Protein 6D6Y (pdb70)

Nearest PDB structures (foldseek):
  6d6y-assembly1_A  TM=1.002E+00  e=1.353E-98  Moorena bouillonii
  6cca-assembly1_A  TM=9.055E-01  e=3.020E-35  Sorangium cellulosum
  5thy-assembly2_B  TM=9.272E-01  e=8.561E-32  Moorena producens 3L
  6b3b-assembly1_A  TM=9.391E-01  e=3.633E-17  Moorena bouillonii
  6b3a-assembly1_A  TM=9.386E-01  e=4.250E-17  Moorena bouillonii

Radius of gyration: 26.69 Å; Cα contacts (8 Å, |Δi|>4): 848; chains: 1; bounding box: 77×56×59 Å

Solvent-accessible surface area: 23287 Å² total; per-residue (Å²): 181,68,96,43,83,84,2,61,69,126,16,0,79,56,0,49,110,0,8,0,48,55,71,50,16,53,70,78,76,9,64,70,21,9,159,119,61,82,76,10,0,5,0,0,33,56,140,63,97,10,0,0,0,0,0,2,67,64,55,99,109,102,84,17,0,4,13,66,11,1,0,0,51,54,94,25,172,64,15,72,79,5,0,92,48,0,0,82,73,0,76,131,39,0,69,121,49,131,58,18,151,89,18,69,33,16,122,99,11,42,103,17,3,88,98,59,83,129,83,136,17,98,55,9,32,72,9,13,70,78,0,65,88,38,4,85,144,34,153,11,34,116,49,112,61,103,81,4,11,20,14,19,80,52,3,7,42,23,0,0,84,4,0,0,71,4,2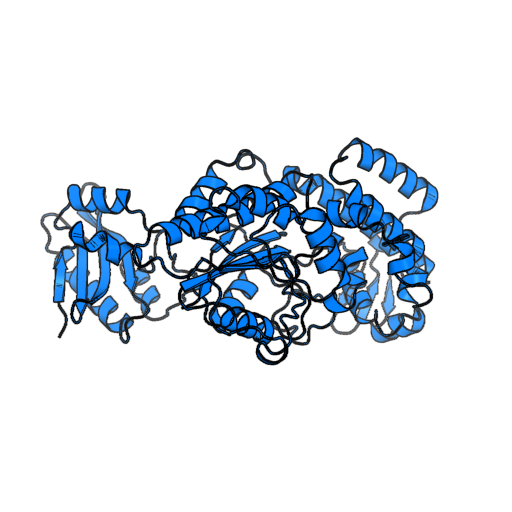,32,75,16,46,0,0,105,164,87,37,20,66,19,98,75,88,76,0,24,82,94,1,105,8,18,115,121,7,71,112,0,0,10,2,0,0,31,1,0,62,97,66,30,0,1,97,44,64,205,78,89,2,49,0,56,54,120,0,130,112,12,14,9,145,82,47,89,65,59,9,60,62,26,66,90,97,0,28,136,95,33,86,52,9,73,23,18,4,23,6,4,54,57,0,2,85,86,0,26,71,1,2,72,47,107,46,61,6,81,134,12,6,28,51,145,51,53,38,120,24,43,11,19,4,68,56,54,14,114,8,10,59,3,1,5,52,0,2,0,22,0,0,17,59,7,0,64,81,42,55,143,104,149,181,196,100,132,55,18,23,0,0,2,3,21,8,15,14,0,16,13,1,17,50,5,0,117,70,2,31,95,44,23,157,84,6,32,0,37,0,0,9,108,34,60,85,44,10,184,59,0,76,93,90,8,152,114,30,116,23,9,83,60,54,64,3,14,6,64,110,66,17,120,90,39,58,7,145,60,102,14,0,18,0,0,2,0,31,26,29,0,6,41,4,100,67,0,44,95,1,0,65,24,0,29,41,0,0,43,100,29,0,1,0,0,0,6,0,19,0,29,30,11,9,6,19,16,0,16,13,0,0,61,138,16,9,22,78,13,112,1,79,120,58,16,30,83,70,10,0,5,0,8,7,64,32,0,48,100,0,0,29,81,6,17,3,44,39,38,14,21,0,0,5,21,22,10,59,163,40,23,61,153,0,38,24,0,0,2,1,1,36,15,131

Sequence (511 aa):
KYQIRYATVNDIPNLLKCATFNQPVNEPFFQVLLKQTPTAHLLLEYQGELVAAIFTETKNSNEVLGIREFLVRTSVENWQVLAKDLLEFVEQWGVVKPGIKEIEGLLKYHEAISNFQKSKWYQSSVLNKKLIEKITLHELATLELCNLMAPEYELEAFAARWLLRVFQDMGVFLREGESYQESELVSQLNISPRYQRLLGALLQILHKRGILKIEKDRVFTLARCKTFALENISSEVSAFYDYFSEKYPAHLSWLTVVKRCLEKYPLILRGEVDVNEVVFTDGDMELFAGLFLGHRVADYFNELLADGVCWEVEQRLLEEKRAQPIRILEIGAGTGGVTGILLEKLASHAEQIEFWWFTDISSVFTRYGESKFKQFPWVKYQTFDIEKSLDAQGIKSESFDVVIANNVLHNTKLIHQTLNNSNSLLNTGGLLALLEFTQPIDILLYFGGLLQGFWLFEDPEYRLEVGCLLSIPLWQKVLSDCGFDEIIPLGLPCEMHALSKARESVIFARKH

Structure (mmCIF, N/CA/C/O backbone):
data_6D6Y
#
_entry.id   6D6Y
#
_cell.length_a   151.395
_cell.length_b   54.206
_cell.length_c   109.300
_cell.angle_alpha   90.000
_cell.angle_beta   131.810
_cell.angle_gamma   90.000
#
_symmetry.space_group_name_H-M   'C 1 2 1'
#
loop_
_entity.id
_entity.type
_entity.pdbx_description
1 polymer 'AprA Methyltransferase 2'
2 non-polymer 'trimethylamine oxide'
3 non-polymer S-ADENOSYL-L-HOMOCYSTEINE
4 water water
#
loop_
_atom_site.group_PDB
_atom_site.id
_atom_site.type_symbol
_atom_site.label_atom_id
_atom_site.label_alt_id
_atom_site.label_comp_id
_atom_site.label_asym_id
_atom_site.label_entity_id
_atom_site.label_seq_id
_atom_site.pdbx_PDB_ins_code
_atom_site.Cartn_x
_atom_site.Cartn_y
_atom_site.Cartn_z
_atom_site.occupancy
_atom_site.B_iso_or_equiv
_atom_site.auth_seq_id
_atom_site.auth_comp_id
_atom_site.auth_asym_id
_atom_site.auth_atom_id
_atom_site.pdbx_PDB_model_num
ATOM 1 N N . LYS A 1 7 ? -0.524 39.213 23.682 1.00 79.66 506 LYS A N 1
ATOM 2 C CA . LYS A 1 7 ? 0.260 38.518 22.675 1.00 84.06 506 LYS A CA 1
ATOM 3 C C . LYS A 1 7 ? 0.427 37.012 22.990 1.00 84.73 506 LYS A C 1
ATOM 4 O O . LYS A 1 7 ? 0.486 36.203 22.063 1.00 96.51 506 LYS A O 1
ATOM 10 N N . TYR A 1 8 ? 0.486 36.620 24.268 1.00 71.22 507 TYR A N 1
ATOM 11 C CA . TYR A 1 8 ? 0.622 35.204 24.638 1.00 68.58 507 TYR A CA 1
ATOM 12 C C . TYR A 1 8 ? -0.471 34.781 25.617 1.00 57.48 507 TYR A C 1
ATOM 13 O O . TYR A 1 8 ? -1.088 35.610 26.288 1.00 58.89 507 TYR A O 1
ATOM 22 N N . GLN A 1 9 ? -0.652 33.460 25.762 1.00 62.27 508 GLN A N 1
ATOM 23 C CA . GLN A 1 9 ? -1.722 32.908 26.593 1.00 54.54 508 GLN A CA 1
ATOM 24 C C . GLN A 1 9 ? -1.196 31.866 27.569 1.00 60.26 508 GLN A C 1
ATOM 25 O O . GLN A 1 9 ? -0.440 30.967 27.184 1.00 58.54 508 GLN A O 1
ATOM 31 N N . ILE A 1 10 ? -1.613 31.996 28.828 1.00 42.50 509 ILE A N 1
ATOM 32 C CA . ILE A 1 10 ? -1.363 31.022 29.878 1.00 49.32 509 ILE A CA 1
ATOM 33 C C . ILE A 1 10 ? -2.659 30.25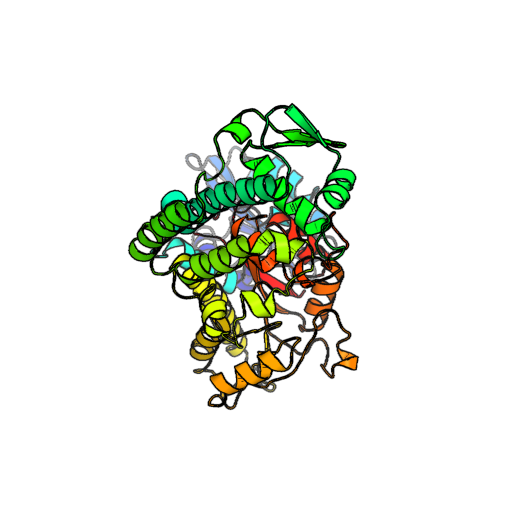5 30.127 1.00 53.91 509 ILE A C 1
ATOM 34 O O . ILE A 1 10 ? -3.713 30.862 30.340 1.00 56.27 509 ILE A O 1
ATOM 39 N N . ARG A 1 11 ? -2.588 28.928 30.062 1.00 52.17 510 ARG A N 1
ATOM 40 C CA . ARG A 1 11 ? -3.752 28.074 30.266 1.00 48.16 510 ARG A CA 1
ATOM 41 C C . ARG A 1 11 ? -3.291 26.764 30.895 1.00 47.51 510 ARG A C 1
ATOM 42 O O . ARG A 1 11 ? -2.096 26.534 31.076 1.00 45.41 510 ARG A O 1
ATOM 50 N N . TYR A 1 12 ? -4.257 25.910 31.242 1.00 37.85 511 TYR A N 1
ATOM 51 C CA . TYR A 1 12 ? -3.945 24.575 31.731 1.00 42.66 511 TYR A CA 1
ATOM 52 C C . TYR A 1 12 ? -3.455 23.688 30.594 1.00 42.07 511 TYR A C 1
ATOM 53 O O . TYR A 1 12 ? -4.044 23.668 29.510 1.00 45.08 511 TYR A O 1
ATOM 62 N N . ALA A 1 13 ? -2.370 22.953 30.845 1.00 51.57 512 ALA A N 1
ATOM 63 C CA . ALA A 1 13 ? -2.010 21.816 30.004 1.00 52.96 512 ALA A CA 1
ATOM 64 C C . ALA A 1 13 ? -3.161 20.814 29.937 1.00 52.43 512 ALA A C 1
ATOM 65 O O . ALA A 1 13 ? -3.940 20.670 30.883 1.00 59.31 512 ALA A O 1
ATOM 67 N N . THR A 1 14 ? -3.250 20.100 28.816 1.00 45.11 513 THR A N 1
ATOM 68 C CA . THR A 1 14 ? -4.140 18.953 28.655 1.00 52.11 513 THR A CA 1
ATOM 69 C C . THR A 1 14 ? -3.358 17.810 28.022 1.00 54.16 513 THR A C 1
ATOM 70 O O . THR A 1 14 ? -2.201 17.971 27.634 1.00 49.92 513 THR A O 1
ATOM 74 N N . VAL A 1 15 ? -3.988 16.638 27.898 1.00 54.79 514 VAL A N 1
ATOM 75 C CA . VAL A 1 15 ? -3.257 15.525 27.316 1.00 56.81 514 VAL A CA 1
ATOM 76 C C . VAL A 1 15 ? -2.975 15.777 25.851 1.00 58.80 514 VAL A C 1
ATOM 77 O O . VAL A 1 15 ? -2.048 15.186 25.287 1.00 66.03 514 VAL A O 1
ATOM 81 N N . ASN A 1 16 ? -3.744 16.662 25.226 1.00 61.66 515 ASN A N 1
ATOM 82 C CA . ASN A 1 16 ? -3.513 16.998 23.834 1.00 60.22 515 ASN A CA 1
ATOM 83 C C . ASN A 1 16 ? -2.218 17.766 23.636 1.00 54.76 515 ASN A C 1
ATOM 84 O O . ASN A 1 16 ? -1.702 17.790 22.520 1.00 61.87 515 ASN A O 1
ATOM 89 N N . ASP A 1 17 ? -1.677 18.361 24.692 1.00 49.77 516 ASP A N 1
ATOM 90 C CA . ASP A 1 17 ? -0.410 19.076 24.665 1.00 53.91 516 ASP A CA 1
ATOM 91 C C . ASP A 1 17 ? 0.800 18.169 24.860 1.00 57.43 516 ASP A C 1
ATOM 92 O O . ASP A 1 17 ? 1.939 18.660 24.842 1.00 51.68 516 ASP A O 1
ATOM 97 N N . ILE A 1 18 ? 0.601 16.871 25.053 1.00 61.51 517 ILE A N 1
ATOM 98 C CA . ILE A 1 18 ? 1.726 16.006 25.414 1.00 62.87 517 ILE A CA 1
ATOM 99 C C . ILE A 1 18 ? 2.728 15.878 24.261 1.00 56.66 517 ILE A C 1
ATOM 100 O O . ILE A 1 18 ? 3.943 15.983 24.507 1.00 52.13 517 ILE A O 1
ATOM 105 N N . PRO A 1 19 ? 2.302 15.679 23.004 1.00 60.63 518 PRO A N 1
ATOM 106 C CA . PRO A 1 19 ? 3.287 15.726 21.903 1.00 67.42 518 PRO A CA 1
ATOM 107 C C . PRO A 1 19 ? 4.218 16.927 21.961 1.00 63.00 518 PRO A C 1
ATOM 108 O O . PRO A 1 19 ? 5.439 16.773 21.810 1.00 68.56 518 PRO A O 1
ATOM 112 N N . ASN A 1 20 ? 3.682 18.125 22.189 1.00 58.07 519 ASN A N 1
ATOM 113 C CA . ASN A 1 20 ? 4.543 19.300 22.202 1.00 57.61 519 ASN A CA 1
ATOM 114 C C . ASN A 1 20 ? 5.382 19.381 23.473 1.00 59.22 519 ASN A C 1
ATOM 115 O O . ASN A 1 20 ? 6.527 19.849 23.428 1.00 63.25 519 ASN A O 1
ATOM 120 N N . LEU A 1 21 ? 4.853 18.912 24.604 1.00 57.88 520 LEU A N 1
ATOM 121 C CA . LEU A 1 21 ? 5.653 18.917 25.818 1.00 51.81 520 LEU A CA 1
ATOM 122 C C . LEU A 1 21 ? 6.864 17.995 25.694 1.00 51.04 520 LEU A C 1
ATOM 123 O O . LEU A 1 21 ? 7.916 18.284 26.269 1.00 52.65 520 LEU A O 1
ATOM 128 N N . LEU A 1 22 ? 6.745 16.892 24.946 1.00 47.42 521 LEU A N 1
ATOM 129 C CA . LEU A 1 22 ? 7.883 15.987 24.770 1.00 58.98 521 LEU A CA 1
ATOM 130 C C . LEU A 1 22 ? 9.061 16.639 24.033 1.00 61.09 521 LEU A C 1
ATOM 131 O O . LEU A 1 22 ? 10.194 16.176 24.176 1.00 70.51 521 LEU A O 1
ATOM 136 N N . LYS A 1 23 ? 8.825 17.707 23.267 1.00 59.44 522 LYS A N 1
ATOM 137 C CA . LYS A 1 23 ? 9.879 18.435 22.571 1.00 52.79 522 LYS A CA 1
ATOM 138 C C . LYS A 1 23 ? 10.586 19.475 23.442 1.00 60.87 522 LYS A C 1
ATOM 139 O O . LYS A 1 23 ? 11.448 20.201 22.936 1.00 56.99 522 LYS A O 1
ATOM 145 N N . CYS A 1 24 ? 10.261 19.573 24.724 1.00 61.09 523 CYS A N 1
ATOM 146 C CA . CYS A 1 24 ? 10.825 20.626 25.554 1.00 56.91 523 CYS A CA 1
ATOM 147 C C . CYS A 1 24 ? 12.105 20.156 26.245 1.00 61.16 523 CYS A C 1
ATOM 148 O O . CYS A 1 24 ? 12.347 18.960 26.432 1.00 68.58 523 CYS A O 1
ATOM 151 N N . ALA A 1 25 ? 12.936 21.123 26.615 1.00 53.77 524 ALA A N 1
ATOM 152 C CA . ALA A 1 25 ? 13.989 20.854 27.575 1.00 57.92 524 ALA A CA 1
ATOM 153 C C . ALA A 1 25 ? 13.390 20.870 28.976 1.00 61.59 524 ALA A C 1
ATOM 154 O O . ALA A 1 25 ? 12.542 21.708 29.295 1.00 61.92 524 ALA A O 1
ATOM 156 N N . THR A 1 26 ? 13.834 19.940 29.815 1.00 57.43 525 THR A N 1
ATOM 157 C CA . THR A 1 26 ? 13.318 19.791 31.167 1.00 55.02 525 THR A CA 1
ATOM 158 C C . THR A 1 26 ? 14.444 19.952 32.174 1.00 58.16 525 THR A C 1
ATOM 159 O O . THR A 1 26 ? 15.585 19.552 31.929 1.00 71.62 525 THR A O 1
ATOM 163 N N . PHE A 1 27 ? 14.092 20.536 33.312 1.00 53.20 526 PHE A N 1
ATOM 164 C CA . PHE A 1 27 ? 15.014 20.875 34.382 1.00 54.98 526 PHE A CA 1
ATOM 165 C C . PHE A 1 27 ? 15.234 19.740 35.385 1.00 59.77 526 PHE A C 1
ATOM 166 O O . PHE A 1 27 ? 16.348 19.597 35.903 1.00 60.52 526 PHE A O 1
ATOM 174 N N . ASN A 1 28 ? 14.225 18.914 35.672 1.00 57.16 527 ASN A N 1
ATOM 175 C CA . ASN A 1 28 ? 14.351 17.940 36.758 1.00 68.98 527 ASN A CA 1
ATOM 176 C C . ASN A 1 28 ? 14.656 16.511 36.303 1.00 73.66 527 ASN A C 1
ATOM 177 O O . ASN A 1 28 ? 15.320 15.776 37.040 1.00 84.52 527 ASN A O 1
ATOM 182 N N . GLN A 1 29 ? 14.232 16.102 35.111 1.00 60.89 528 GLN A N 1
ATOM 183 C CA . GLN A 1 29 ? 14.405 14.722 34.670 1.00 69.18 528 GLN A CA 1
ATOM 184 C C . GLN A 1 29 ? 13.892 14.608 33.242 1.00 69.28 528 GLN A C 1
ATOM 185 O O . GLN A 1 29 ? 13.183 15.505 32.778 1.00 66.79 528 GLN A O 1
ATOM 191 N N . PRO A 1 30 ? 14.234 13.548 32.510 1.00 69.98 529 PRO A N 1
ATOM 192 C CA . PRO A 1 30 ? 13.714 13.405 31.143 1.00 72.27 529 PRO A CA 1
ATOM 193 C C . PRO A 1 30 ? 12.195 13.286 31.114 1.00 70.33 529 PRO A C 1
ATOM 194 O O . PRO A 1 30 ? 11.566 12.839 32.074 1.00 74.59 529 PRO A O 1
ATOM 198 N N . VAL A 1 31 ? 11.607 13.686 29.987 1.00 78.12 530 VAL A N 1
ATOM 199 C CA . VAL A 1 31 ? 10.162 13.612 29.800 1.00 92.96 530 VAL A CA 1
ATOM 200 C C . VAL A 1 31 ? 9.755 12.152 29.729 1.00 87.57 530 VAL A C 1
ATOM 201 O O . VAL A 1 31 ? 10.600 11.267 29.560 1.00 101.71 530 VAL A O 1
ATOM 205 N N . ASN A 1 32 ? 8.455 11.895 29.823 1.00 73.32 531 ASN A N 1
ATOM 206 C CA . ASN A 1 32 ? 7.952 10.527 29.804 1.00 75.14 531 ASN A CA 1
ATOM 207 C C . ASN A 1 32 ? 6.467 10.593 29.469 1.00 74.45 531 ASN A C 1
ATOM 208 O O . ASN A 1 32 ? 5.657 10.976 30.319 1.00 72.71 531 ASN A O 1
ATOM 213 N N . GLU A 1 33 ? 6.120 10.212 28.242 1.00 75.32 532 GLU A N 1
ATOM 214 C CA . GLU A 1 33 ? 4.759 10.299 27.731 1.00 76.26 532 GLU A CA 1
ATOM 215 C C . GLU A 1 33 ? 3.773 9.687 28.729 1.00 85.76 532 GLU A C 1
ATOM 216 O O . GLU A 1 33 ? 2.884 10.407 29.204 1.00 80.22 532 GLU A O 1
ATOM 222 N N . PRO A 1 34 ? 3.892 8.405 29.113 1.00 93.78 533 PRO A N 1
ATOM 223 C CA . PRO A 1 34 ? 2.896 7.843 30.045 1.00 92.41 533 PRO A CA 1
ATOM 224 C C . PRO A 1 34 ? 2.863 8.519 31.401 1.00 81.62 533 PRO A C 1
ATOM 225 O O . PRO A 1 34 ? 1.840 8.425 32.090 1.00 87.01 533 PRO A O 1
ATOM 229 N N . PHE A 1 35 ? 3.925 9.217 31.805 1.00 67.35 534 PHE A N 1
ATOM 230 C CA . PHE A 1 35 ? 3.884 9.879 33.103 1.00 56.24 534 PHE A CA 1
ATOM 231 C C . PHE A 1 35 ? 3.140 11.213 33.042 1.00 70.35 534 PHE A C 1
ATOM 232 O O . PHE A 1 35 ? 2.393 11.550 33.970 1.00 76.12 534 PHE A O 1
ATOM 240 N N . PHE A 1 36 ? 3.360 11.999 31.982 1.00 68.88 535 PHE A N 1
ATOM 241 C CA . PHE A 1 36 ? 2.554 13.194 31.759 1.00 63.72 535 PHE A CA 1
ATOM 242 C C . PHE A 1 36 ? 1.064 12.861 31.723 1.00 54.10 535 PHE A C 1
ATOM 243 O O . PHE A 1 36 ? 0.254 13.600 32.292 1.00 49.22 535 PHE A O 1
ATOM 251 N N . GLN A 1 37 ? 0.693 11.748 31.066 1.00 46.74 536 GLN A N 1
ATOM 252 C CA . GLN A 1 37 ? -0.692 11.272 31.067 1.00 54.59 536 GLN A CA 1
ATOM 253 C C . GLN A 1 37 ? -1.252 11.176 32.480 1.00 61.19 536 GLN A C 1
ATOM 254 O O . GLN A 1 37 ? -2.369 11.634 32.755 1.00 61.76 536 GLN A O 1
ATOM 260 N N . VAL A 1 38 ? -0.496 10.548 33.387 1.00 52.22 537 VAL A N 1
ATOM 261 C CA . VAL A 1 38 ? -1.028 10.241 34.711 1.00 58.44 537 VAL A CA 1
ATOM 262 C C . VAL A 1 38 ? -1.146 11.507 35.548 1.00 62.59 537 VAL A C 1
ATOM 263 O O . VAL A 1 38 ? -2.078 11.651 36.345 1.00 76.48 537 VAL A O 1
ATOM 267 N N . LEU A 1 39 ? -0.218 12.446 35.379 1.00 57.24 538 LEU A N 1
ATOM 268 C CA . LEU A 1 39 ? -0.317 13.696 36.122 1.00 54.79 538 LEU A CA 1
ATOM 269 C C . LEU A 1 39 ? -1.487 14.537 35.626 1.00 53.45 538 LEU A C 1
ATOM 270 O O . LEU A 1 39 ? -2.186 15.157 36.432 1.00 56.11 538 LEU A O 1
ATOM 275 N N . LEU A 1 40 ? -1.712 14.571 34.305 1.00 49.94 539 LEU A N 1
ATOM 276 C CA . LEU A 1 40 ? -2.840 15.321 33.751 1.00 52.71 539 LEU A CA 1
ATOM 277 C C . LEU A 1 40 ? -4.175 14.649 34.046 1.00 51.70 539 LEU A C 1
ATOM 278 O O . LEU A 1 40 ? -5.197 15.334 34.156 1.00 60.16 539 LEU A O 1
ATOM 283 N N . LYS A 1 41 ? -4.190 13.320 34.181 1.00 55.69 540 LYS A N 1
ATOM 284 C CA . LYS A 1 41 ? -5.417 12.634 34.573 1.00 53.62 540 LYS A CA 1
ATOM 285 C C . LYS A 1 41 ? -5.730 12.861 36.045 1.00 54.94 540 LYS A C 1
ATOM 286 O O . LYS A 1 41 ? -6.889 13.067 36.410 1.00 59.88 540 LYS A O 1
ATOM 292 N N . GLN A 1 42 ? -4.711 12.831 36.909 1.00 53.38 541 GLN A N 1
ATOM 293 C CA . GLN A 1 42 ? -4.977 12.878 38.344 1.00 50.23 541 GLN A CA 1
ATOM 294 C C . GLN A 1 42 ? -5.254 14.292 38.818 1.00 52.71 541 GLN A C 1
ATOM 295 O O . GLN A 1 42 ? -6.104 14.498 39.690 1.00 56.86 541 GLN A O 1
ATOM 301 N N . THR A 1 43 ? -4.546 15.280 38.274 1.00 47.80 542 THR A N 1
ATOM 302 C CA . THR A 1 43 ? -4.703 16.674 38.687 1.00 48.45 542 THR A CA 1
ATOM 303 C C . THR A 1 43 ? -4.829 17.543 37.439 1.00 48.27 542 THR A C 1
ATOM 304 O O . THR A 1 43 ? -3.886 18.235 37.036 1.00 53.62 542 THR A O 1
ATOM 308 N N . PRO A 1 44 ? -6.015 17.566 36.824 1.00 50.31 543 PRO A N 1
ATOM 309 C CA . PRO A 1 44 ? -6.179 18.275 35.545 1.00 44.09 543 PRO A CA 1
ATOM 310 C C . PRO A 1 44 ? -6.046 19.790 35.632 1.00 48.22 543 PRO A C 1
ATOM 311 O O . PRO A 1 44 ? -5.991 20.426 34.577 1.00 50.95 543 PRO A O 1
ATOM 315 N N . THR A 1 45 ? -6.034 20.396 36.823 1.00 40.00 544 THR A N 1
ATOM 316 C CA . THR A 1 45 ? -5.919 21.850 36.954 1.00 40.63 544 THR A CA 1
ATOM 317 C C . THR A 1 45 ? -4.705 22.249 37.784 1.00 44.62 544 THR A C 1
ATOM 318 O O . THR A 1 45 ? -4.705 23.283 38.456 1.00 47.08 544 THR A O 1
ATOM 322 N N . ALA A 1 46 ? -3.669 21.429 37.771 1.00 44.49 545 ALA A N 1
ATOM 323 C CA . ALA A 1 46 ? -2.472 21.718 38.531 1.00 44.66 545 ALA A CA 1
ATOM 324 C C . ALA A 1 46 ? -1.293 22.097 37.650 1.00 47.87 545 ALA A C 1
ATOM 325 O O . ALA A 1 46 ? -0.229 22.420 38.185 1.00 49.23 545 ALA A O 1
ATOM 327 N N . HIS A 1 47 ? -1.457 22.083 36.322 1.00 43.35 546 HIS A N 1
ATOM 328 C CA . HIS A 1 47 ? -0.342 22.178 35.383 1.00 46.12 546 HIS A CA 1
ATOM 329 C C . HIS A 1 47 ? -0.637 23.233 34.334 1.00 42.76 546 HIS A C 1
ATOM 330 O O . HIS A 1 47 ? -1.617 23.116 33.585 1.00 49.06 546 HIS A O 1
ATOM 337 N N . LEU A 1 48 ? 0.214 24.248 34.281 1.00 37.25 547 LEU A N 1
ATOM 338 C CA . LEU A 1 48 ? 0.046 25.428 33.437 1.00 39.17 547 LEU A CA 1
ATOM 339 C C . LEU A 1 48 ? 1.052 25.424 32.291 1.00 49.18 547 LEU A C 1
ATOM 340 O O . LEU A 1 48 ? 2.179 24.928 32.427 1.00 53.16 547 LEU A O 1
ATOM 345 N N . LEU A 1 49 ? 0.656 26.002 31.164 1.00 38.73 548 LEU A N 1
ATOM 346 C CA . LEU A 1 49 ? 1.577 26.185 30.054 1.00 43.18 548 LEU A CA 1
ATOM 347 C C . LEU A 1 49 ? 1.404 27.581 29.494 1.00 50.59 548 LEU A C 1
ATOM 348 O O . LEU A 1 49 ? 0.379 28.233 29.702 1.00 54.06 548 LEU A O 1
ATOM 353 N N . LEU A 1 50 ? 2.431 28.046 28.794 1.00 47.42 549 LEU A N 1
ATOM 354 C CA . LEU A 1 50 ? 2.391 29.344 28.144 1.00 47.25 549 LEU A CA 1
ATOM 355 C C . LEU A 1 50 ? 2.582 29.132 26.642 1.00 56.93 549 LEU A C 1
ATOM 356 O O . LEU A 1 50 ? 3.539 28.473 26.213 1.00 46.17 549 LEU A O 1
ATOM 361 N N . GLU A 1 51 ? 1.643 29.678 25.867 1.00 61.00 550 GLU A N 1
ATOM 362 C CA . GLU A 1 51 ? 1.569 29.589 24.415 1.00 59.25 550 GLU A CA 1
ATOM 363 C C . GLU A 1 51 ? 1.737 30.976 23.812 1.00 60.19 550 GLU A C 1
ATOM 364 O O . GLU A 1 51 ? 1.200 31.959 24.338 1.00 56.19 550 GLU A O 1
ATOM 370 N N . TYR A 1 52 ? 2.434 31.048 22.681 1.00 61.45 551 TYR A N 1
ATOM 371 C CA . TYR A 1 52 ? 2.617 32.304 21.959 1.00 74.32 551 TYR A CA 1
ATOM 372 C C . TYR A 1 52 ? 2.433 32.000 20.482 1.00 83.12 551 TYR A C 1
ATOM 373 O O . TYR A 1 52 ? 3.307 31.384 19.860 1.00 82.97 551 TYR A O 1
ATOM 382 N N . GLN A 1 53 ? 1.298 32.424 19.932 1.00 87.24 552 GLN A N 1
ATOM 383 C CA . GLN A 1 53 ? 0.944 32.146 18.544 1.00 101.09 552 GLN A CA 1
ATOM 384 C C . GLN A 1 53 ? 0.889 30.637 18.305 1.00 103.58 552 GLN A C 1
ATOM 385 O O . GLN A 1 53 ? 1.559 30.091 17.424 1.00 105.49 552 GLN A O 1
ATOM 391 N N . GLY A 1 54 ? 0.084 29.965 19.129 1.00 99.55 553 GLY A N 1
ATOM 392 C CA . GLY A 1 54 ? -0.111 28.533 19.005 1.00 98.20 553 GLY A CA 1
ATOM 393 C C . GLY A 1 54 ? 1.091 27.677 19.364 1.00 96.80 553 GLY A C 1
ATOM 394 O O . GLY A 1 54 ? 0.950 26.468 19.589 1.00 97.64 553 GLY A O 1
ATOM 395 N N . GLU A 1 55 ? 2.276 28.282 19.423 1.00 87.23 554 GLU A N 1
ATOM 396 C CA . GLU A 1 55 ? 3.488 27.545 19.748 1.00 87.47 554 GLU A CA 1
ATOM 397 C C . GLU A 1 55 ? 3.649 27.436 21.259 1.00 72.40 554 GLU A C 1
ATOM 398 O O . GLU A 1 55 ? 3.513 28.429 21.981 1.00 71.75 554 GLU A O 1
ATOM 404 N N . LEU A 1 56 ? 3.923 26.224 21.728 1.00 58.66 555 LEU A N 1
ATOM 405 C CA . LEU A 1 56 ? 4.236 25.983 23.131 1.00 53.74 555 LEU A CA 1
ATOM 406 C C . LEU A 1 56 ? 5.605 26.557 23.485 1.00 59.78 555 LEU A C 1
ATOM 407 O O . LEU A 1 56 ? 6.583 26.306 22.780 1.00 71.23 555 LEU A O 1
ATOM 412 N N . VAL A 1 57 ? 5.683 27.313 24.583 1.00 58.01 556 VAL A N 1
ATOM 413 C CA . VAL A 1 57 ? 6.911 27.994 25.005 1.00 55.73 556 VAL A CA 1
ATOM 414 C C . VAL A 1 57 ? 7.432 27.455 26.340 1.00 55.86 556 VAL A C 1
ATOM 415 O O . VAL A 1 57 ? 8.600 27.066 26.456 1.00 57.95 556 VAL A O 1
ATOM 419 N N . ALA A 1 58 ? 6.589 27.437 27.366 1.00 47.20 557 ALA A N 1
ATOM 420 C CA . ALA A 1 58 ? 7.039 26.925 28.653 1.00 44.11 557 ALA A CA 1
ATOM 421 C C . ALA A 1 58 ? 5.862 26.295 29.376 1.00 43.79 557 ALA A C 1
ATOM 422 O O . ALA A 1 58 ? 4.707 26.626 29.124 1.00 49.93 557 ALA A O 1
ATOM 424 N N . ALA A 1 59 ? 6.160 25.356 30.264 1.00 50.54 558 ALA A N 1
ATOM 425 C CA . ALA A 1 59 ? 5.099 24.676 30.990 1.00 44.52 558 ALA A CA 1
ATOM 426 C C . ALA A 1 59 ? 5.618 24.306 32.366 1.00 45.02 558 ALA A C 1
ATOM 427 O O . ALA A 1 59 ? 6.823 24.097 32.558 1.00 49.71 558 ALA A O 1
ATOM 429 N N . ILE A 1 60 ? 4.709 24.270 33.333 1.00 50.78 559 ILE A N 1
ATOM 430 C CA . ILE A 1 60 ? 5.062 23.992 34.722 1.00 53.09 559 ILE A CA 1
ATOM 431 C C . ILE A 1 60 ? 4.075 22.987 35.278 1.00 51.70 559 ILE A C 1
ATOM 432 O O . ILE A 1 60 ? 2.855 23.222 35.258 1.00 43.26 559 ILE A O 1
ATOM 437 N N . PHE A 1 61 ? 4.602 21.878 35.775 1.00 45.80 560 PHE A N 1
ATOM 438 C CA . PHE A 1 61 ? 3.821 20.884 36.485 1.00 51.20 560 PHE A CA 1
ATOM 439 C C . PHE A 1 61 ? 4.078 21.036 37.978 1.00 53.24 560 PHE A C 1
ATOM 440 O O . PHE A 1 61 ? 5.230 21.119 38.406 1.00 56.49 560 PHE A O 1
ATOM 448 N N . THR A 1 62 ? 3.010 21.113 38.758 1.00 48.92 561 THR A N 1
ATOM 449 C CA . THR A 1 62 ? 3.110 21.267 40.199 1.00 51.39 561 THR A CA 1
ATOM 450 C C . THR A 1 62 ? 2.627 19.997 40.889 1.00 53.95 561 THR A C 1
ATOM 451 O O . THR A 1 62 ? 1.987 19.140 40.282 1.00 53.87 561 THR A O 1
ATOM 455 N N . GLU A 1 63 ? 2.958 19.892 42.177 1.00 56.81 562 GLU A N 1
ATOM 456 C CA . GLU A 1 63 ? 2.471 18.847 43.067 1.00 53.02 562 GLU A CA 1
ATOM 457 C C . GLU A 1 63 ? 2.214 19.487 44.423 1.00 57.50 562 GLU A C 1
ATOM 458 O O . GLU A 1 63 ? 2.826 20.502 44.765 1.00 57.26 562 GLU A O 1
ATOM 464 N N . THR A 1 64 ? 1.275 18.919 45.177 1.00 59.35 563 THR A N 1
ATOM 465 C CA . THR A 1 64 ? 1.058 19.320 46.558 1.00 61.19 563 THR A CA 1
ATOM 466 C C . THR A 1 64 ? 1.742 18.306 47.465 1.00 69.10 563 THR A C 1
ATOM 467 O O . THR A 1 64 ? 1.738 17.108 47.181 1.00 71.65 563 THR A O 1
ATOM 471 N N . LYS A 1 65 ? 2.377 18.793 48.526 1.00 88.04 564 LYS A N 1
ATOM 472 C CA . LYS A 1 65 ? 3.238 17.967 49.363 1.00 97.00 564 LYS A CA 1
ATOM 473 C C . LYS A 1 65 ? 2.901 18.224 50.824 1.00 110.29 564 LYS A C 1
ATOM 474 O O . LYS A 1 65 ? 2.046 19.055 51.151 1.00 113.74 564 LYS A O 1
ATOM 480 N N . ASN A 1 66 ? 3.585 17.493 51.701 1.00 118.34 565 ASN A N 1
ATOM 481 C CA . ASN A 1 66 ? 3.604 17.769 53.137 1.00 120.91 565 ASN A CA 1
ATOM 482 C C . ASN A 1 66 ? 2.192 17.858 53.722 1.00 115.41 565 ASN A C 1
ATOM 483 O O . ASN A 1 66 ? 1.829 18.843 54.350 1.00 110.19 565 ASN A O 1
ATOM 488 N N . SER A 1 67 ? 1.395 16.809 53.519 1.00 113.35 566 SER A N 1
ATOM 489 C CA . SER A 1 67 ? 0.005 16.799 53.982 1.00 113.82 566 SER A CA 1
ATOM 490 C C . SER A 1 67 ? -0.790 17.940 53.344 1.00 112.79 566 SER A C 1
ATOM 491 O O . SER A 1 67 ? -1.594 18.605 54.002 1.00 107.74 566 SER A O 1
ATOM 494 N N . ASN A 1 68 ? -0.525 18.196 52.059 1.00 116.43 567 ASN A N 1
ATOM 495 C CA . ASN A 1 68 ? -1.311 19.085 51.198 1.00 112.14 567 ASN A CA 1
ATOM 496 C C . ASN A 1 68 ? -1.175 20.577 51.527 1.00 111.14 567 ASN A C 1
ATOM 497 O O . ASN A 1 68 ? -2.061 21.355 51.164 1.00 107.37 567 ASN A O 1
ATOM 502 N N . GLU A 1 69 ? -0.100 21.033 52.184 1.00 110.91 568 GLU A N 1
ATOM 503 C CA . GLU A 1 69 ? -0.015 22.446 52.567 1.00 110.19 568 GLU A CA 1
ATOM 504 C C . GLU A 1 69 ? 0.974 23.258 51.748 1.00 95.15 568 GLU A C 1
ATOM 505 O O . GLU A 1 69 ? 0.789 24.470 51.614 1.00 83.96 568 GLU A O 1
ATOM 511 N N . VAL A 1 70 ? 2.014 22.639 51.205 1.00 86.51 569 VAL A N 1
ATOM 512 C CA . VAL A 1 70 ? 2.959 23.356 50.361 1.00 88.09 569 VAL A CA 1
ATOM 513 C C . VAL A 1 70 ? 2.881 22.872 48.916 1.00 79.17 569 VAL A C 1
ATOM 514 O O . VAL A 1 70 ? 2.529 21.724 48.623 1.00 76.40 569 VAL A O 1
ATOM 518 N N . LEU A 1 71 ? 3.100 23.812 48.004 1.00 69.44 570 LEU A N 1
ATOM 519 C CA . LEU A 1 71 ? 3.044 23.552 46.574 1.00 61.04 570 LEU A CA 1
ATOM 520 C C . LEU A 1 71 ? 4.460 23.465 46.031 1.00 60.47 570 LEU A C 1
ATOM 521 O O . LEU A 1 71 ? 5.303 24.317 46.336 1.00 64.59 570 LEU A O 1
ATOM 526 N N . GLY A 1 72 ? 4.722 22.443 45.233 1.00 51.48 571 GLY A N 1
ATOM 527 C CA . GLY A 1 72 ? 6.045 22.295 44.674 1.00 60.82 571 GLY A CA 1
ATOM 528 C C . GLY A 1 72 ? 6.015 22.256 43.164 1.00 54.25 571 GLY A C 1
ATOM 529 O O . GLY A 1 72 ? 4.985 21.933 42.575 1.00 53.64 571 GLY A O 1
ATOM 530 N N . ILE A 1 73 ? 7.126 22.590 42.524 1.00 55.95 572 ILE A N 1
ATOM 531 C CA . ILE A 1 73 ? 7.261 22.393 41.090 1.00 54.28 572 ILE A CA 1
ATOM 532 C C . ILE A 1 73 ? 7.736 20.966 40.886 1.00 55.29 572 ILE A C 1
ATOM 533 O O . ILE A 1 73 ? 8.743 20.551 41.468 1.00 63.86 572 ILE A O 1
ATOM 538 N N . ARG A 1 74 ? 6.994 20.204 40.09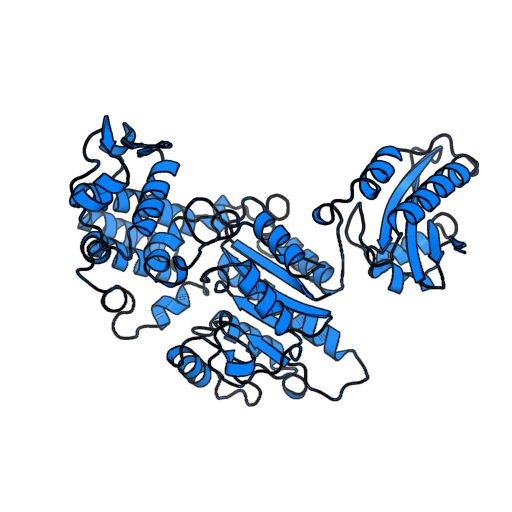0 1.00 52.09 573 ARG A N 1
ATOM 539 C CA . ARG A 1 74 ? 7.427 18.866 39.734 1.00 55.96 573 ARG A CA 1
ATOM 540 C C . ARG A 1 74 ? 8.182 18.846 38.411 1.00 56.35 573 ARG A C 1
ATOM 541 O O . ARG A 1 74 ? 9.101 18.044 38.243 1.00 45.44 573 ARG A O 1
ATOM 549 N N . GLU A 1 75 ? 7.866 19.738 37.484 1.00 60.53 574 GLU A N 1
ATOM 550 C CA . GLU A 1 75 ? 8.760 19.884 36.353 1.00 58.00 574 GLU A CA 1
ATOM 551 C C . GLU A 1 75 ? 8.564 21.258 35.732 1.00 56.23 574 GLU A C 1
ATOM 552 O O . GLU A 1 75 ? 7.468 21.827 35.760 1.00 51.96 574 GLU A O 1
ATOM 558 N N . PHE A 1 76 ? 9.659 21.785 35.199 1.00 49.13 575 PHE A N 1
ATOM 559 C CA . PHE A 1 76 ? 9.693 23.040 34.465 1.00 48.90 575 PHE A CA 1
ATOM 560 C C . PHE A 1 76 ? 10.173 22.693 33.059 1.00 52.17 575 PHE A C 1
ATOM 561 O O . PHE A 1 76 ? 11.324 22.279 32.874 1.00 53.56 575 PHE A O 1
ATOM 569 N N . LEU A 1 77 ? 9.282 22.826 32.079 1.00 55.60 576 LEU A N 1
ATOM 570 C CA . LEU A 1 77 ? 9.566 22.557 30.674 1.00 40.80 576 LEU A CA 1
ATOM 571 C C . LEU A 1 77 ? 9.700 23.874 29.919 1.00 43.86 576 LEU A C 1
ATOM 572 O O . LEU A 1 77 ? 8.930 24.801 30.154 1.00 54.80 576 LEU A O 1
ATOM 577 N N . VAL A 1 78 ? 10.696 23.968 29.029 1.00 54.87 577 VAL A N 1
ATOM 578 C CA . VAL A 1 78 ? 10.914 25.160 28.213 1.00 50.91 577 VAL A CA 1
ATOM 579 C C . VAL A 1 78 ? 11.216 24.739 26.780 1.00 54.04 577 VAL A C 1
ATOM 580 O O . VAL A 1 78 ? 11.747 23.654 26.526 1.00 60.23 577 VAL A O 1
ATOM 584 N N . ARG A 1 79 ? 10.872 25.612 25.845 1.00 55.80 578 ARG A N 1
ATOM 585 C CA . ARG A 1 79 ? 11.048 25.389 24.413 1.00 60.13 578 ARG A CA 1
ATOM 586 C C . ARG A 1 79 ? 12.101 26.391 23.954 1.00 59.24 578 ARG A C 1
ATOM 587 O O . ARG A 1 79 ? 11.785 27.527 23.599 1.00 65.40 578 ARG A O 1
ATOM 595 N N . THR A 1 80 ? 13.363 25.958 23.974 1.00 65.57 579 THR A N 1
ATOM 596 C CA . THR A 1 80 ? 14.494 26.881 23.848 1.00 79.52 579 THR A CA 1
ATOM 597 C C . THR A 1 80 ? 14.626 27.491 22.458 1.00 80.39 579 THR A C 1
ATOM 598 O O . THR A 1 80 ? 15.304 28.512 22.306 1.00 83.17 579 THR A O 1
ATOM 602 N N . SER A 1 81 ? 14.014 26.895 21.445 1.00 72.03 580 SER A N 1
ATOM 603 C CA . SER A 1 81 ? 14.088 27.449 20.101 1.00 75.47 580 SER A CA 1
ATOM 604 C C . SER A 1 81 ? 13.112 28.595 19.870 1.00 82.15 580 SER A C 1
ATOM 605 O O . SER A 1 81 ? 13.144 29.199 18.792 1.00 85.39 580 SER A O 1
ATOM 608 N N . VAL A 1 82 ? 12.239 28.905 20.836 1.00 76.11 581 VAL A N 1
ATOM 609 C CA . VAL A 1 82 ? 11.393 30.087 20.716 1.00 80.73 581 VAL A CA 1
ATOM 610 C C . VAL A 1 82 ? 12.231 31.302 21.071 1.00 82.18 581 VAL A C 1
ATOM 611 O O . VAL A 1 82 ? 13.075 31.242 21.971 1.00 78.92 581 VAL A O 1
ATOM 615 N N . GLU A 1 83 ? 11.991 32.415 20.381 1.00 85.41 582 GLU A N 1
ATOM 616 C CA . GLU A 1 83 ? 12.906 33.545 20.444 1.00 102.56 582 GLU A CA 1
ATOM 617 C C . GLU A 1 83 ? 13.118 34.062 21.862 1.00 105.21 582 GLU A C 1
ATOM 618 O O . GLU A 1 83 ? 14.174 33.830 22.458 1.00 115.72 582 GLU A O 1
ATOM 624 N N . ASN A 1 84 ? 12.142 34.774 22.413 1.00 94.06 583 ASN A N 1
ATOM 625 C CA . ASN A 1 84 ? 12.336 35.403 23.716 1.00 97.72 583 ASN A CA 1
ATOM 626 C C . ASN A 1 84 ? 11.901 34.497 24.858 1.00 91.20 583 ASN A C 1
ATOM 627 O O . ASN A 1 84 ? 11.289 34.959 25.820 1.00 94.76 583 ASN A O 1
ATOM 632 N N . TRP A 1 85 ? 12.219 33.202 24.800 1.00 81.05 584 TRP A N 1
ATOM 633 C CA . TRP A 1 85 ? 11.578 32.261 25.714 1.00 71.08 584 TRP A CA 1
ATOM 634 C C . TRP A 1 85 ? 11.912 32.544 27.173 1.00 73.92 584 TRP A C 1
ATOM 635 O O . TRP A 1 85 ? 11.089 32.269 28.052 1.00 66.87 584 TRP A O 1
ATOM 646 N N . GLN A 1 86 ? 13.100 33.091 27.461 1.00 66.84 585 GLN A N 1
ATOM 647 C CA . GLN A 1 86 ? 13.490 33.284 28.859 1.00 65.16 585 GLN A CA 1
ATOM 648 C C . GLN A 1 86 ? 12.609 34.315 29.563 1.00 66.47 585 GLN A C 1
ATOM 649 O O . GLN A 1 86 ? 12.272 34.141 30.738 1.00 59.47 585 GLN A O 1
ATOM 655 N N . VAL A 1 87 ? 12.228 35.396 28.882 1.00 64.90 586 VAL A N 1
ATOM 656 C CA . VAL A 1 87 ? 11.312 36.320 29.537 1.00 75.16 586 VAL A CA 1
ATOM 657 C C . VAL A 1 87 ? 9.923 35.690 29.656 1.00 78.64 586 VAL A C 1
ATOM 658 O O . VAL A 1 87 ? 9.226 35.886 30.660 1.00 78.49 586 VAL A O 1
ATOM 662 N N . LEU A 1 88 ? 9.514 34.890 28.668 1.00 71.56 587 LEU A N 1
ATOM 663 C CA . LEU A 1 88 ? 8.213 34.228 28.741 1.00 61.52 587 LEU A CA 1
ATOM 664 C C . LEU A 1 88 ? 8.163 33.210 29.876 1.00 63.59 587 LEU A C 1
ATOM 665 O O . LEU A 1 88 ? 7.155 33.131 30.606 1.00 52.41 587 LEU A O 1
ATOM 670 N N . ALA A 1 89 ? 9.236 32.421 30.049 1.00 51.14 588 ALA A N 1
ATOM 671 C CA . ALA A 1 89 ? 9.250 31.440 31.131 1.00 54.30 588 ALA A CA 1
ATOM 672 C C . ALA A 1 89 ? 9.289 32.124 32.492 1.00 59.06 588 ALA A C 1
ATOM 673 O O . ALA A 1 89 ? 8.698 31.622 33.458 1.00 60.45 588 ALA A O 1
ATOM 675 N N . LYS A 1 90 ? 9.942 33.284 32.581 1.00 62.18 589 LYS A N 1
ATOM 676 C CA . LYS A 1 90 ? 9.864 34.061 33.812 1.00 66.57 589 LYS A CA 1
ATOM 677 C C . LYS A 1 90 ? 8.432 34.504 34.077 1.00 57.14 589 LYS A C 1
ATOM 678 O O . LYS A 1 90 ? 7.940 34.399 35.207 1.00 57.10 589 LYS A O 1
ATOM 684 N N . ASP A 1 91 ? 7.736 34.975 33.038 1.00 55.08 590 ASP A N 1
ATOM 685 C CA . ASP A 1 91 ? 6.335 35.350 33.196 1.00 56.05 590 ASP A CA 1
ATOM 686 C C . ASP A 1 91 ? 5.476 34.173 33.664 1.00 60.40 590 ASP A C 1
ATOM 687 O O . ASP A 1 91 ? 4.532 34.365 34.437 1.00 64.48 590 ASP A O 1
ATOM 692 N N . LEU A 1 92 ? 5.763 32.951 33.197 1.00 55.58 591 LEU A N 1
ATOM 693 C CA . LEU A 1 92 ? 4.948 31.822 33.642 1.00 48.16 591 LEU A CA 1
ATOM 694 C C . LEU A 1 92 ? 5.283 31.445 35.074 1.00 43.10 591 LEU A C 1
ATOM 695 O O . LEU A 1 92 ? 4.387 31.142 35.860 1.00 43.95 591 LEU A O 1
ATOM 700 N N . LEU A 1 93 ? 6.569 31.497 35.437 1.00 50.51 592 LEU A N 1
ATOM 701 C CA . LEU A 1 93 ? 6.966 31.307 36.827 1.00 54.12 592 LEU A CA 1
ATOM 702 C C . LEU A 1 93 ? 6.229 32.273 37.761 1.00 54.29 592 LEU A C 1
ATOM 703 O O . LEU A 1 93 ? 5.679 31.868 38.793 1.00 50.05 592 LEU A O 1
ATOM 708 N N . GLU A 1 94 ? 6.212 33.560 37.420 1.00 50.80 593 GLU A N 1
ATOM 709 C CA . GLU A 1 94 ? 5.567 34.532 38.295 1.00 58.63 593 GLU A CA 1
ATOM 710 C C . GLU A 1 94 ? 4.058 34.341 38.331 1.00 59.39 593 GLU A C 1
ATOM 711 O O . GLU A 1 94 ? 3.438 34.509 39.386 1.00 55.55 593 GLU A O 1
ATOM 717 N N . PHE A 1 95 ? 3.452 33.945 37.212 1.00 53.22 594 PHE A N 1
ATOM 718 C CA . PHE A 1 95 ? 2.046 33.573 37.263 1.00 42.21 594 PHE A CA 1
ATOM 719 C C . PHE A 1 95 ? 1.829 32.430 38.250 1.00 59.18 594 PHE A C 1
ATOM 720 O O . PHE A 1 95 ? 0.923 32.489 39.096 1.00 54.34 594 PHE A O 1
ATOM 728 N N . VAL A 1 96 ? 2.650 31.375 38.157 1.00 48.91 595 VAL A N 1
ATOM 729 C CA . VAL A 1 96 ? 2.395 30.181 38.961 1.00 48.81 595 VAL A CA 1
ATOM 730 C C . VAL A 1 96 ? 2.504 30.503 40.443 1.00 45.18 595 VAL A C 1
ATOM 731 O O . VAL A 1 96 ? 1.721 29.999 41.258 1.00 58.94 595 VAL A O 1
ATOM 735 N N . GLU A 1 97 ? 3.453 31.367 40.815 1.00 44.91 596 GLU A N 1
ATOM 736 C CA . GLU A 1 97 ? 3.554 31.792 42.208 1.00 48.03 596 GLU A CA 1
ATOM 737 C C . GLU A 1 97 ? 2.263 32.474 42.681 1.00 50.37 596 GLU A C 1
ATOM 738 O O . GLU A 1 97 ? 1.748 32.175 43.762 1.00 52.14 596 GLU A O 1
ATOM 744 N N . GLN A 1 98 ? 1.726 33.396 41.883 1.00 48.11 597 GLN A N 1
ATOM 745 C CA . GLN A 1 98 ? 0.493 34.084 42.257 1.00 52.71 597 GLN A CA 1
ATOM 746 C C . GLN A 1 98 ? -0.679 33.120 42.309 1.00 49.99 597 GLN A C 1
ATOM 747 O O . GLN A 1 98 ? -1.466 33.123 43.260 1.00 52.84 597 GLN A O 1
ATOM 753 N N . TRP A 1 99 ? -0.815 32.304 41.274 1.00 52.05 598 TRP A N 1
ATOM 754 C CA . TRP A 1 99 ? -1.918 31.361 41.179 1.00 48.86 598 TRP A CA 1
ATOM 755 C C . TRP A 1 99 ? -1.818 30.267 42.241 1.00 53.40 598 TRP A C 1
ATOM 756 O O . TRP A 1 99 ? -2.844 29.760 42.698 1.00 59.94 598 TRP A O 1
ATOM 767 N N . GLY A 1 100 ? -0.609 29.938 42.698 1.00 53.64 599 GLY A N 1
ATOM 768 C CA . GLY A 1 100 ? -0.435 28.845 43.639 1.00 45.75 599 GLY A CA 1
ATOM 769 C C . GLY A 1 100 ? -0.686 29.168 45.102 1.00 55.27 599 GLY A C 1
ATOM 770 O O . GLY A 1 100 ? -1.225 28.329 45.824 1.00 58.46 599 GLY A O 1
ATOM 771 N N . VAL A 1 101 ? -0.295 30.363 45.560 1.00 57.24 600 VAL A N 1
ATOM 772 C CA . VAL A 1 101 ? -0.464 30.715 46.964 1.00 58.32 600 VAL A CA 1
ATOM 773 C C . VAL A 1 101 ? -1.923 30.937 47.338 1.00 60.05 600 VAL A C 1
ATOM 774 O O . VAL A 1 101 ? -2.256 30.912 48.527 1.00 65.91 600 VAL A O 1
ATOM 778 N N . VAL A 1 102 ? -2.804 31.194 46.371 1.00 65.13 601 VAL A N 1
ATOM 779 C CA . VAL A 1 102 ? -4.220 31.391 46.674 1.00 70.25 601 VAL A CA 1
ATOM 780 C C . VAL A 1 102 ? -5.052 30.154 46.336 1.00 77.94 601 VAL A C 1
ATOM 781 O O . VAL A 1 102 ? -6.286 30.214 46.369 1.00 76.94 601 VAL A O 1
ATOM 785 N N . LYS A 1 103 ? -4.405 29.035 46.006 1.00 83.09 602 LYS A N 1
ATOM 786 C CA . LYS A 1 103 ? -5.145 27.806 45.774 1.00 87.11 602 LYS A CA 1
ATOM 787 C C . LYS A 1 103 ? -5.635 27.236 47.104 1.00 92.36 602 LYS A C 1
ATOM 788 O O . LYS A 1 103 ? -5.004 27.441 48.147 1.00 92.63 602 LYS A O 1
ATOM 794 N N . PRO A 1 104 ? -6.784 26.537 47.094 1.00 94.82 603 PRO A N 1
ATOM 795 C CA . PRO A 1 104 ? -7.354 26.024 48.349 1.00 91.06 603 PRO A CA 1
ATOM 796 C C . PRO A 1 104 ? -6.383 25.171 49.149 1.00 85.49 603 PRO A C 1
ATOM 797 O O . PRO A 1 104 ? -5.955 24.100 48.701 1.00 81.23 603 PRO A O 1
ATOM 801 N N . GLY A 1 105 ? -6.007 25.664 50.327 1.00 80.27 604 GLY A N 1
ATOM 802 C CA . GLY A 1 105 ? -5.264 24.895 51.292 1.00 80.57 604 GLY A CA 1
ATOM 803 C C . GLY A 1 105 ? -3.773 25.153 51.331 1.00 82.72 604 GLY A C 1
ATOM 804 O O . GLY A 1 105 ? -3.136 24.833 52.343 1.00 85.07 604 GLY A O 1
ATOM 805 N N . ILE A 1 106 ? -3.191 25.711 50.269 1.00 81.84 605 ILE A N 1
ATOM 806 C CA . ILE A 1 106 ? -1.737 25.832 50.216 1.00 86.93 605 ILE A CA 1
ATOM 807 C C . ILE A 1 106 ? -1.266 26.958 51.127 1.00 99.49 605 ILE A C 1
ATOM 808 O O . ILE A 1 106 ? -1.905 28.014 51.226 1.00 105.15 605 ILE A O 1
ATOM 813 N N . LYS A 1 107 ? -0.142 26.727 51.807 1.00 100.79 606 LYS A N 1
ATOM 814 C CA . LYS A 1 107 ? 0.508 27.725 52.646 1.00 106.29 606 LYS A CA 1
ATOM 815 C C . LYS A 1 107 ? 1.655 28.427 51.930 1.00 107.62 606 LYS A C 1
ATOM 816 O O . LYS A 1 107 ? 1.717 29.661 51.909 1.00 105.11 606 LYS A O 1
ATOM 822 N N . GLU A 1 108 ? 2.562 27.654 51.331 1.00 102.88 607 GLU A N 1
ATOM 823 C CA . GLU A 1 108 ? 3.800 28.171 50.772 1.00 102.43 607 GLU A CA 1
ATOM 824 C C . GLU A 1 108 ? 4.112 27.469 49.455 1.00 96.11 607 GLU A C 1
ATOM 825 O O . GLU A 1 108 ? 3.757 26.304 49.259 1.00 89.59 607 GLU A O 1
ATOM 831 N N . ILE A 1 109 ? 4.778 28.194 48.549 1.00 90.00 608 ILE A N 1
ATOM 832 C CA . ILE A 1 109 ? 5.342 27.620 47.329 1.00 78.12 608 ILE A CA 1
ATOM 833 C C . ILE A 1 109 ? 6.803 27.282 47.588 1.00 84.99 608 ILE A C 1
ATOM 834 O O . ILE A 1 109 ? 7.588 28.148 47.994 1.00 80.61 608 ILE A O 1
ATOM 839 N N . GLU A 1 110 ? 7.172 26.033 47.334 1.00 85.03 609 GLU A N 1
ATOM 840 C CA . GLU A 1 110 ? 8.490 25.530 47.691 1.00 91.22 609 GLU A CA 1
ATOM 841 C C . GLU A 1 110 ? 9.464 25.787 46.553 1.00 85.19 609 GLU A C 1
ATOM 842 O O . GLU A 1 110 ? 9.294 25.250 45.446 1.00 68.58 609 GLU A O 1
ATOM 848 N N . GLY A 1 111 ? 10.467 26.620 46.830 1.00 89.45 610 GLY A N 1
ATOM 849 C CA . GLY A 1 111 ? 11.720 26.634 46.099 1.00 87.95 610 GLY A CA 1
ATOM 850 C C . GLY A 1 111 ? 11.647 27.165 44.689 1.00 80.94 610 GLY A C 1
ATOM 851 O O . GLY A 1 111 ? 11.996 26.459 43.739 1.00 76.42 610 GLY A O 1
ATOM 852 N N . LEU A 1 112 ? 11.207 28.411 44.533 1.00 73.77 611 LEU A N 1
ATOM 853 C CA . LEU A 1 112 ? 11.110 28.975 43.199 1.00 65.88 611 LEU A CA 1
ATOM 854 C C . LEU A 1 112 ? 12.403 29.613 42.733 1.00 65.08 611 LEU A C 1
ATOM 855 O O . LEU A 1 112 ? 12.601 29.763 41.521 1.00 67.36 611 LEU A O 1
ATOM 860 N N . LEU A 1 113 ? 13.293 29.962 43.660 1.00 63.49 612 LEU A N 1
ATOM 861 C CA . LEU A 1 113 ? 14.470 30.720 43.274 1.00 75.07 612 LEU A CA 1
ATOM 862 C C . LEU A 1 113 ? 15.394 29.892 42.386 1.00 69.96 612 LEU A C 1
ATOM 863 O O . LEU A 1 113 ? 15.997 30.441 41.459 1.00 68.05 612 LEU A O 1
ATOM 868 N N . LYS A 1 114 ? 15.451 28.568 42.588 1.00 66.29 613 LYS A N 1
ATOM 869 C CA . LYS A 1 114 ? 16.292 27.734 41.729 1.00 74.50 613 LYS A CA 1
ATOM 870 C C . LYS A 1 114 ? 15.822 27.778 40.274 1.00 74.97 613 LYS A C 1
ATOM 871 O O . LYS A 1 114 ? 16.652 27.783 39.355 1.00 68.59 613 LYS A O 1
ATOM 877 N N . TYR A 1 115 ? 14.497 27.838 40.039 1.00 63.07 614 TYR A N 1
ATOM 878 C CA . TYR A 1 115 ? 14.001 27.885 38.662 1.00 55.37 614 TYR A CA 1
ATOM 879 C C . TYR A 1 115 ? 14.262 29.252 38.037 1.00 59.19 614 TYR A C 1
ATOM 880 O O . TYR A 1 115 ? 14.676 29.340 36.872 1.00 62.58 614 TYR A O 1
ATOM 889 N N . HIS A 1 116 ? 14.046 30.324 38.803 1.00 53.94 615 HIS A N 1
ATOM 890 C CA . HIS A 1 116 ? 14.385 31.670 38.346 1.00 66.47 615 HIS A CA 1
ATOM 891 C C . HIS A 1 116 ? 15.849 31.756 37.904 1.00 78.02 615 HIS A C 1
ATOM 892 O O . HIS A 1 116 ? 16.153 32.262 36.816 1.00 74.95 615 HIS A O 1
ATOM 899 N N . GLU A 1 117 ? 16.777 31.257 38.732 1.00 89.12 616 GLU A N 1
ATOM 900 C CA . GLU A 1 117 ? 18.193 31.312 38.365 1.00 89.35 616 GLU A CA 1
ATOM 901 C C . GLU A 1 117 ? 18.492 30.470 37.133 1.00 81.19 616 GLU A C 1
ATOM 902 O O . GLU A 1 117 ? 19.301 30.865 36.286 1.00 77.29 616 GLU A O 1
ATOM 908 N N . ALA A 1 118 ? 17.844 29.312 37.013 1.00 76.41 617 ALA A N 1
ATOM 909 C CA . ALA A 1 118 ? 18.132 28.403 35.909 1.00 69.87 617 ALA A CA 1
ATOM 910 C C . ALA A 1 118 ? 17.836 29.038 34.559 1.00 80.12 617 ALA A C 1
ATOM 911 O O . ALA A 1 118 ? 18.596 28.845 33.601 1.00 85.17 617 ALA A O 1
ATOM 913 N N . ILE A 1 119 ? 16.739 29.799 34.458 1.00 76.41 618 ILE A N 1
ATOM 914 C CA . ILE A 1 119 ? 16.351 30.341 33.160 1.00 77.11 618 ILE A CA 1
ATOM 915 C C . ILE A 1 119 ? 17.139 31.603 32.828 1.00 88.89 618 ILE A C 1
ATOM 916 O O . ILE A 1 119 ? 17.501 31.824 31.670 1.00 103.35 618 ILE A O 1
ATOM 921 N N . SER A 1 120 ? 17.429 32.450 33.818 1.00 87.06 619 SER A N 1
ATOM 922 C CA . SER A 1 120 ? 18.117 33.704 33.508 1.00 85.90 619 SER A CA 1
ATOM 923 C C . SER A 1 120 ? 19.597 33.481 33.188 1.00 85.58 619 SER A C 1
ATOM 924 O O . SER A 1 120 ? 20.149 34.153 32.309 1.00 88.03 619 SER A O 1
ATOM 927 N N . ASN A 1 121 ? 20.253 32.544 33.867 1.00 82.93 620 ASN A N 1
ATOM 928 C CA . ASN A 1 121 ? 21.611 32.134 33.514 1.00 89.42 620 ASN A CA 1
ATOM 929 C C . ASN A 1 121 ? 21.511 30.751 32.889 1.00 88.42 620 ASN A C 1
ATOM 930 O O . ASN A 1 121 ? 21.792 29.735 33.528 1.00 90.63 620 ASN A O 1
ATOM 935 N N . PHE A 1 122 ? 21.130 30.718 31.616 1.00 88.95 621 PHE A N 1
ATOM 936 C CA . PHE A 1 122 ? 20.817 29.447 30.982 1.00 85.87 621 PHE A CA 1
ATOM 937 C C . PHE A 1 122 ? 22.086 28.685 30.622 1.00 79.21 621 PHE A C 1
ATOM 938 O O . PHE A 1 122 ? 22.993 29.218 29.974 1.00 87.59 621 PHE A O 1
ATOM 946 N N . GLN A 1 123 ? 22.128 27.423 31.034 1.00 78.26 622 GLN A N 1
ATOM 947 C CA . GLN A 1 123 ? 23.253 26.527 30.798 1.00 80.36 622 GLN A CA 1
ATOM 948 C C . GLN A 1 123 ? 22.661 25.255 30.202 1.00 81.02 622 GLN A C 1
ATOM 949 O O . GLN A 1 123 ? 22.243 24.359 30.938 1.00 75.63 622 GLN A O 1
ATOM 955 N N . LYS A 1 124 ? 22.647 25.176 28.870 1.00 89.68 623 LYS A N 1
ATOM 956 C CA . LYS A 1 124 ? 21.907 24.138 28.157 1.00 92.67 623 LYS A CA 1
ATOM 957 C C . LYS A 1 124 ? 22.259 22.714 28.596 1.00 93.72 623 LYS A C 1
ATOM 958 O O . LYS A 1 124 ? 21.421 21.813 28.450 1.00 96.55 623 LYS A O 1
ATOM 964 N N . SER A 1 125 ? 23.457 22.480 29.146 1.00 93.35 624 SER A N 1
ATOM 965 C CA . SER A 1 125 ? 23.866 21.108 29.457 1.00 89.43 624 SER A CA 1
ATOM 966 C C . SER A 1 125 ? 23.339 20.604 30.798 1.00 84.38 624 SER A C 1
ATOM 967 O O . SER A 1 125 ? 23.280 19.383 30.998 1.00 77.38 624 SER A O 1
ATOM 970 N N . LYS A 1 126 ? 22.965 21.502 31.716 1.00 88.24 625 LYS A N 1
ATOM 971 C CA . LYS A 1 126 ? 22.227 21.088 32.908 1.00 93.55 625 LYS A CA 1
ATOM 972 C C . LYS A 1 126 ? 20.906 20.426 32.527 1.00 91.14 625 LYS A C 1
ATOM 973 O O . LYS A 1 126 ? 20.544 19.362 33.044 1.00 93.32 625 LYS A O 1
ATOM 979 N N . TRP A 1 127 ? 20.167 21.069 31.633 1.00 82.00 626 TRP A N 1
ATOM 980 C CA . TRP A 1 127 ? 18.809 20.659 31.322 1.00 78.07 626 TRP A CA 1
ATOM 981 C C . TRP A 1 127 ? 18.804 19.344 30.569 1.00 73.92 626 TRP A C 1
ATOM 982 O O . TRP A 1 127 ? 19.541 19.176 29.595 1.00 77.58 626 TRP A O 1
ATOM 993 N N . TYR A 1 128 ? 17.956 18.423 31.007 1.00 67.75 627 TYR A N 1
ATOM 994 C CA . TYR A 1 128 ? 17.679 17.247 30.206 1.00 64.02 627 TYR A CA 1
ATOM 995 C C . TYR A 1 128 ? 16.944 17.644 28.935 1.00 65.28 627 TYR A C 1
ATOM 996 O O . TYR A 1 128 ? 16.240 18.657 28.878 1.00 74.52 627 TYR A O 1
ATOM 1005 N N . GLN A 1 129 ? 17.159 16.857 27.896 1.00 63.35 628 GLN A N 1
ATOM 1006 C CA . GLN A 1 129 ? 16.335 16.864 26.704 1.00 71.81 628 GLN A CA 1
ATOM 1007 C C . GLN A 1 129 ? 15.912 15.425 26.474 1.00 86.13 628 GLN A C 1
ATOM 1008 O O . GLN A 1 129 ? 16.482 14.494 27.052 1.00 86.82 628 GLN A O 1
ATOM 1014 N N . SER A 1 130 ? 14.891 15.234 25.655 1.00 91.46 629 SER A N 1
ATOM 1015 C CA . SER A 1 130 ? 14.365 13.896 25.491 1.00 91.26 629 SER A CA 1
ATOM 1016 C C . SER A 1 130 ? 14.001 13.671 24.038 1.00 83.78 629 SER A C 1
ATOM 1017 O O . SER A 1 130 ? 14.107 14.566 23.194 1.00 92.43 629 SER A O 1
ATOM 1020 N N . SER A 1 131 ? 13.579 12.444 23.769 1.00 72.92 630 SER A N 1
ATOM 1021 C CA . SER A 1 131 ? 13.280 11.861 22.470 1.00 73.08 630 SER A CA 1
ATOM 1022 C C . SER A 1 131 ? 12.986 10.400 22.755 1.00 67.45 630 SER A C 1
ATOM 1023 O O . SER A 1 131 ? 13.346 9.884 23.818 1.00 57.35 630 SER A O 1
ATOM 1026 N N . VAL A 1 132 ? 12.318 9.741 21.812 1.00 71.71 631 VAL A N 1
ATOM 1027 C CA . VAL A 1 132 ? 12.140 8.300 21.948 1.00 76.15 631 VAL A CA 1
ATOM 1028 C C . VAL A 1 132 ? 13.491 7.618 22.129 1.00 72.01 631 VAL A C 1
ATOM 1029 O O . VAL A 1 132 ? 13.656 6.736 22.987 1.00 67.60 631 VAL A O 1
ATOM 1033 N N . LEU A 1 133 ? 14.485 8.050 21.346 1.00 69.79 632 LEU A N 1
ATOM 1034 C CA . LEU A 1 133 ? 15.816 7.451 21.378 1.00 66.98 632 LEU A CA 1
ATOM 1035 C C . LEU A 1 133 ? 16.436 7.535 22.772 1.00 61.09 632 LEU A C 1
ATOM 1036 O O . LEU A 1 133 ? 16.824 6.513 23.353 1.00 59.31 632 LEU A O 1
ATOM 1041 N N . ASN A 1 134 ? 16.516 8.746 23.334 1.00 56.69 633 ASN A N 1
ATOM 1042 C CA . ASN A 1 134 ? 17.053 8.924 24.679 1.00 51.73 633 ASN A CA 1
ATOM 1043 C C . ASN A 1 134 ? 16.393 7.976 25.673 1.00 62.04 633 ASN A C 1
ATOM 1044 O O . ASN A 1 134 ? 17.074 7.271 26.426 1.00 64.93 633 ASN A O 1
ATOM 1049 N N . LYS A 1 135 ? 15.058 7.928 25.682 1.00 64.07 634 LYS A N 1
ATOM 1050 C CA . LYS A 1 135 ? 14.369 7.139 26.696 1.00 53.92 634 LYS A CA 1
ATOM 1051 C C . LYS A 1 135 ? 14.674 5.646 26.545 1.00 52.93 634 LYS A C 1
ATOM 1052 O O . LYS A 1 135 ? 14.972 4.962 27.531 1.00 50.14 634 LYS A O 1
ATOM 1058 N N . LYS A 1 136 ? 14.631 5.125 25.314 1.00 43.88 635 LYS A N 1
ATOM 1059 C CA . LYS A 1 136 ? 14.906 3.704 25.114 1.00 51.41 635 LYS A CA 1
ATOM 1060 C C . LYS A 1 136 ? 16.342 3.313 25.512 1.00 59.03 635 LYS A C 1
ATOM 1061 O O . LYS A 1 136 ? 16.571 2.181 25.961 1.00 59.27 635 LYS A O 1
ATOM 1067 N N . LEU A 1 137 ? 17.331 4.205 25.339 1.00 52.00 636 LEU A N 1
ATOM 1068 C CA . LEU A 1 137 ? 18.707 3.809 25.670 1.00 49.88 636 LEU A CA 1
ATOM 1069 C C . LEU A 1 137 ? 1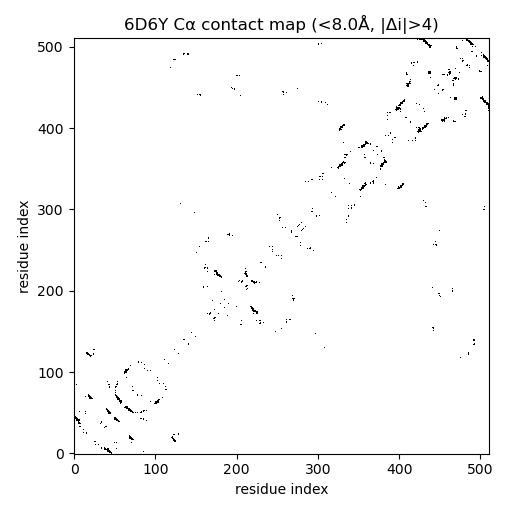8.949 3.802 27.170 1.00 50.92 636 LEU A C 1
ATOM 1070 O O . LEU A 1 137 ? 19.682 2.940 27.678 1.00 53.01 636 LEU A O 1
ATOM 1075 N N . ILE A 1 138 ? 18.336 4.744 27.896 1.00 53.32 637 ILE A N 1
ATOM 1076 C CA . ILE A 1 138 ? 18.447 4.747 29.348 1.00 51.85 637 ILE A CA 1
ATOM 1077 C C . ILE A 1 138 ? 17.879 3.458 29.934 1.00 53.22 637 ILE A C 1
ATOM 1078 O O . ILE A 1 138 ? 18.485 2.840 30.817 1.00 57.20 637 ILE A O 1
ATOM 1083 N N . GLU A 1 139 ? 16.710 3.031 29.449 1.00 46.15 638 GLU A N 1
ATOM 1084 C CA . GLU A 1 139 ? 16.107 1.794 29.923 1.00 47.30 638 GLU A CA 1
ATOM 1085 C C . GLU A 1 139 ? 17.026 0.621 29.659 1.00 48.80 638 GLU A C 1
ATOM 1086 O O . GLU A 1 139 ? 17.243 -0.223 30.534 1.00 54.74 638 GLU A O 1
ATOM 1092 N N . LYS A 1 140 ? 17.581 0.563 28.447 1.00 47.46 639 LYS A N 1
ATOM 1093 C CA . LYS A 1 140 ? 18.483 -0.520 28.086 1.00 51.65 639 LYS A CA 1
ATOM 1094 C C . LYS A 1 140 ? 19.681 -0.573 29.018 1.00 56.77 639 LYS A C 1
ATOM 1095 O O . LYS A 1 140 ? 20.080 -1.659 29.457 1.00 64.97 639 LYS A O 1
ATOM 1101 N N . ILE A 1 141 ? 20.256 0.592 29.343 1.00 47.82 640 ILE A N 1
ATOM 1102 C CA . ILE A 1 141 ? 21.431 0.633 30.216 1.00 52.35 640 ILE A CA 1
ATOM 1103 C C . ILE A 1 141 ? 21.045 0.226 31.625 1.00 56.64 640 ILE A C 1
ATOM 1104 O O . ILE A 1 141 ? 21.746 -0.554 32.283 1.00 54.33 640 ILE A O 1
ATOM 1109 N N . THR A 1 142 ? 19.906 0.739 32.095 1.00 45.72 641 THR A N 1
ATOM 1110 C CA . THR A 1 142 ? 19.464 0.507 33.457 1.00 45.89 641 THR A CA 1
ATOM 1111 C C . THR A 1 142 ? 19.251 -0.972 33.717 1.00 53.59 641 THR A C 1
ATOM 1112 O O . THR A 1 142 ? 19.536 -1.469 34.813 1.00 54.59 641 THR A O 1
ATOM 1116 N N . LEU A 1 143 ? 18.762 -1.692 32.712 1.00 52.10 642 LEU A N 1
ATOM 1117 C CA . LEU A 1 143 ? 18.372 -3.084 32.865 1.00 54.64 642 LEU A CA 1
ATOM 1118 C C . LEU A 1 143 ? 19.418 -4.030 32.312 1.00 59.16 642 LEU A C 1
ATOM 1119 O O . LEU A 1 143 ? 19.179 -5.238 32.234 1.00 70.41 642 LEU A O 1
ATOM 1124 N N . HIS A 1 144 ? 20.567 -3.511 31.919 1.00 54.36 643 HIS A N 1
ATOM 1125 C CA . HIS A 1 144 ? 21.530 -4.346 31.238 1.00 50.26 643 HIS A CA 1
ATOM 1126 C C . HIS A 1 144 ? 22.109 -5.366 32.211 1.00 50.24 643 HIS A C 1
ATOM 1127 O O . HIS A 1 144 ? 22.140 -5.145 33.422 1.00 59.73 643 HIS A O 1
ATOM 1134 N N . GLU A 1 145 ? 22.538 -6.512 31.672 1.00 48.13 644 GLU A N 1
ATOM 1135 C CA . GLU A 1 145 ? 23.146 -7.537 32.517 1.00 63.59 644 GLU A CA 1
ATOM 1136 C C . GLU A 1 145 ? 24.350 -7.000 33.282 1.00 66.02 644 GLU A C 1
ATOM 1137 O O . GLU A 1 145 ? 24.633 -7.456 34.398 1.00 75.90 644 GLU A O 1
ATOM 1143 N N . LEU A 1 146 ? 25.047 -6.017 32.717 1.00 56.80 645 LEU A N 1
ATOM 1144 C CA . LEU A 1 146 ? 26.208 -5.403 33.345 1.00 54.09 645 LEU A CA 1
ATOM 1145 C C . LEU A 1 146 ? 25.845 -4.335 34.376 1.00 57.48 645 LEU A C 1
ATOM 1146 O O . LEU A 1 146 ? 26.752 -3.796 35.024 1.00 52.05 645 LEU A O 1
ATOM 1151 N N . ALA A 1 147 ? 24.553 -4.024 34.564 1.00 48.58 646 ALA A N 1
ATOM 1152 C CA . ALA A 1 147 ? 24.198 -2.954 35.494 1.00 47.33 646 ALA A CA 1
ATOM 1153 C C . ALA A 1 147 ? 24.601 -3.278 36.930 1.00 51.09 646 ALA A C 1
ATOM 1154 O O . ALA A 1 147 ? 24.763 -2.359 37.738 1.00 60.20 646 ALA A O 1
ATOM 1156 N N . THR A 1 148 ? 24.787 -4.554 37.253 1.00 56.74 647 THR A N 1
ATOM 1157 C CA . THR A 1 148 ? 25.104 -4.999 38.603 1.00 65.59 647 THR A CA 1
ATOM 1158 C C . THR A 1 148 ? 26.598 -4.959 38.920 1.00 68.77 647 THR A C 1
ATOM 1159 O O . THR A 1 148 ? 26.964 -5.020 40.097 1.00 64.49 647 THR A O 1
ATOM 1163 N N . LEU A 1 149 ? 27.464 -4.847 37.917 1.00 55.45 648 LEU A N 1
ATOM 1164 C CA . LEU A 1 149 ? 28.901 -4.861 38.146 1.00 61.04 648 LEU A CA 1
ATOM 1165 C C . LEU A 1 149 ? 29.471 -3.444 38.245 1.00 57.82 648 LEU A C 1
ATOM 1166 O O . LEU A 1 149 ? 28.842 -2.467 37.845 1.00 59.69 648 LEU A O 1
ATOM 1171 N N . GLU A 1 150 ? 30.676 -3.346 38.808 1.00 56.13 649 GLU A N 1
ATOM 1172 C CA . GLU A 1 150 ? 31.355 -2.074 39.007 1.00 64.03 649 GLU A CA 1
ATOM 1173 C C . GLU A 1 150 ? 32.655 -2.038 38.201 1.00 57.99 649 GLU A C 1
ATOM 1174 O O . GLU A 1 150 ? 33.154 -3.076 37.751 1.00 56.71 649 GLU A O 1
ATOM 1180 N N . LEU A 1 151 ? 33.214 -0.828 38.042 1.00 54.30 650 LEU A N 1
ATOM 1181 C CA . LEU A 1 151 ? 34.368 -0.622 37.155 1.00 57.55 650 LEU A CA 1
ATOM 1182 C C . LEU A 1 151 ? 35.503 -1.604 37.404 1.00 57.17 650 LEU A C 1
ATOM 1183 O O . LEU A 1 151 ? 36.140 -2.075 36.452 1.00 58.43 650 LEU A O 1
ATOM 1188 N N . CYS A 1 152 ? 35.818 -1.883 38.674 1.00 65.39 651 CYS A N 1
ATOM 1189 C CA . CYS A 1 152 ? 36.972 -2.736 38.967 1.00 62.15 651 CYS A CA 1
ATOM 1190 C C . CYS A 1 152 ? 36.809 -4.123 38.356 1.00 48.21 651 CYS A C 1
ATOM 1191 O O . CYS A 1 152 ? 37.783 -4.728 37.911 1.00 55.98 651 CYS A O 1
ATOM 1194 N N . ASN A 1 153 ? 35.579 -4.638 38.322 1.00 56.39 652 ASN A N 1
ATOM 1195 C CA . ASN A 1 153 ? 35.314 -5.912 37.662 1.00 55.68 652 ASN A CA 1
ATOM 1196 C C . ASN A 1 153 ? 35.379 -5.760 36.142 1.00 48.33 652 ASN A C 1
ATOM 1197 O O . ASN A 1 153 ? 36.139 -6.464 35.470 1.00 52.50 652 ASN A O 1
ATOM 1202 N N . LEU A 1 154 ? 34.601 -4.821 35.589 1.00 48.00 653 LEU A N 1
ATOM 1203 C CA . LEU A 1 154 ? 34.475 -4.673 34.141 1.00 53.19 653 LEU A CA 1
ATOM 1204 C C . LEU A 1 154 ? 35.798 -4.304 33.455 1.00 55.43 653 LEU A C 1
ATOM 1205 O O . LEU A 1 154 ? 36.105 -4.835 32.382 1.00 55.94 653 LEU A O 1
ATOM 1210 N N . MET A 1 155 ? 36.583 -3.383 34.034 1.00 46.35 654 MET A N 1
ATOM 1211 C CA . MET A 1 155 ? 37.814 -2.927 33.397 1.00 46.66 654 MET A CA 1
ATOM 1212 C C . MET A 1 155 ? 39.060 -3.625 33.885 1.00 49.62 654 MET A C 1
ATOM 1213 O O . MET A 1 155 ? 40.142 -3.216 33.493 1.00 48.95 654 MET A O 1
ATOM 1218 N N . ALA A 1 156 ? 38.938 -4.654 34.725 1.00 47.23 655 ALA A N 1
ATOM 1219 C CA . ALA A 1 156 ? 40.097 -5.422 35.172 1.00 45.89 655 ALA A CA 1
ATOM 1220 C C . ALA A 1 156 ? 41.097 -5.737 34.061 1.00 49.24 655 ALA A C 1
ATOM 1221 O O . ALA A 1 156 ? 42.283 -5.432 34.240 1.00 44.95 655 ALA A O 1
ATOM 1223 N N . PRO A 1 157 ? 40.707 -6.291 32.902 1.00 47.65 656 PRO A N 1
ATOM 1224 C CA . PRO A 1 157 ? 41.731 -6.626 31.895 1.00 49.34 656 PRO A CA 1
ATOM 1225 C C . PRO A 1 157 ? 42.528 -5.411 31.458 1.00 50.75 656 PRO A C 1
ATOM 1226 O O . PRO A 1 157 ? 43.767 -5.446 31.463 1.00 47.01 656 PRO A O 1
ATOM 1230 N N . GLU A 1 158 ? 41.834 -4.329 31.095 1.00 46.40 657 GLU A N 1
ATOM 1231 C CA . GLU A 1 158 ? 42.494 -3.082 30.725 1.00 45.39 657 GLU A CA 1
ATOM 1232 C C . GLU A 1 158 ? 43.399 -2.594 31.837 1.00 49.98 657 GLU A C 1
ATOM 1233 O O . GLU A 1 158 ? 44.541 -2.192 31.587 1.00 41.49 657 GLU A O 1
ATOM 1239 N N . TYR A 1 159 ? 42.900 -2.595 33.076 1.00 40.25 658 TYR A N 1
ATOM 1240 C CA . TYR A 1 159 ? 43.725 -2.080 34.153 1.00 43.47 658 TYR A CA 1
ATOM 1241 C C . TYR A 1 159 ? 45.022 -2.877 34.280 1.00 45.49 658 TYR A C 1
ATOM 1242 O O . TYR A 1 159 ? 46.102 -2.294 34.434 1.00 46.83 658 TYR A O 1
ATOM 1251 N N . GLU A 1 160 ? 44.936 -4.212 34.234 1.00 49.48 659 GLU A N 1
ATOM 1252 C CA . GLU A 1 160 ? 46.124 -5.013 34.503 1.00 45.37 659 GLU A CA 1
ATOM 1253 C C . GLU A 1 160 ? 47.105 -4.942 33.346 1.00 51.39 659 GLU A C 1
ATOM 1254 O O . GLU A 1 160 ? 48.321 -4.855 33.575 1.00 58.68 659 GLU A O 1
ATOM 1260 N N . LEU A 1 161 ? 46.593 -4.944 32.109 1.00 46.50 660 LEU A N 1
ATOM 1261 C CA . LEU A 1 161 ? 47.444 -4.699 30.946 1.00 48.95 660 LEU A CA 1
ATOM 1262 C C . LEU A 1 161 ? 48.176 -3.365 31.068 1.00 52.54 660 LEU A C 1
ATOM 1263 O O . LEU A 1 161 ? 49.391 -3.290 30.839 1.00 48.62 660 LEU A O 1
ATOM 1268 N N . GLU A 1 162 ? 47.462 -2.304 31.443 1.00 47.43 661 GLU A N 1
ATOM 1269 C CA . GLU A 1 162 ? 48.094 -0.989 31.488 1.00 48.63 661 GLU A CA 1
ATOM 1270 C C . GLU A 1 162 ? 49.141 -0.921 32.591 1.00 46.02 661 GLU A C 1
ATOM 1271 O O . GLU A 1 162 ? 50.172 -0.267 32.423 1.00 41.45 661 GLU A O 1
ATOM 1277 N N . ALA A 1 163 ? 48.901 -1.597 33.723 1.00 42.87 662 ALA A N 1
ATOM 1278 C CA . ALA A 1 163 ? 49.879 -1.598 34.806 1.00 33.39 662 ALA A CA 1
ATOM 1279 C C . ALA A 1 163 ? 51.164 -2.313 34.378 1.00 40.54 662 ALA A C 1
ATOM 1280 O O . ALA A 1 163 ? 52.274 -1.820 34.607 1.00 39.75 662 ALA A O 1
ATOM 1282 N N . PHE A 1 164 ? 51.033 -3.476 33.746 1.00 42.89 663 PHE A N 1
ATOM 1283 C CA . PHE A 1 164 ? 52.215 -4.176 33.265 1.00 49.73 663 PHE A CA 1
ATOM 1284 C C . PHE A 1 164 ? 52.918 -3.388 32.164 1.00 45.67 663 PHE A C 1
ATOM 1285 O O . PHE A 1 164 ? 54.150 -3.283 32.151 1.00 40.57 663 PHE A O 1
ATOM 1293 N N . ALA A 1 165 ? 52.152 -2.843 31.227 1.00 35.49 664 ALA A N 1
ATOM 1294 C CA . ALA A 1 165 ? 52.757 -2.147 30.095 1.00 43.53 664 ALA A CA 1
ATOM 1295 C C . ALA A 1 165 ? 53.557 -0.933 30.548 1.00 43.78 664 ALA A C 1
ATOM 1296 O O . ALA A 1 165 ? 54.573 -0.614 29.935 1.00 41.26 664 ALA A O 1
ATOM 1298 N N . ALA A 1 166 ? 53.128 -0.266 31.631 1.00 36.89 665 ALA A N 1
ATOM 1299 C CA . ALA A 1 166 ? 53.870 0.875 32.136 1.00 34.07 665 ALA A CA 1
ATOM 1300 C C . ALA A 1 166 ? 55.205 0.447 32.740 1.00 39.16 665 ALA A C 1
ATOM 1301 O O . ALA A 1 166 ? 56.170 1.216 32.717 1.00 38.94 665 ALA A O 1
ATOM 1303 N N . ARG A 1 167 ? 55.265 -0.738 33.345 1.00 43.02 666 ARG A N 1
ATOM 1304 C CA . ARG A 1 167 ? 56.535 -1.196 33.890 1.00 47.00 666 ARG A CA 1
ATOM 1305 C C . ARG A 1 167 ? 57.493 -1.520 32.774 1.00 41.41 666 ARG A C 1
ATOM 1306 O O . ARG A 1 167 ? 58.701 -1.273 32.884 1.00 39.97 666 ARG A O 1
ATOM 1314 N N . TRP A 1 168 ? 56.954 -2.080 31.696 1.00 37.70 667 TRP A N 1
ATOM 1315 C CA . TRP A 1 168 ? 57.719 -2.334 30.492 1.00 45.64 667 TRP A CA 1
ATOM 1316 C C . TRP A 1 168 ? 58.192 -1.025 29.863 1.00 48.47 667 TRP A C 1
ATOM 1317 O O . TRP A 1 168 ? 59.366 -0.896 29.502 1.00 44.40 667 TRP A O 1
ATOM 1328 N N . LEU A 1 169 ? 57.306 -0.029 29.778 1.00 40.06 668 LEU A N 1
ATOM 1329 C CA . LEU A 1 169 ? 57.666 1.223 29.123 1.00 40.80 668 LEU A CA 1
ATOM 1330 C C . LEU A 1 169 ? 58.815 1.921 29.850 1.00 41.30 668 LEU A C 1
ATOM 1331 O O . LEU A 1 169 ? 59.670 2.537 29.214 1.00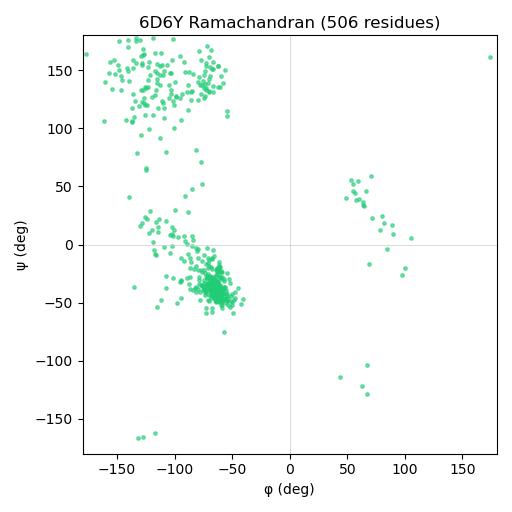 43.66 668 LEU A O 1
ATOM 1336 N N . LEU A 1 170 ? 58.855 1.837 31.175 1.00 41.39 669 LEU A N 1
ATOM 1337 C CA . LEU A 1 170 ? 59.950 2.465 31.896 1.00 51.02 669 LEU A CA 1
ATOM 1338 C C . LEU A 1 170 ? 61.258 1.745 31.597 1.00 48.42 669 LEU A C 1
ATOM 1339 O O . LEU A 1 170 ? 62.294 2.388 31.359 1.00 49.71 669 LEU A O 1
ATOM 1344 N N . ARG A 1 171 ? 61.206 0.412 31.519 1.00 44.35 670 ARG A N 1
ATOM 1345 C CA . ARG A 1 171 ? 62.384 -0.327 31.101 1.00 38.61 670 ARG A CA 1
ATOM 1346 C C . ARG A 1 171 ? 62.799 0.044 29.677 1.00 45.97 670 ARG A C 1
ATOM 1347 O O . ARG A 1 171 ? 63.994 0.144 29.380 1.00 41.66 670 ARG A O 1
ATOM 1355 N N . VAL A 1 172 ? 61.831 0.282 28.788 1.00 49.24 671 VAL A N 1
ATOM 1356 C CA . VAL A 1 172 ? 62.167 0.715 27.440 1.00 44.23 671 VAL A CA 1
ATOM 1357 C C . VAL A 1 172 ? 62.948 2.025 27.475 1.00 51.52 671 VAL A C 1
ATOM 1358 O O . VAL A 1 172 ? 63.923 2.194 26.728 1.00 49.37 671 VAL A O 1
ATOM 1362 N N . PHE A 1 173 ? 62.531 2.974 28.334 1.00 34.61 672 PHE A N 1
ATOM 1363 C CA . PHE A 1 173 ? 63.303 4.203 28.506 1.00 39.43 672 PHE A CA 1
ATOM 1364 C C . PHE A 1 173 ? 64.697 3.910 29.056 1.00 43.54 672 PHE A C 1
ATOM 1365 O O . PHE A 1 173 ? 65.692 4.494 28.607 1.00 42.60 672 PHE A O 1
ATOM 1373 N N . GLN A 1 174 ? 64.782 3.004 30.034 1.00 39.56 673 GLN A N 1
ATOM 1374 C CA . GLN A 1 174 ? 66.067 2.691 30.637 1.00 38.15 673 GLN A CA 1
ATOM 1375 C C . GLN A 1 174 ? 66.981 2.026 29.627 1.00 47.75 673 GLN A C 1
ATOM 1376 O O . GLN A 1 174 ? 68.208 2.182 29.705 1.00 45.15 673 GLN A O 1
ATOM 1382 N N . ASP A 1 175 ? 66.398 1.300 28.669 1.00 35.88 674 ASP A N 1
ATOM 1383 C CA . ASP A 1 175 ? 67.207 0.686 27.635 1.00 47.57 674 ASP A CA 1
ATOM 1384 C C . ASP A 1 175 ? 67.708 1.730 26.650 1.00 49.45 674 ASP A C 1
ATOM 1385 O O . ASP A 1 175 ? 68.735 1.511 26.001 1.00 53.23 674 ASP A O 1
ATOM 1390 N N . MET A 1 176 ? 67.004 2.853 26.521 1.00 44.14 675 MET A N 1
ATOM 1391 C CA . MET A 1 176 ? 67.474 3.923 25.662 1.00 45.97 675 MET A CA 1
ATOM 1392 C C . MET A 1 176 ? 68.318 4.943 26.411 1.00 46.74 675 MET A C 1
ATOM 1393 O O . MET A 1 176 ? 68.677 5.970 25.832 1.00 51.28 675 MET A O 1
ATOM 1398 N N . GLY A 1 177 ? 68.648 4.680 27.671 1.00 51.80 676 GLY A N 1
ATOM 1399 C CA . GLY A 1 177 ? 69.639 5.457 28.375 1.00 52.47 676 GLY A CA 1
ATOM 1400 C C . GLY A 1 177 ? 69.147 6.434 29.419 1.00 47.32 676 GLY A C 1
ATOM 1401 O O . GLY A 1 177 ? 69.964 7.195 29.944 1.00 57.43 676 GLY A O 1
ATOM 1402 N N . VAL A 1 178 ? 67.853 6.464 29.740 1.00 51.18 677 VAL A N 1
ATOM 1403 C CA . VAL A 1 178 ? 67.352 7.415 30.734 1.00 43.13 677 VAL A CA 1
ATOM 1404 C C . VAL A 1 178 ? 66.523 6.701 31.797 1.00 47.42 677 VAL A C 1
ATOM 1405 O O . VAL A 1 178 ? 65.932 5.645 31.552 1.00 56.24 677 VAL A O 1
ATOM 1409 N N . PHE A 1 179 ? 66.465 7.309 32.983 1.00 48.53 678 PHE A N 1
ATOM 1410 C CA . PHE A 1 179 ? 65.558 6.952 34.077 1.00 44.80 678 PHE A CA 1
ATOM 1411 C C . PHE A 1 179 ? 66.035 5.744 34.881 1.00 52.05 678 PHE A C 1
ATOM 1412 O O . PHE A 1 179 ? 65.214 5.057 35.504 1.00 51.56 678 PHE A O 1
ATOM 1420 N N . LEU A 1 180 ? 67.342 5.454 34.885 1.00 49.27 679 LEU A N 1
ATOM 1421 C CA . LEU A 1 180 ? 67.849 4.379 35.727 1.00 53.59 679 LEU A CA 1
ATOM 1422 C C . LEU A 1 180 ? 67.981 4.816 37.170 1.00 59.24 679 LEU A C 1
ATOM 1423 O O . LEU A 1 180 ? 67.898 3.983 38.076 1.00 66.17 679 LEU A O 1
ATOM 1428 N N . ARG A 1 181 ? 68.196 6.104 37.394 1.00 63.28 680 ARG A N 1
ATOM 1429 C CA . ARG A 1 181 ? 68.436 6.649 38.716 1.00 70.11 680 ARG A CA 1
ATOM 1430 C C . ARG A 1 181 ? 67.330 7.621 39.082 1.00 67.33 680 ARG A C 1
ATOM 1431 O O . ARG A 1 181 ? 66.767 8.295 38.217 1.00 60.85 680 ARG A O 1
ATOM 1439 N N . GLU A 1 182 ? 67.042 7.693 40.378 1.00 71.83 681 GLU A N 1
ATOM 1440 C CA . GLU A 1 182 ? 66.218 8.765 40.913 1.00 71.86 681 GLU A CA 1
ATOM 1441 C C . GLU A 1 182 ? 66.978 10.087 40.847 1.00 69.36 681 GLU A C 1
ATOM 1442 O O . GLU A 1 182 ? 68.202 10.124 40.989 1.00 67.66 681 GLU 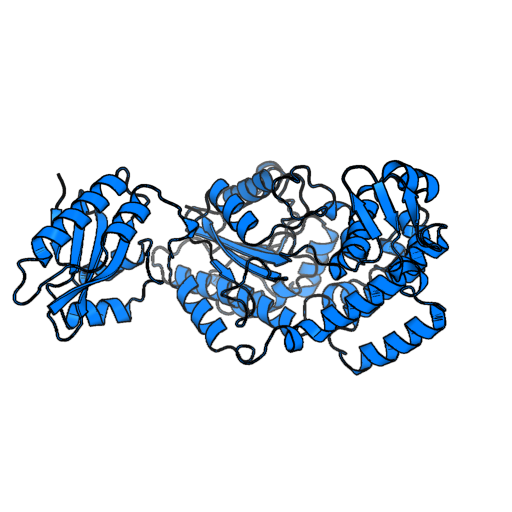A O 1
ATOM 1448 N N . GLY A 1 183 ? 66.249 11.170 40.589 1.00 66.83 682 GLY A N 1
ATOM 1449 C CA . GLY A 1 183 ? 66.814 12.497 40.665 1.00 63.41 682 GLY A CA 1
ATOM 1450 C C . GLY A 1 183 ? 67.421 13.025 39.388 1.00 69.15 682 GLY A C 1
ATOM 1451 O O . GLY A 1 183 ? 68.084 14.068 39.426 1.00 79.57 682 GLY A O 1
ATOM 1452 N N . GLU A 1 184 ? 67.238 12.339 38.263 1.00 60.26 683 GLU A N 1
ATOM 1453 C CA . GLU A 1 184 ? 67.695 12.877 36.991 1.00 56.05 683 GLU A CA 1
ATOM 1454 C C . GLU A 1 184 ? 66.763 14.006 36.553 1.00 62.16 683 GLU A C 1
ATOM 1455 O O . GLU A 1 184 ? 65.554 13.977 36.802 1.00 65.23 683 GLU A O 1
ATOM 1461 N N . SER A 1 185 ? 67.332 15.002 35.891 1.00 65.34 684 SER A N 1
ATOM 1462 C CA . SER A 1 185 ? 66.611 16.201 35.500 1.00 69.49 684 SER A CA 1
ATOM 1463 C C . SER A 1 185 ? 66.813 16.379 34.008 1.00 69.90 684 SER A C 1
ATOM 1464 O O . SER A 1 185 ? 67.953 16.434 33.537 1.00 70.71 684 SER A O 1
ATOM 1467 N N . TYR A 1 186 ? 65.717 16.416 33.266 1.00 61.71 685 TYR A N 1
ATOM 1468 C CA . TYR A 1 186 ? 65.770 16.670 31.842 1.00 71.79 685 TYR A CA 1
ATOM 1469 C C . TYR A 1 186 ? 64.797 17.784 31.521 1.00 82.73 685 TYR A C 1
ATOM 1470 O O . TYR A 1 186 ? 63.910 18.106 32.311 1.00 83.90 685 TYR A O 1
ATOM 1479 N N . GLN A 1 187 ? 64.983 18.375 30.353 1.00 85.24 686 GLN A N 1
ATOM 1480 C CA . GLN A 1 187 ? 63.920 19.103 29.689 1.00 84.63 686 GLN A CA 1
ATOM 1481 C C . GLN A 1 187 ? 63.442 18.276 28.505 1.00 77.18 686 GLN A C 1
ATOM 1482 O O . GLN A 1 187 ? 64.174 17.427 27.986 1.00 71.01 686 GLN A O 1
ATOM 1488 N N . GLU A 1 188 ? 62.186 18.491 28.115 1.00 71.31 687 GLU A N 1
ATOM 1489 C CA . GLU A 1 188 ? 61.576 17.590 27.146 1.00 69.48 687 GLU A CA 1
ATOM 1490 C C . GLU A 1 188 ? 62.314 17.638 25.813 1.00 75.11 687 GLU A C 1
ATOM 1491 O O . GLU A 1 188 ? 62.589 16.592 25.211 1.00 66.57 687 GLU A O 1
ATOM 1497 N N . SER A 1 189 ? 62.678 18.838 25.354 1.00 78.39 688 SER A N 1
ATOM 1498 C CA . SER A 1 189 ? 63.460 18.945 24.127 1.00 74.85 688 SER A CA 1
ATOM 1499 C C . SER A 1 189 ? 64.755 18.143 24.220 1.00 82.65 688 SER A C 1
ATOM 1500 O O . SER A 1 189 ? 65.189 17.538 23.233 1.00 90.79 688 SER A O 1
ATOM 1503 N N . GLU A 1 190 ? 65.376 18.109 25.403 1.00 77.57 689 GLU A N 1
ATOM 1504 C CA . GLU A 1 190 ? 66.658 17.427 25.567 1.00 73.94 689 GLU A CA 1
ATOM 1505 C C . GLU A 1 190 ? 66.525 15.901 25.509 1.00 79.30 689 GLU A C 1
ATOM 1506 O O . GLU A 1 190 ? 67.468 15.214 25.098 1.00 77.04 689 GLU A O 1
ATOM 1512 N N . LEU A 1 191 ? 65.378 15.340 25.907 1.00 72.10 690 LEU A N 1
ATOM 1513 C CA . LEU A 1 191 ? 65.219 13.893 25.766 1.00 68.96 690 LEU A CA 1
ATOM 1514 C C . LEU A 1 191 ? 64.970 13.499 24.322 1.00 64.43 690 LEU A C 1
ATOM 1515 O O . LEU A 1 191 ? 65.474 12.464 23.859 1.00 59.78 690 LEU A O 1
ATOM 1520 N N . VAL A 1 192 ? 64.182 14.304 23.606 1.00 55.06 691 VAL A N 1
ATOM 1521 C CA . VAL A 1 192 ? 64.034 14.136 22.163 1.00 63.65 691 VAL A CA 1
ATOM 1522 C C . VAL A 1 192 ? 65.400 13.992 21.502 1.00 74.25 691 VAL A C 1
ATOM 1523 O O . VAL A 1 192 ? 65.627 13.078 20.701 1.00 79.39 691 VAL A O 1
ATOM 1527 N N . SER A 1 193 ? 66.338 14.881 21.848 1.00 81.20 692 SER A N 1
ATOM 1528 C CA . SER A 1 193 ? 67.699 14.774 21.319 1.00 79.10 692 SER A CA 1
ATOM 1529 C C . SER A 1 193 ? 68.411 13.535 21.852 1.00 71.80 692 SER A C 1
ATOM 1530 O O . SER A 1 193 ? 68.913 12.720 21.074 1.00 78.74 692 SER A O 1
ATOM 1533 N N . GLN A 1 194 ? 68.465 13.377 23.180 1.00 63.18 693 GLN A N 1
ATOM 1534 C CA . GLN A 1 194 ? 69.274 12.309 23.769 1.00 64.21 693 GLN A CA 1
ATOM 1535 C C . GLN A 1 194 ? 68.763 10.924 23.387 1.00 62.42 693 GLN A C 1
ATOM 1536 O O . GLN A 1 194 ? 69.557 9.990 23.246 1.00 69.88 693 GLN A O 1
ATOM 1542 N N . LEU A 1 195 ? 67.454 10.767 23.218 1.00 55.61 694 LEU A N 1
ATOM 1543 C CA . LEU A 1 195 ? 66.890 9.486 22.821 1.00 59.70 694 LEU A CA 1
ATOM 1544 C C . LEU A 1 195 ? 66.841 9.323 21.311 1.00 61.49 694 LEU A C 1
ATOM 1545 O O . LEU A 1 195 ? 66.532 8.229 20.831 1.00 62.29 694 LEU A O 1
ATOM 1550 N N . ASN A 1 196 ? 67.138 10.388 20.567 1.00 56.73 695 ASN A N 1
ATOM 1551 C CA . ASN A 1 196 ? 67.098 10.395 19.106 1.00 65.03 695 ASN A CA 1
ATOM 1552 C C . ASN A 1 196 ? 65.723 9.993 18.576 1.00 73.42 695 ASN A C 1
ATOM 1553 O O . ASN A 1 196 ? 65.605 9.215 17.627 1.00 59.84 695 ASN A O 1
ATOM 1558 N N . ILE A 1 197 ? 64.669 10.543 19.184 1.00 74.69 696 ILE A N 1
ATOM 1559 C CA . ILE A 1 197 ? 63.316 10.283 18.708 1.00 65.76 696 ILE A CA 1
ATOM 1560 C C . ILE A 1 197 ? 63.144 10.906 17.331 1.00 64.68 696 ILE A C 1
ATOM 1561 O O . ILE A 1 197 ? 63.483 12.076 17.111 1.00 72.54 696 ILE A O 1
ATOM 1566 N N . SER A 1 198 ? 62.615 10.132 16.392 1.00 61.98 697 SER A N 1
ATOM 1567 C CA . SER A 1 198 ? 62.394 10.698 15.076 1.00 75.70 697 SER A CA 1
ATOM 1568 C C . SER A 1 198 ? 61.300 11.764 15.148 1.00 75.05 697 SER A C 1
ATOM 1569 O O . SER A 1 198 ? 60.435 11.716 16.028 1.00 69.96 697 SER A O 1
ATOM 1572 N N . PRO A 1 199 ? 61.363 12.769 14.268 1.00 75.14 698 PRO A N 1
ATOM 1573 C CA . PRO A 1 199 ? 60.401 13.888 14.329 1.00 72.81 698 PRO A CA 1
ATOM 1574 C C . PRO A 1 199 ? 58.938 13.488 14.474 1.00 81.40 698 PRO A C 1
ATOM 1575 O O . PRO A 1 199 ? 58.204 14.129 15.242 1.00 83.33 698 PRO A O 1
ATOM 1579 N N . ARG A 1 200 ? 58.491 12.440 13.776 1.00 76.71 699 ARG A N 1
ATOM 1580 C CA . ARG A 1 200 ? 57.076 12.094 13.794 1.00 71.84 699 ARG A CA 1
ATOM 1581 C C . ARG A 1 200 ? 56.585 11.692 15.180 1.00 60.45 699 ARG A C 1
ATOM 1582 O O . ARG A 1 200 ? 55.380 11.747 15.423 1.00 54.07 699 ARG A O 1
ATOM 1590 N N . TYR A 1 201 ? 57.480 11.298 16.089 1.00 52.19 700 TYR A N 1
ATOM 1591 C CA . TYR A 1 201 ? 57.083 10.746 17.379 1.00 54.69 700 TYR A CA 1
ATOM 1592 C C . TYR A 1 201 ? 57.480 11.631 18.551 1.00 48.81 700 TYR A C 1
ATOM 1593 O O . TYR A 1 201 ? 57.434 11.178 19.700 1.00 42.65 700 TYR A O 1
ATOM 1602 N N . GLN A 1 202 ? 57.838 12.888 18.295 1.00 57.26 701 GLN A N 1
ATOM 1603 C CA . GLN A 1 202 ? 58.217 13.771 19.391 1.00 60.15 701 GLN A CA 1
ATOM 1604 C C . GLN A 1 202 ? 57.037 14.037 20.321 1.00 56.04 701 GLN A C 1
ATOM 1605 O O . GLN A 1 202 ? 57.182 14.001 21.545 1.00 52.56 701 GLN A O 1
ATOM 1611 N N . ARG A 1 203 ? 55.852 14.275 19.765 1.00 49.78 702 ARG A N 1
ATOM 1612 C CA . ARG A 1 203 ? 54.690 14.455 20.620 1.00 47.94 702 ARG A CA 1
ATOM 1613 C C . ARG A 1 203 ? 54.285 13.150 21.286 1.00 51.01 702 ARG A C 1
ATOM 1614 O O . ARG A 1 203 ? 53.880 13.147 22.454 1.00 45.16 702 ARG A O 1
ATOM 1622 N N . LEU A 1 204 ? 54.393 12.026 20.583 1.00 48.16 703 LEU A N 1
ATOM 1623 C CA . LEU A 1 204 ? 54.123 10.771 21.271 1.00 46.60 703 LEU A CA 1
ATOM 1624 C C . LEU A 1 204 ? 55.039 10.625 22.480 1.00 40.03 703 LEU A C 1
ATOM 1625 O O . LEU A 1 204 ? 54.603 10.164 23.537 1.00 44.21 703 LEU A O 1
ATOM 1630 N N . LEU A 1 205 ? 56.301 11.074 22.374 1.00 41.83 704 LEU A N 1
ATOM 1631 C CA . LEU A 1 205 ? 57.175 10.981 23.545 1.00 45.84 704 LEU A CA 1
ATOM 1632 C C . LEU A 1 205 ? 56.579 11.731 24.726 1.00 45.95 704 LEU A C 1
ATOM 1633 O O . LEU A 1 205 ? 56.607 11.238 25.858 1.00 47.23 704 LEU A O 1
ATOM 1638 N N . GLY A 1 206 ? 56.022 12.920 24.477 1.00 49.51 705 GLY A N 1
ATOM 1639 C CA . GLY A 1 206 ? 55.306 13.634 25.526 1.00 45.12 705 GLY A CA 1
ATOM 1640 C C . GLY A 1 206 ? 54.221 12.790 26.171 1.00 48.17 705 GLY A C 1
ATOM 1641 O O . GLY A 1 206 ? 54.107 12.729 27.395 1.00 46.36 705 GLY A O 1
ATOM 1642 N N . ALA A 1 207 ? 53.420 12.102 25.359 1.00 46.12 706 ALA A N 1
ATOM 1643 C CA . ALA A 1 207 ? 52.337 11.316 25.938 1.00 48.16 706 ALA A CA 1
ATOM 1644 C C . ALA A 1 207 ? 52.886 10.122 26.705 1.00 48.91 706 ALA A C 1
ATOM 1645 O O . ALA A 1 207 ? 52.377 9.774 27.779 1.00 49.20 706 ALA A O 1
ATOM 1647 N N . LEU A 1 208 ? 53.943 9.493 26.187 1.00 43.41 707 LEU A N 1
ATOM 1648 C CA . LEU A 1 208 ? 54.558 8.385 26.922 1.00 43.91 707 LEU A CA 1
ATOM 1649 C C . LEU A 1 208 ? 55.137 8.842 28.256 1.00 38.08 707 LEU A C 1
ATOM 1650 O O . LEU A 1 208 ? 54.965 8.150 29.267 1.00 43.04 707 LEU A O 1
ATOM 1655 N N . LEU A 1 209 ? 55.835 9.998 28.288 1.00 37.73 708 LEU A N 1
ATOM 1656 C CA . LEU A 1 209 ? 56.281 10.549 29.576 1.00 46.77 708 LEU A CA 1
ATOM 1657 C C . LEU A 1 209 ? 55.094 10.779 30.504 1.00 49.78 708 LEU A C 1
ATOM 1658 O O . LEU A 1 209 ? 55.179 10.550 31.715 1.00 42.08 708 LEU A O 1
ATOM 1663 N N . GLN A 1 210 ? 53.970 11.221 29.943 1.00 45.36 709 GLN A N 1
ATOM 1664 C CA . GLN A 1 210 ? 52.788 11.474 30.757 1.00 47.10 709 GLN A CA 1
ATOM 1665 C C . GLN A 1 210 ? 52.252 10.186 31.402 1.00 44.97 709 GLN A C 1
ATOM 1666 O O . GLN A 1 210 ? 51.832 10.203 32.570 1.00 35.02 709 GLN A O 1
ATOM 1672 N N . ILE A 1 211 ? 52.283 9.056 30.679 1.00 39.64 710 ILE A N 1
ATOM 1673 C CA . ILE A 1 211 ? 51.925 7.771 31.292 1.00 36.77 710 ILE A CA 1
ATOM 1674 C C . ILE A 1 211 ? 52.717 7.550 32.576 1.00 45.17 710 ILE A C 1
ATOM 1675 O O . ILE A 1 211 ? 52.148 7.285 33.642 1.00 43.37 710 ILE A O 1
ATOM 1680 N N . LEU A 1 212 ? 54.055 7.654 32.495 1.00 42.69 711 LEU A N 1
ATOM 1681 C CA . LEU A 1 212 ? 54.868 7.460 33.706 1.00 35.11 711 LEU A CA 1
ATOM 1682 C C . LEU A 1 212 ? 54.617 8.531 34.761 1.00 44.73 711 LEU A C 1
ATOM 1683 O O . LEU A 1 212 ? 54.735 8.254 35.961 1.00 44.80 711 LEU A O 1
ATOM 1688 N N . HIS A 1 213 ? 54.276 9.750 34.341 1.00 43.42 712 HIS A N 1
ATOM 1689 C CA . HIS A 1 213 ? 53.955 10.812 35.291 1.00 49.03 712 HIS A CA 1
ATOM 1690 C C . HIS A 1 213 ? 52.772 10.426 36.181 1.00 51.73 712 HIS A C 1
ATOM 1691 O O . HIS A 1 213 ? 52.817 10.582 37.410 1.00 50.90 712 HIS A O 1
ATOM 1698 N N . LYS A 1 214 ? 51.699 9.921 35.571 1.00 44.39 713 LYS A N 1
ATOM 1699 C CA . LYS A 1 214 ? 50.495 9.608 36.333 1.00 53.40 713 LYS A CA 1
ATOM 1700 C C . LYS A 1 214 ? 50.680 8.389 37.226 1.00 51.10 713 LYS A C 1
ATOM 1701 O O . LYS A 1 214 ? 49.889 8.192 38.146 1.00 52.18 713 LYS A O 1
ATOM 1707 N N . ARG A 1 215 ? 51.715 7.587 37.002 1.00 48.58 714 ARG A N 1
ATOM 1708 C CA . ARG A 1 215 ? 51.990 6.443 37.850 1.00 46.09 714 ARG A CA 1
ATOM 1709 C C . ARG A 1 215 ? 53.087 6.717 38.859 1.00 53.35 714 ARG A C 1
ATOM 1710 O O . ARG A 1 215 ? 53.572 5.779 39.509 1.00 48.35 714 ARG A O 1
ATOM 1718 N N . GLY A 1 216 ? 53.471 7.977 39.028 1.00 53.61 715 GLY A N 1
ATOM 1719 C CA . GLY A 1 216 ? 54.415 8.329 40.074 1.00 53.91 715 GLY A CA 1
ATOM 1720 C C . GLY A 1 216 ? 55.857 8.026 39.760 1.00 46.26 715 GLY A C 1
ATOM 1721 O O . GLY A 1 216 ? 56.690 8.065 40.668 1.00 51.63 715 GLY A O 1
ATOM 1722 N N . ILE A 1 217 ? 56.178 7.720 38.501 1.00 47.13 716 ILE A N 1
ATOM 1723 C CA . ILE A 1 217 ? 57.557 7.408 38.150 1.00 48.07 716 ILE A CA 1
ATOM 1724 C C . ILE A 1 217 ? 58.342 8.680 37.885 1.00 46.57 716 ILE A C 1
ATOM 1725 O O . ILE A 1 217 ? 59.526 8.783 38.244 1.00 47.05 716 ILE A O 1
ATOM 1730 N N . LEU A 1 218 ? 57.705 9.647 37.239 1.00 43.52 717 LEU A N 1
ATOM 1731 C CA . LEU A 1 218 ? 58.296 10.924 36.882 1.00 49.00 717 LEU A CA 1
ATOM 1732 C C . LEU A 1 218 ? 57.460 12.045 37.482 1.00 51.12 717 LEU A C 1
ATOM 1733 O O . LEU A 1 218 ? 56.251 11.898 37.677 1.00 50.41 717 LEU A O 1
ATOM 1738 N N . LYS A 1 219 ? 58.117 13.171 37.734 1.00 49.55 718 LYS A N 1
ATOM 1739 C CA . LYS A 1 219 ? 57.482 14.441 38.064 1.00 58.45 718 LYS A CA 1
ATOM 1740 C C . LYS A 1 219 ? 57.672 15.349 36.855 1.00 60.63 718 LYS A C 1
ATOM 1741 O O . LYS A 1 219 ? 58.794 15.786 36.580 1.00 60.55 718 LYS A O 1
ATOM 1747 N N . ILE A 1 220 ? 56.590 15.622 36.126 1.00 54.59 719 ILE A N 1
ATOM 1748 C CA . ILE A 1 220 ? 56.627 16.508 34.964 1.00 54.26 719 ILE A CA 1
ATOM 1749 C C . ILE A 1 220 ? 56.090 17.877 35.361 1.00 59.65 719 ILE A C 1
ATOM 1750 O O . ILE A 1 220 ? 54.930 18.001 35.769 1.00 65.86 719 ILE A O 1
ATOM 1755 N N . GLU A 1 221 ? 56.917 18.907 35.217 1.00 61.73 720 GLU A N 1
ATOM 1756 C CA . GLU A 1 221 ? 56.544 20.294 35.502 1.00 75.12 720 GLU A CA 1
ATOM 1757 C C . GLU A 1 221 ? 56.669 21.148 34.240 1.00 81.75 720 GLU A C 1
ATOM 1758 O O . GLU A 1 221 ? 57.074 20.675 33.176 1.00 84.01 720 GLU A O 1
ATOM 1764 N N . LYS A 1 222 ? 56.300 22.425 34.382 1.00 95.64 721 LYS A N 1
ATOM 1765 C CA . LYS A 1 222 ? 56.312 23.372 33.268 1.00 103.04 721 LYS A CA 1
ATOM 1766 C C . LYS A 1 222 ? 57.539 23.195 32.380 1.00 104.98 721 LYS A C 1
ATOM 1767 O O . LYS A 1 222 ? 57.431 23.092 31.152 1.00 106.23 721 LYS A O 1
ATOM 1773 N N . ASP A 1 223 ? 58.708 23.087 32.999 1.00 103.20 722 ASP A N 1
ATOM 1774 C CA . ASP A 1 223 ? 59.964 23.128 32.280 1.00 113.91 722 ASP A CA 1
ATOM 1775 C C . ASP A 1 223 ? 60.798 21.857 32.368 1.00 115.65 722 ASP A C 1
ATOM 1776 O O . ASP A 1 223 ? 61.803 21.763 31.654 1.00 123.41 722 ASP A O 1
ATOM 1781 N N . ARG A 1 224 ? 60.429 20.876 33.194 1.00 96.62 723 ARG A N 1
ATOM 1782 C CA . ARG A 1 224 ? 61.367 19.791 33.426 1.00 83.83 723 ARG A CA 1
ATOM 1783 C C . ARG A 1 224 ? 60.664 18.484 33.773 1.00 73.66 723 ARG A C 1
ATOM 1784 O O . ARG A 1 224 ? 59.617 18.461 34.424 1.00 73.60 723 ARG A O 1
ATOM 1792 N N . VAL A 1 225 ? 61.287 17.398 33.327 1.00 58.34 724 VAL A N 1
ATOM 1793 C CA . VAL A 1 225 ? 60.941 16.030 33.684 1.00 59.53 724 VAL A CA 1
ATOM 1794 C C . VAL A 1 225 ? 61.940 15.573 34.734 1.00 63.97 724 VAL A C 1
ATOM 1795 O O . VAL A 1 225 ? 63.154 15.616 34.499 1.00 66.67 724 VAL A O 1
ATOM 1799 N N . PHE A 1 226 ? 61.441 15.142 35.891 1.00 65.75 725 PHE A N 1
ATOM 1800 C CA . PHE A 1 226 ? 62.275 14.777 37.031 1.00 67.40 725 PHE A CA 1
ATOM 1801 C C . PHE A 1 226 ? 61.926 13.363 37.473 1.00 68.69 725 PHE A C 1
ATOM 1802 O O . PHE A 1 226 ? 60.778 13.106 37.850 1.00 55.47 725 PHE A O 1
ATOM 1810 N N . THR A 1 227 ? 62.907 12.449 37.448 1.00 59.94 726 THR A N 1
ATOM 1811 C CA . THR A 1 227 ? 62.635 11.081 37.889 1.00 55.10 726 THR A CA 1
ATOM 1812 C C . THR A 1 227 ? 62.506 11.026 39.409 1.00 53.30 726 THR A C 1
ATOM 1813 O O . THR A 1 227 ? 63.281 11.656 40.129 1.00 53.63 726 THR A O 1
ATOM 1817 N N . LEU A 1 228 ? 61.519 10.259 39.890 1.00 49.75 727 LEU A N 1
ATOM 1818 C CA . LEU A 1 228 ? 61.249 10.088 41.314 1.00 48.92 727 LEU A CA 1
ATOM 1819 C C . LEU A 1 228 ? 61.804 8.756 41.805 1.00 52.82 727 LEU A C 1
ATOM 1820 O O . LEU A 1 228 ? 62.305 7.934 41.030 1.00 59.59 727 LEU A O 1
ATOM 1825 N N . ALA A 1 229 ? 61.667 8.528 43.113 1.00 63.77 728 ALA A N 1
ATOM 1826 C CA . ALA A 1 229 ? 62.256 7.348 43.744 1.00 68.14 728 ALA A CA 1
ATOM 1827 C C . ALA A 1 229 ? 61.686 6.055 43.170 1.00 67.31 728 ALA A C 1
ATOM 1828 O O . ALA A 1 229 ? 62.421 5.075 42.983 1.00 59.98 728 ALA A O 1
ATOM 1830 N N . ARG A 1 230 ? 60.377 6.039 42.881 1.00 60.82 729 ARG A N 1
ATOM 1831 C CA . ARG A 1 230 ? 59.693 4.821 42.470 1.00 47.23 729 ARG A CA 1
ATOM 1832 C C . ARG A 1 230 ? 60.267 4.251 41.182 1.00 57.82 729 ARG A C 1
ATOM 1833 O O . ARG A 1 230 ? 60.085 3.057 40.909 1.00 63.47 729 ARG A O 1
ATOM 1841 N N . CYS A 1 231 ? 60.970 5.073 40.394 1.00 54.82 730 CYS A N 1
ATOM 1842 C CA . CYS A 1 231 ? 61.536 4.623 39.127 1.00 58.67 730 CYS A CA 1
ATOM 1843 C C . CYS A 1 231 ? 62.760 3.743 39.302 1.00 60.90 730 CYS A C 1
ATOM 1844 O O . CYS A 1 231 ? 63.224 3.181 38.310 1.00 53.05 730 CYS A O 1
ATOM 1847 N N . LYS A 1 232 ? 63.300 3.614 40.519 1.00 63.74 731 LYS A N 1
ATOM 1848 C CA . LYS A 1 232 ? 64.411 2.691 40.713 1.00 62.08 731 LYS A CA 1
ATOM 1849 C C . LYS A 1 232 ? 63.940 1.238 40.704 1.00 62.60 731 LYS A C 1
ATOM 1850 O O . LYS A 1 232 ? 64.684 0.352 40.271 1.00 56.19 731 LYS A O 1
ATOM 1856 N N . THR A 1 233 ? 62.708 0.975 41.143 1.00 53.35 732 THR A N 1
ATOM 1857 C CA . THR A 1 233 ? 62.233 -0.390 41.355 1.00 49.27 732 THR A CA 1
ATOM 1858 C C . THR A 1 233 ? 61.078 -0.812 40.454 1.00 52.18 732 THR A C 1
ATOM 1859 O O . THR A 1 233 ? 60.735 -1.998 40.432 1.00 66.68 732 THR A O 1
ATOM 1863 N N . PHE A 1 234 ? 60.487 0.108 39.705 1.00 44.98 733 PHE A N 1
ATOM 1864 C CA . PHE A 1 234 ? 59.222 -0.119 39.010 1.00 46.21 733 PHE A CA 1
ATOM 1865 C C . PHE A 1 234 ? 59.370 -0.916 37.709 1.00 47.61 733 PHE A C 1
ATOM 1866 O O . PHE A 1 234 ? 58.465 -1.670 37.340 1.00 47.06 733 PHE A O 1
ATOM 1874 N N . ALA A 1 235 ? 60.467 -0.749 36.984 1.00 33.64 734 ALA A N 1
ATOM 1875 C CA . ALA A 1 235 ? 60.558 -1.316 35.648 1.00 47.66 734 ALA A CA 1
ATOM 1876 C C . ALA A 1 235 ? 60.722 -2.825 35.709 1.00 43.19 734 ALA A C 1
ATOM 1877 O O . ALA A 1 235 ? 61.214 -3.380 36.692 1.00 41.51 734 ALA A O 1
ATOM 1879 N N . LEU A 1 236 ? 60.330 -3.496 34.633 1.00 36.28 735 LEU A N 1
ATOM 1880 C CA . LEU A 1 236 ? 60.691 -4.901 34.533 1.00 47.80 735 LEU A CA 1
ATOM 1881 C C . LEU A 1 236 ? 62.208 -5.069 34.551 1.00 55.71 735 LEU A C 1
ATOM 1882 O O . LEU A 1 236 ? 62.948 -4.227 34.041 1.00 53.86 735 LEU A O 1
ATOM 1887 N N . GLU A 1 237 ? 62.658 -6.156 35.162 1.00 48.86 736 GLU A N 1
ATOM 1888 C CA . GLU A 1 237 ? 64.082 -6.440 35.288 1.00 54.96 736 GLU A CA 1
ATOM 1889 C C . GLU A 1 237 ? 64.613 -7.354 34.193 1.00 57.72 736 GLU A C 1
ATOM 1890 O O . GLU A 1 237 ? 65.776 -7.229 33.793 1.00 57.96 736 GLU A O 1
ATOM 1896 N N . ASN A 1 238 ? 63.791 -8.267 33.700 1.00 62.12 737 ASN A N 1
ATOM 1897 C CA . ASN A 1 238 ? 64.163 -9.140 32.593 1.00 54.48 737 ASN A CA 1
ATOM 1898 C C . ASN A 1 238 ? 62.946 -9.189 31.674 1.00 50.08 737 ASN A C 1
ATOM 1899 O O . ASN A 1 238 ? 61.951 -9.836 31.999 1.00 59.13 737 ASN A O 1
ATOM 1904 N N . ILE A 1 239 ? 63.037 -8.490 30.542 1.00 50.21 738 ILE A N 1
ATOM 1905 C CA . ILE A 1 239 ? 61.888 -8.304 29.663 1.00 46.52 738 ILE A CA 1
ATOM 1906 C C . ILE A 1 239 ? 61.384 -9.644 29.155 1.00 47.14 738 ILE A C 1
ATOM 1907 O O . ILE A 1 239 ? 60.188 -9.940 29.217 1.00 50.91 738 ILE A O 1
ATOM 1912 N N . SER A 1 240 ? 62.294 -10.469 28.654 1.00 51.46 739 SER A N 1
ATOM 1913 C CA . SER A 1 240 ? 61.920 -11.703 27.970 1.00 52.96 739 SER A CA 1
ATOM 1914 C C . SER A 1 240 ? 61.127 -12.637 28.883 1.00 56.55 739 SER A C 1
ATOM 1915 O O . SER A 1 240 ? 60.023 -13.071 28.532 1.00 55.48 739 SER A O 1
ATOM 1918 N N . SER A 1 241 ? 61.656 -12.930 30.077 1.00 57.64 740 SER A N 1
ATOM 1919 C CA . SER A 1 241 ? 61.013 -13.919 30.939 1.00 64.61 740 SER A CA 1
ATOM 1920 C C . SER A 1 241 ? 59.773 -13.364 31.636 1.00 59.66 740 SER A C 1
ATOM 1921 O O . SER A 1 241 ? 58.816 -14.109 31.875 1.00 60.66 740 SER A O 1
ATOM 1924 N N . GLU A 1 242 ? 59.782 -12.076 32.000 1.00 51.08 741 GLU A N 1
ATOM 1925 C CA . GLU A 1 242 ? 58.637 -11.509 32.705 1.00 55.12 741 GLU A CA 1
ATOM 1926 C C . GLU A 1 242 ? 57.461 -11.276 31.760 1.00 57.36 741 GLU A C 1
ATOM 1927 O O . GLU A 1 242 ? 56.301 -11.432 32.161 1.00 51.98 741 GLU A O 1
ATOM 1933 N N . VAL A 1 243 ? 57.744 -10.894 30.509 1.00 55.39 742 VAL A N 1
ATOM 1934 C CA . VAL A 1 243 ? 56.695 -10.724 29.507 1.00 55.12 742 VAL A CA 1
ATOM 1935 C C . VAL A 1 243 ? 56.089 -12.073 29.151 1.00 63.18 742 VAL A C 1
ATOM 1936 O O . VAL A 1 243 ? 54.866 -12.209 29.028 1.00 57.08 742 VAL A O 1
ATOM 1940 N N . SER A 1 244 ? 56.939 -13.087 28.979 1.00 58.35 743 SER A N 1
ATOM 1941 C CA . SER A 1 244 ? 56.462 -14.449 28.777 1.00 59.08 743 SER A CA 1
ATOM 1942 C C . SER A 1 244 ? 55.560 -14.895 29.922 1.00 62.92 743 SER A C 1
ATOM 1943 O O . SER A 1 244 ? 54.516 -15.519 29.698 1.00 70.22 743 SER A O 1
ATOM 1946 N N . ALA A 1 245 ? 55.964 -14.612 31.163 1.00 61.87 744 ALA A N 1
ATOM 1947 C CA . ALA A 1 245 ? 55.162 -15.063 32.293 1.00 61.37 744 ALA A CA 1
ATOM 1948 C C . ALA A 1 245 ? 53.833 -14.323 32.336 1.00 61.49 744 ALA A C 1
ATOM 1949 O O . ALA A 1 245 ? 52.790 -14.928 32.606 1.00 68.28 744 ALA A O 1
ATOM 1951 N N . PHE A 1 246 ? 53.853 -13.016 32.044 1.00 53.81 745 PHE A N 1
ATOM 1952 C CA . PHE A 1 246 ? 52.623 -12.233 32.039 1.00 51.16 745 PHE A CA 1
ATOM 1953 C C . PHE A 1 246 ? 51.708 -12.668 30.906 1.00 60.07 745 PHE A C 1
ATOM 1954 O O . PHE A 1 246 ? 50.492 -12.766 31.096 1.00 62.52 745 PHE A O 1
ATOM 1962 N N . TYR A 1 247 ? 52.281 -12.923 29.721 1.00 54.55 746 TYR A N 1
ATOM 1963 C CA . TYR A 1 247 ? 51.500 -13.385 28.581 1.00 56.74 746 TYR A CA 1
ATOM 1964 C C . TYR A 1 247 ? 50.697 -14.626 28.939 1.00 56.60 746 TYR A C 1
ATOM 1965 O O . TYR A 1 247 ? 49.492 -14.703 28.662 1.00 59.69 746 TYR A O 1
ATOM 1974 N N . ASP A 1 248 ? 51.360 -15.603 29.567 1.00 53.58 747 ASP A N 1
ATOM 1975 C CA . ASP A 1 248 ? 50.699 -16.836 29.993 1.00 64.82 747 ASP A CA 1
ATOM 1976 C C . ASP A 1 248 ? 49.582 -16.548 30.991 1.00 65.50 747 ASP A C 1
ATOM 1977 O O . ASP A 1 248 ? 48.463 -17.056 30.853 1.00 69.45 747 ASP A O 1
ATOM 1982 N N . TYR A 1 249 ? 49.872 -15.739 32.013 1.00 60.40 748 TYR A N 1
ATOM 1983 C CA . TYR A 1 249 ? 48.853 -15.394 33.000 1.00 59.80 748 TYR A CA 1
ATOM 1984 C C . TYR A 1 249 ? 47.681 -14.677 32.342 1.00 60.98 748 TYR A C 1
ATOM 1985 O O . TYR A 1 249 ? 46.515 -15.039 32.548 1.00 58.62 748 TYR A O 1
ATOM 1994 N N . PHE A 1 250 ? 47.980 -13.669 31.516 1.00 60.19 749 PHE A N 1
ATOM 1995 C CA . PHE A 1 250 ? 46.937 -12.795 30.984 1.00 53.06 749 PHE A CA 1
ATOM 1996 C C . PHE A 1 250 ? 46.101 -13.503 29.922 1.00 65.32 749 PHE A C 1
ATOM 1997 O O . PHE A 1 250 ? 44.873 -13.349 29.883 1.00 64.63 749 PHE A O 1
ATOM 2005 N N . SER A 1 251 ? 46.746 -14.292 29.060 1.00 62.30 750 SER A N 1
ATOM 2006 C CA . SER A 1 251 ? 46.020 -14.975 27.999 1.00 60.00 750 SER A CA 1
ATOM 2007 C C . SER A 1 251 ? 45.005 -15.955 28.563 1.00 64.42 750 SER A C 1
ATOM 2008 O O . SER A 1 251 ? 43.903 -16.096 28.028 1.00 68.19 750 SER A O 1
ATOM 2011 N N . GLU A 1 252 ? 45.359 -16.653 29.635 1.00 66.55 751 GLU A N 1
ATOM 2012 C CA . GLU A 1 252 ? 44.454 -17.659 30.165 1.00 58.08 751 GLU A CA 1
ATOM 2013 C C . GLU A 1 252 ? 43.341 -17.028 30.998 1.00 61.32 751 GLU A C 1
ATOM 2014 O O . GLU A 1 252 ? 42.226 -17.561 31.037 1.00 70.10 751 GLU A O 1
ATOM 2020 N N . LYS A 1 253 ? 43.616 -15.893 31.644 1.00 61.97 752 LYS A N 1
ATOM 2021 C CA . LYS A 1 253 ? 42.671 -15.268 32.558 1.00 63.23 752 LYS A CA 1
ATOM 2022 C C . LYS A 1 253 ? 41.696 -14.329 31.856 1.00 68.73 752 LYS A C 1
ATOM 2023 O O . LYS A 1 253 ? 40.522 -14.280 32.229 1.00 71.02 752 LYS A O 1
ATOM 2029 N N . TYR A 1 254 ? 42.153 -13.572 30.861 1.00 67.03 753 TYR A N 1
ATOM 2030 C CA . TYR A 1 254 ? 41.289 -12.709 30.057 1.00 59.11 753 TYR A CA 1
ATOM 2031 C C . TYR A 1 254 ? 41.459 -13.058 28.578 1.00 63.04 753 TYR A C 1
ATOM 2032 O O . TYR A 1 254 ? 41.908 -12.210 27.797 1.00 63.09 753 TYR A O 1
ATOM 2041 N N . PRO A 1 255 ? 41.087 -14.276 28.154 1.00 58.33 754 PRO A N 1
ATOM 2042 C CA . PRO A 1 255 ? 41.310 -14.648 26.758 1.00 61.70 754 PRO A CA 1
ATOM 2043 C C . PRO A 1 255 ? 40.660 -13.706 25.760 1.00 63.55 754 PRO A C 1
ATOM 2044 O O . PRO A 1 255 ? 41.181 -13.558 24.645 1.00 60.06 754 PRO A O 1
ATOM 2048 N N . ALA A 1 256 ? 39.523 -13.091 26.095 1.00 62.66 755 ALA A N 1
ATOM 2049 C CA . ALA A 1 256 ? 38.878 -12.196 25.143 1.00 64.84 755 ALA A CA 1
ATOM 2050 C C . ALA A 1 256 ? 39.691 -10.934 24.893 1.00 60.87 755 ALA A C 1
ATOM 2051 O O . ALA A 1 256 ? 39.388 -10.198 23.946 1.00 58.54 755 ALA A O 1
ATOM 2053 N N . HIS A 1 257 ? 40.711 -10.662 25.705 1.00 53.31 756 HIS A N 1
ATOM 2054 C CA . HIS A 1 257 ? 41.559 -9.498 25.494 1.00 49.21 756 HIS A CA 1
ATOM 2055 C C . HIS A 1 257 ? 42.898 -9.864 24.845 1.00 56.32 756 HIS A C 1
ATOM 2056 O O . HIS A 1 257 ? 43.821 -9.035 24.817 1.00 51.09 756 HIS A O 1
ATOM 2063 N N . LEU A 1 258 ? 43.004 -11.075 24.283 1.00 59.06 757 LEU A N 1
ATOM 2064 C CA . LEU A 1 258 ? 44.279 -11.518 23.732 1.00 70.13 757 LEU A CA 1
ATOM 2065 C C . LEU A 1 258 ? 44.822 -10.532 22.704 1.00 60.54 757 LEU A C 1
ATOM 2066 O O . LEU A 1 258 ? 46.030 -10.276 22.668 1.00 55.83 757 LEU A O 1
ATOM 2071 N N . SER A 1 259 ? 43.947 -9.959 21.871 1.00 56.30 758 SER A N 1
ATOM 2072 C CA . SER A 1 259 ? 44.401 -9.050 20.818 1.00 64.07 758 SER A CA 1
ATOM 2073 C C . SER A 1 259 ? 45.121 -7.836 21.395 1.00 59.72 758 SER A C 1
ATOM 2074 O O . SER A 1 259 ? 46.148 -7.402 20.859 1.00 55.00 758 SER A O 1
ATOM 2077 N N . TRP A 1 260 ? 44.579 -7.254 22.466 1.00 48.86 759 TRP A N 1
ATOM 2078 C CA . TRP A 1 260 ? 45.219 -6.089 23.058 1.00 51.52 759 TRP A CA 1
ATOM 2079 C C . TRP A 1 260 ? 46.594 -6.445 23.599 1.00 52.29 759 TRP A C 1
ATOM 2080 O O . TRP A 1 260 ? 47.563 -5.700 23.404 1.00 49.60 759 TRP A O 1
ATOM 2091 N N . LEU A 1 261 ? 46.709 -7.604 24.239 1.00 52.35 760 LEU A N 1
ATOM 2092 C CA . LEU A 1 261 ? 48.007 -8.011 24.747 1.00 56.24 760 LEU A CA 1
ATOM 2093 C C . LEU A 1 261 ? 48.974 -8.291 23.605 1.00 58.53 760 LEU A C 1
ATOM 2094 O O . LEU A 1 261 ? 50.163 -7.986 23.710 1.00 55.58 760 LEU A O 1
ATOM 2099 N N . THR A 1 262 ? 48.489 -8.855 22.500 1.00 47.41 761 THR A N 1
ATOM 2100 C CA . THR A 1 262 ? 49.402 -9.158 21.410 1.00 49.89 761 THR A CA 1
ATOM 2101 C C . THR A 1 262 ? 49.919 -7.876 20.769 1.00 60.26 761 THR A C 1
ATOM 2102 O O . THR A 1 262 ? 51.131 -7.722 20.562 1.00 49.26 761 THR A O 1
ATOM 2106 N N . VAL A 1 263 ? 49.022 -6.918 20.498 1.00 53.89 762 VAL A N 1
ATOM 2107 C CA . VAL A 1 263 ? 49.447 -5.679 19.850 1.00 54.21 762 VAL A CA 1
ATOM 2108 C C . VAL A 1 263 ? 50.442 -4.918 20.735 1.00 54.46 762 VAL A C 1
ATOM 2109 O O . VAL A 1 263 ? 51.476 -4.438 20.255 1.00 61.06 762 VAL A O 1
ATOM 2113 N N . VAL A 1 264 ? 50.159 -4.820 22.042 1.00 44.67 763 VAL A N 1
ATOM 2114 C CA . VAL A 1 264 ? 51.052 -4.119 22.957 1.00 48.65 763 VAL A CA 1
ATOM 2115 C C . VAL A 1 264 ? 52.391 -4.846 23.068 1.00 55.95 763 VAL A C 1
ATOM 2116 O O . VAL A 1 264 ? 53.453 -4.219 23.175 1.00 56.55 763 VAL A O 1
ATOM 2120 N N . LYS A 1 265 ? 52.364 -6.176 23.040 1.00 53.23 764 LYS A N 1
ATOM 2121 C CA . LYS A 1 265 ? 53.602 -6.946 23.073 1.00 54.98 764 LYS A CA 1
ATOM 2122 C C . LYS A 1 265 ? 54.436 -6.668 21.831 1.00 56.66 764 LYS A C 1
ATOM 2123 O O . LYS A 1 265 ? 55.629 -6.354 21.925 1.00 63.24 764 LYS A O 1
ATOM 2129 N N . ARG A 1 266 ? 53.815 -6.740 20.651 1.00 48.98 765 ARG A N 1
ATOM 2130 C CA . ARG A 1 266 ? 54.563 -6.506 19.416 1.00 54.76 765 ARG A CA 1
ATOM 2131 C C . ARG A 1 266 ? 55.135 -5.092 19.359 1.00 54.34 765 ARG A C 1
ATOM 2132 O O . ARG A 1 266 ? 56.226 -4.889 18.817 1.00 57.58 765 ARG A O 1
ATOM 2140 N N . CYS A 1 267 ? 54.429 -4.106 19.915 1.00 53.47 766 CYS A N 1
ATOM 2141 C CA . CYS A 1 267 ? 54.919 -2.732 19.877 1.00 42.57 766 CYS A CA 1
ATOM 2142 C C . CYS A 1 267 ? 56.098 -2.538 20.817 1.00 53.11 766 CYS A C 1
ATOM 2143 O O . CYS A 1 267 ? 57.183 -2.127 20.391 1.00 56.71 766 CYS A O 1
ATOM 2146 N N . LEU A 1 268 ? 55.883 -2.796 22.108 1.00 46.17 767 LEU A N 1
ATOM 2147 C CA . LEU A 1 268 ? 56.899 -2.507 23.106 1.00 38.35 767 LEU A CA 1
ATOM 2148 C C . LEU A 1 268 ? 58.192 -3.275 22.827 1.00 44.52 767 LEU A C 1
ATOM 2149 O O . LEU A 1 268 ? 59.294 -2.725 22.972 1.00 51.10 767 LEU A O 1
ATOM 2154 N N . GLU A 1 269 ? 58.077 -4.535 22.395 1.00 45.33 768 GLU A N 1
ATOM 2155 C CA . GLU A 1 269 ? 59.258 -5.331 22.059 1.00 50.71 768 GLU A CA 1
ATOM 2156 C C . GLU A 1 269 ? 60.189 -4.610 21.097 1.00 57.07 768 GLU A C 1
ATOM 2157 O O . GLU A 1 269 ? 61.408 -4.795 21.170 1.00 59.71 768 GLU A O 1
ATOM 2163 N N . LYS A 1 270 ? 59.644 -3.799 20.185 1.00 50.00 769 LYS A N 1
ATOM 2164 C CA . LYS A 1 270 ? 60.458 -3.080 19.210 1.00 52.31 769 LYS A CA 1
ATOM 2165 C C . LYS A 1 270 ? 60.386 -1.563 19.380 1.00 49.67 769 LYS A C 1
ATOM 2166 O O . LYS A 1 270 ? 60.726 -0.826 18.440 1.00 48.25 769 LYS A O 1
ATOM 2172 N N . TYR A 1 271 ? 59.960 -1.086 20.557 1.00 41.91 770 TYR A N 1
ATOM 2173 C CA . TYR A 1 271 ? 59.701 0.344 20.732 1.00 42.68 770 TYR A CA 1
ATOM 2174 C C . TYR A 1 271 ? 60.896 1.255 20.492 1.00 49.41 770 TYR A C 1
ATOM 2175 O O . TYR A 1 271 ? 60.693 2.320 19.888 1.00 50.54 770 TYR A O 1
ATOM 2184 N N . PRO A 1 272 ? 62.117 0.958 20.968 1.00 53.10 771 PRO A N 1
ATOM 2185 C CA . PRO A 1 272 ? 63.227 1.890 20.695 1.00 47.68 771 PRO A CA 1
ATOM 2186 C C . PRO A 1 272 ? 63.445 2.117 19.210 1.00 59.48 771 PRO A C 1
ATOM 2187 O O . PRO A 1 272 ? 63.646 3.260 18.775 1.00 63.66 771 PRO A O 1
ATOM 2191 N N . LEU A 1 273 ? 63.381 1.044 18.414 1.00 57.29 772 LEU A N 1
ATOM 2192 C CA . LEU A 1 273 ? 63.570 1.165 16.973 1.00 56.40 772 LEU A CA 1
ATOM 2193 C C . LEU A 1 273 ? 62.395 1.858 16.308 1.00 62.31 772 LEU A C 1
ATOM 2194 O O . LEU A 1 273 ? 62.579 2.600 15.335 1.00 59.27 772 LEU A O 1
ATOM 2199 N N . ILE A 1 274 ? 61.178 1.616 16.802 1.00 54.74 773 ILE A N 1
ATOM 2200 C CA . ILE A 1 274 ? 60.020 2.331 16.284 1.00 59.43 773 ILE A CA 1
ATOM 2201 C C . ILE A 1 274 ? 60.155 3.822 16.578 1.00 57.26 773 ILE A C 1
ATOM 2202 O O . ILE A 1 274 ? 60.009 4.663 15.685 1.00 54.31 773 ILE A O 1
ATOM 2207 N N . LEU A 1 275 ? 60.486 4.166 17.826 1.00 52.78 774 LEU A N 1
ATOM 2208 C CA . LEU A 1 275 ? 60.567 5.574 18.218 1.00 59.16 774 LEU A CA 1
ATOM 2209 C C . LEU A 1 275 ? 61.702 6.306 17.517 1.00 66.38 774 LEU A C 1
ATOM 2210 O O . LEU A 1 275 ? 61.588 7.505 17.240 1.00 73.47 774 LEU A O 1
ATOM 2215 N N . ARG A 1 276 ? 62.812 5.626 17.246 1.00 63.36 775 ARG A N 1
ATOM 2216 C CA . ARG A 1 276 ? 63.921 6.297 16.577 1.00 68.08 775 ARG A CA 1
ATOM 2217 C C . ARG A 1 276 ? 63.721 6.419 15.073 1.00 71.30 775 ARG A C 1
ATOM 2218 O O . ARG A 1 276 ? 64.541 7.056 14.402 1.00 76.52 775 ARG A O 1
ATOM 2226 N N . GLY A 1 277 ? 62.644 5.853 14.538 1.00 70.18 776 GLY A N 1
ATOM 2227 C CA . GLY A 1 277 ? 62.396 5.906 13.116 1.00 69.04 776 GLY A CA 1
ATOM 2228 C C . GLY A 1 277 ? 63.140 4.864 12.325 1.00 77.64 776 GLY A C 1
ATOM 2229 O O . GLY A 1 277 ? 63.289 5.017 11.109 1.00 90.73 776 GLY A O 1
ATOM 2230 N N . GLU A 1 278 ? 63.615 3.804 12.978 1.00 67.93 777 GLU A N 1
ATOM 2231 C CA . GLU A 1 278 ? 64.443 2.801 12.330 1.00 72.21 777 GLU A CA 1
ATOM 2232 C C . GLU A 1 278 ? 63.653 1.606 11.816 1.00 84.40 777 GLU A C 1
ATOM 2233 O O . GLU A 1 278 ? 64.196 0.814 11.041 1.00 93.98 777 GLU A O 1
ATOM 2239 N N . VAL A 1 279 ? 62.386 1.479 12.200 1.00 84.01 778 VAL A N 1
ATOM 2240 C CA . VAL A 1 279 ? 61.510 0.400 11.756 1.00 83.78 778 VAL A CA 1
ATOM 2241 C C . VAL A 1 279 ? 60.103 0.970 11.640 1.00 89.02 778 VAL A C 1
ATOM 2242 O O . VAL A 1 279 ? 59.694 1.791 12.465 1.00 90.85 778 VAL A O 1
ATOM 2246 N N . ASP A 1 280 ? 59.354 0.550 10.623 1.00 101.41 779 ASP A N 1
ATOM 2247 C CA . ASP A 1 280 ? 57.988 1.044 10.496 1.00 111.72 779 ASP A CA 1
ATOM 2248 C C . ASP A 1 280 ? 57.007 0.185 11.285 1.00 100.44 779 ASP A C 1
ATOM 2249 O O . ASP A 1 280 ? 57.178 -1.028 11.426 1.00 98.37 779 ASP A O 1
ATOM 2254 N N . VAL A 1 281 ? 55.953 0.836 11.781 1.00 94.02 780 VAL A N 1
ATOM 2255 C CA . VAL A 1 281 ? 54.985 0.163 12.638 1.00 94.97 780 VAL A CA 1
ATOM 2256 C C . VAL A 1 281 ? 54.126 -0.825 11.845 1.00 100.95 780 VAL A C 1
ATOM 2257 O O . VAL A 1 281 ? 53.654 -1.828 12.399 1.00 106.22 780 VAL A O 1
ATOM 2261 N N . ASN A 1 282 ? 53.914 -0.582 10.547 1.00 100.01 781 ASN A N 1
ATOM 2262 C CA . ASN A 1 282 ? 53.098 -1.507 9.762 1.00 107.19 781 ASN A CA 1
ATOM 2263 C C . ASN A 1 282 ? 53.815 -2.830 9.509 1.00 115.41 781 ASN A C 1
ATOM 2264 O O . ASN A 1 282 ? 53.159 -3.864 9.340 1.00 119.28 781 ASN A O 1
ATOM 2269 N N . GLU A 1 283 ? 55.147 -2.824 9.486 1.00 114.98 782 GLU A N 1
ATOM 2270 C CA . GLU A 1 283 ? 55.896 -4.070 9.385 1.00 113.66 782 GLU A CA 1
ATOM 2271 C C . GLU A 1 283 ? 55.963 -4.828 10.709 1.00 108.86 782 GLU A C 1
ATOM 2272 O O . GLU A 1 283 ? 56.171 -6.046 10.700 1.00 113.36 782 GLU A O 1
ATOM 2278 N N . VAL A 1 284 ? 55.768 -4.150 11.836 1.00 104.79 783 VAL A N 1
ATOM 2279 C CA . VAL A 1 284 ? 55.937 -4.750 13.162 1.00 99.68 783 VAL A CA 1
ATOM 2280 C C . VAL A 1 284 ? 54.621 -5.280 13.721 1.00 104.39 783 VAL A C 1
ATOM 2281 O O . VAL A 1 284 ? 54.568 -6.393 14.246 1.00 109.93 783 VAL A O 1
ATOM 2285 N N . VAL A 1 285 ? 53.550 -4.494 13.639 1.00 106.81 784 VAL A N 1
ATOM 2286 C CA . VAL A 1 285 ? 52.282 -4.842 14.263 1.00 114.49 784 VAL A CA 1
ATOM 2287 C C . VAL A 1 285 ? 51.234 -5.253 13.234 1.00 115.31 784 VAL A C 1
ATOM 2288 O O . VAL A 1 285 ? 50.449 -6.170 13.484 1.00 119.63 784 VAL A O 1
ATOM 2292 N N . PHE A 1 286 ? 51.212 -4.604 12.071 1.00 116.16 785 PHE A N 1
ATOM 2293 C CA . PHE A 1 286 ? 50.352 -5.013 10.958 1.00 118.87 785 PHE A CA 1
ATOM 2294 C C . PHE A 1 286 ? 51.020 -6.098 10.121 1.00 113.34 785 PHE A C 1
ATOM 2295 O O . PHE A 1 286 ? 51.066 -6.012 8.894 1.00 98.27 785 PHE A O 1
ATOM 2303 N N . THR A 1 287 ? 51.545 -7.125 10.794 1.00 119.82 786 THR A N 1
ATOM 2304 C CA . THR A 1 287 ? 52.351 -8.161 10.162 1.00 130.01 786 THR A CA 1
ATOM 2305 C C . THR A 1 287 ? 51.630 -8.813 8.990 1.00 140.71 786 THR A C 1
ATOM 2306 O O . THR A 1 287 ? 50.624 -9.507 9.173 1.00 144.30 786 THR A O 1
ATOM 2310 N N . ASP A 1 288 ? 52.126 -8.543 7.777 1.00 144.79 787 ASP A N 1
ATOM 2311 C CA . ASP A 1 288 ? 51.722 -9.255 6.562 1.00 147.75 787 ASP A CA 1
ATOM 2312 C C . ASP A 1 288 ? 50.244 -9.046 6.226 1.00 148.65 787 ASP A C 1
ATOM 2313 O O . ASP A 1 288 ? 49.572 -9.946 5.716 1.00 154.93 787 ASP A O 1
ATOM 2318 N N . GLY A 1 289 ? 49.737 -7.843 6.484 1.00 143.81 788 GLY A N 1
ATOM 2319 C CA . GLY A 1 289 ? 48.328 -7.576 6.239 1.00 139.38 788 GLY A CA 1
ATOM 2320 C C . GLY A 1 289 ? 47.393 -8.395 7.101 1.00 137.71 788 GLY A C 1
ATOM 2321 O O . GLY A 1 289 ? 46.305 -8.768 6.646 1.00 137.06 788 GLY A O 1
ATOM 2322 N N . ASP A 1 290 ? 47.800 -8.702 8.337 1.00 136.33 789 ASP A N 1
ATOM 2323 C CA . ASP A 1 290 ? 46.958 -9.398 9.313 1.00 136.04 789 ASP A CA 1
ATOM 2324 C C . ASP A 1 290 ? 46.041 -8.366 9.958 1.00 127.28 789 ASP A C 1
ATOM 2325 O O . ASP A 1 290 ? 46.284 -7.845 11.052 1.00 128.23 789 ASP A O 1
ATOM 2330 N N . MET A 1 291 ? 44.965 -8.060 9.243 1.00 123.39 790 MET A N 1
ATOM 2331 C CA . MET A 1 291 ? 44.000 -7.108 9.760 1.00 107.90 790 MET A CA 1
ATOM 2332 C C . MET A 1 291 ? 43.069 -7.740 10.778 1.00 103.26 790 MET A C 1
ATOM 2333 O O . MET A 1 291 ? 42.500 -7.022 11.606 1.00 99.14 790 MET A O 1
ATOM 2338 N N . GLU A 1 292 ? 42.918 -9.068 10.741 1.00 107.37 791 GLU A N 1
ATOM 2339 C CA . GLU A 1 292 ? 42.044 -9.746 11.695 1.00 104.29 791 GLU A CA 1
ATOM 2340 C C . GLU A 1 292 ? 42.510 -9.532 13.134 1.00 98.98 791 GLU A C 1
ATOM 2341 O O . GLU A 1 292 ? 41.691 -9.274 14.028 1.00 92.12 791 GLU A O 1
ATOM 2347 N N . LEU A 1 293 ? 43.821 -9.638 13.380 1.00 95.78 792 LEU A N 1
ATOM 2348 C CA . LEU A 1 293 ? 44.347 -9.310 14.700 1.00 81.55 792 LEU A CA 1
ATOM 2349 C C . LEU A 1 293 ? 43.839 -7.951 15.156 1.00 79.98 792 LEU A C 1
ATOM 2350 O O . LEU A 1 293 ? 43.266 -7.818 16.245 1.00 74.80 792 LEU A O 1
ATOM 2355 N N . PHE A 1 294 ? 44.011 -6.936 14.305 1.00 82.67 793 PHE A N 1
ATOM 2356 C CA . PHE A 1 294 ? 43.676 -5.565 14.679 1.00 86.07 793 PHE A CA 1
ATOM 2357 C C . PHE A 1 294 ? 42.162 -5.369 14.819 1.00 83.27 793 PHE A C 1
ATOM 2358 O O . PHE A 1 294 ? 41.712 -4.571 15.654 1.00 75.37 793 PHE A O 1
ATOM 2366 N N . ALA A 1 295 ? 41.361 -6.106 14.049 1.00 79.41 794 ALA A N 1
ATOM 2367 C CA . ALA A 1 295 ? 39.911 -5.969 14.159 1.00 77.64 794 ALA A CA 1
ATOM 2368 C C . ALA A 1 295 ? 39.401 -6.479 15.505 1.00 76.91 794 ALA A C 1
ATOM 2369 O O . ALA A 1 295 ? 38.478 -5.893 16.089 1.00 75.65 794 ALA A O 1
ATOM 2371 N N . GLY A 1 296 ? 39.995 -7.559 16.022 1.00 68.87 795 GLY A N 1
ATOM 2372 C CA . GLY A 1 296 ? 39.554 -8.132 17.284 1.00 58.79 795 GLY A CA 1
ATOM 2373 C C . GLY A 1 296 ? 39.780 -7.250 18.496 1.00 62.09 795 GLY A C 1
ATOM 2374 O O . GLY A 1 296 ? 39.370 -7.621 19.600 1.00 69.51 795 GLY A O 1
ATOM 2375 N N . LEU A 1 297 ? 40.431 -6.102 18.324 1.00 57.42 796 LEU A N 1
ATOM 2376 C CA . LEU A 1 297 ? 40.609 -5.191 19.441 1.00 52.36 796 LEU A CA 1
ATOM 2377 C C . LEU A 1 297 ? 39.272 -4.650 19.939 1.00 60.21 796 LEU A C 1
ATOM 2378 O O . LEU A 1 297 ? 39.141 -4.311 21.122 1.00 60.59 796 LEU A O 1
ATOM 2383 N N . PHE A 1 298 ? 38.263 -4.603 19.066 1.00 65.38 797 PHE A N 1
ATOM 2384 C CA . PHE A 1 298 ? 37.049 -3.839 19.309 1.00 66.91 797 PHE A CA 1
ATOM 2385 C C . PHE A 1 298 ? 35.771 -4.674 19.363 1.00 61.04 797 PHE A C 1
ATOM 2386 O O . PHE A 1 298 ? 34.688 -4.100 19.511 1.00 61.43 797 PHE A O 1
ATOM 2394 N N . LEU A 1 299 ? 35.858 -5.998 19.243 1.00 68.15 798 LEU A N 1
ATOM 2395 C CA . LEU A 1 299 ? 34.763 -6.912 19.556 1.00 65.48 798 LEU A CA 1
ATOM 2396 C C . LEU A 1 299 ? 35.288 -8.007 20.476 1.00 67.52 798 LEU A C 1
ATOM 2397 O O . LEU A 1 299 ? 36.484 -8.084 20.758 1.00 76.59 798 LEU A O 1
ATOM 2402 N N . GLY A 1 300 ? 34.383 -8.877 20.926 1.00 58.81 799 GLY A N 1
ATOM 2403 C CA . GLY A 1 300 ? 34.747 -10.110 21.581 1.00 56.24 799 GLY A CA 1
ATOM 2404 C C . GLY A 1 300 ? 34.729 -10.074 23.099 1.00 61.41 799 GLY A C 1
ATOM 2405 O O . GLY A 1 300 ? 34.570 -11.127 23.722 1.00 74.29 799 GLY A O 1
ATOM 2406 N N . HIS A 1 301 ? 34.917 -8.907 23.711 1.00 56.03 800 HIS A N 1
ATOM 2407 C CA . HIS A 1 301 ? 34.881 -8.805 25.161 1.00 57.01 800 HIS A CA 1
ATOM 2408 C C . HIS A 1 301 ? 33.698 -7.945 25.590 1.00 56.33 800 HIS A C 1
ATOM 2409 O O . HIS A 1 301 ? 33.211 -7.098 24.832 1.00 53.81 800 HIS A O 1
ATOM 2416 N N . ARG A 1 302 ? 33.231 -8.167 26.825 1.00 46.13 801 ARG A N 1
ATOM 2417 C CA . ARG A 1 302 ? 31.867 -7.742 27.145 1.00 51.13 801 ARG A CA 1
ATOM 2418 C C . ARG A 1 302 ? 31.722 -6.222 27.198 1.00 46.75 801 ARG A C 1
ATOM 2419 O O . ARG A 1 302 ? 30.650 -5.703 26.876 1.00 51.51 801 ARG A O 1
ATOM 2427 N N . VAL A 1 303 ? 32.767 -5.477 27.555 1.00 40.86 802 VAL A N 1
ATOM 2428 C CA . VAL A 1 303 ? 32.619 -4.022 27.517 1.00 55.85 802 VAL A CA 1
ATOM 2429 C C . VAL A 1 303 ? 32.531 -3.528 26.075 1.00 57.88 802 VAL A C 1
ATOM 2430 O O . VAL A 1 303 ? 31.696 -2.675 25.743 1.00 55.85 802 VAL A O 1
ATOM 2434 N N . ALA A 1 304 ? 33.381 -4.058 25.191 1.00 55.07 803 ALA A N 1
ATOM 2435 C CA . ALA A 1 304 ? 33.343 -3.625 23.803 1.00 46.68 803 ALA A CA 1
ATOM 2436 C C . ALA A 1 304 ? 32.021 -4.005 23.152 1.00 49.46 803 ALA A C 1
ATOM 2437 O O . ALA A 1 304 ? 31.454 -3.225 22.378 1.00 51.62 803 ALA A O 1
ATOM 2439 N N . ASP A 1 305 ? 31.526 -5.217 23.429 1.00 47.18 804 ASP A N 1
ATOM 2440 C CA . ASP A 1 305 ? 30.249 -5.617 22.850 1.00 50.67 804 ASP A CA 1
ATOM 2441 C C . ASP A 1 305 ? 29.100 -4.803 23.416 1.00 54.88 804 ASP A C 1
ATOM 2442 O O . ASP A 1 305 ? 28.112 -4.571 22.712 1.00 62.56 804 ASP A O 1
ATOM 2447 N N . TYR A 1 306 ? 29.233 -4.317 24.655 1.00 50.36 805 TYR A N 1
ATOM 2448 C CA . TYR A 1 306 ? 28.197 -3.471 25.246 1.00 47.83 805 TYR A CA 1
ATOM 2449 C C . TYR A 1 306 ? 28.093 -2.143 24.501 1.00 51.38 805 TYR A C 1
ATOM 2450 O O . TYR A 1 306 ? 26.990 -1.690 24.153 1.00 55.75 805 TYR A O 1
ATOM 2459 N N . PHE A 1 307 ? 29.243 -1.511 24.212 1.00 48.61 806 PHE A N 1
ATOM 2460 C CA . PHE A 1 307 ? 29.185 -0.257 23.466 1.00 50.30 806 PHE A CA 1
ATOM 2461 C C . PHE A 1 307 ? 28.7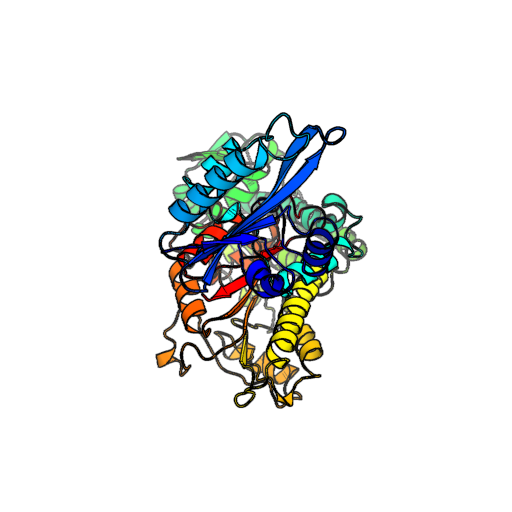61 -0.474 22.024 1.00 45.07 806 PHE A C 1
ATOM 2462 O O . PHE A 1 307 ? 28.046 0.367 21.464 1.00 53.16 806 PHE A O 1
ATOM 2470 N N . ASN A 1 308 ? 29.146 -1.601 21.418 1.00 47.92 807 ASN A N 1
ATOM 2471 C CA . ASN A 1 308 ? 28.690 -1.885 20.059 1.00 49.67 807 ASN A CA 1
ATOM 2472 C C . ASN A 1 308 ? 27.179 -2.061 20.033 1.00 55.04 807 ASN A C 1
ATOM 2473 O O . ASN A 1 308 ? 26.489 -1.526 19.158 1.00 54.24 807 ASN A O 1
ATOM 2478 N N . GLU A 1 309 ? 26.656 -2.816 21.000 1.00 51.20 808 GLU A N 1
ATOM 2479 C CA . GLU A 1 309 ? 25.223 -3.029 21.125 1.00 58.39 808 GLU A CA 1
ATOM 2480 C C . GLU A 1 309 ? 24.495 -1.710 21.358 1.00 56.46 808 GLU A C 1
ATOM 2481 O O . GLU A 1 309 ? 23.401 -1.490 20.826 1.00 60.93 808 GLU A O 1
ATOM 2487 N N . LEU A 1 310 ? 25.108 -0.807 22.117 1.00 54.59 809 LEU A N 1
ATOM 2488 C CA . LEU A 1 310 ? 24.496 0.489 22.386 1.00 55.88 809 LEU A CA 1
ATOM 2489 C C . LEU A 1 310 ? 24.471 1.358 21.128 1.00 52.36 809 LEU A C 1
ATOM 2490 O O . LEU A 1 310 ? 23.433 1.940 20.779 1.00 55.89 809 LEU A O 1
ATOM 2495 N N . LEU A 1 311 ? 25.610 1.462 20.439 1.00 57.41 810 LEU A N 1
ATOM 2496 C CA . LEU A 1 311 ? 25.651 2.167 19.158 1.00 58.59 810 LEU A CA 1
ATOM 2497 C C . LEU A 1 311 ? 24.654 1.581 18.164 1.00 54.16 810 LEU A C 1
ATOM 2498 O O . LEU A 1 311 ? 23.909 2.318 17.508 1.00 52.46 810 LEU A O 1
ATOM 2503 N N . ALA A 1 312 ? 24.629 0.255 18.036 1.00 51.28 811 ALA A N 1
ATOM 2504 C CA . ALA A 1 312 ? 23.842 -0.363 16.978 1.00 49.00 811 ALA A CA 1
ATOM 2505 C C . ALA A 1 312 ? 22.353 -0.297 17.280 1.00 56.86 811 ALA A C 1
ATOM 2506 O O . ALA A 1 312 ? 21.548 0.005 16.392 1.00 51.84 811 ALA A O 1
ATOM 2508 N N . ASP A 1 313 ? 21.962 -0.579 18.524 1.00 62.02 812 ASP A N 1
ATOM 2509 C CA . ASP A 1 313 ? 20.548 -0.482 18.872 1.00 70.49 812 ASP A CA 1
ATOM 2510 C C . ASP A 1 313 ? 20.060 0.954 18.735 1.00 59.53 812 ASP A C 1
ATOM 2511 O O . ASP A 1 313 ? 18.929 1.191 18.309 1.00 54.66 812 ASP A O 1
ATOM 2516 N N . GLY A 1 314 ? 20.911 1.929 19.054 1.00 57.89 813 GLY A N 1
ATOM 2517 C CA . GLY A 1 314 ? 20.489 3.315 18.921 1.00 54.89 813 GLY A CA 1
ATOM 2518 C C . GLY A 1 314 ? 20.177 3.680 17.486 1.00 58.67 813 GLY A C 1
ATOM 2519 O O . GLY A 1 314 ? 19.142 4.286 17.195 1.00 56.30 813 GLY A O 1
ATOM 2520 N N . VAL A 1 315 ? 21.061 3.296 16.563 1.00 62.72 814 VAL A N 1
ATOM 2521 C CA . VAL A 1 315 ? 20.813 3.591 15.156 1.00 62.66 814 VAL A CA 1
ATOM 2522 C C . VAL A 1 315 ? 19.649 2.754 14.637 1.00 62.66 814 VAL A C 1
ATOM 2523 O O . VAL A 1 315 ? 18.870 3.210 13.792 1.00 58.36 814 VAL A O 1
ATOM 2527 N N . CYS A 1 316 ? 19.525 1.507 15.103 1.0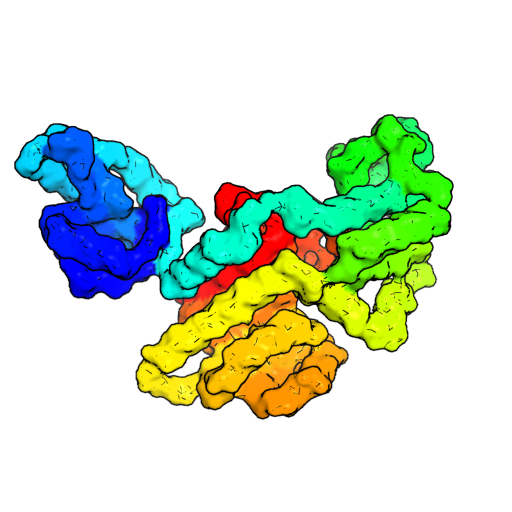0 70.17 815 CYS A N 1
ATOM 2528 C CA . CYS A 1 316 ? 18.392 0.688 14.684 1.00 74.18 815 CYS A CA 1
ATOM 2529 C C . CYS A 1 316 ? 17.080 1.337 15.112 1.00 72.79 815 CYS A C 1
ATOM 2530 O O . CYS A 1 316 ? 16.150 1.464 14.312 1.00 71.28 815 CYS A O 1
ATOM 2533 N N . TRP A 1 317 ? 17.011 1.796 16.366 1.00 71.98 816 TRP A N 1
ATOM 2534 C CA . TRP A 1 317 ? 15.807 2.453 16.864 1.00 65.29 816 TRP A CA 1
ATOM 2535 C C . TRP A 1 317 ? 15.500 3.722 16.090 1.00 65.76 816 TRP A C 1
ATOM 2536 O O . TRP A 1 317 ? 14.345 3.973 15.723 1.00 68.82 816 TRP A O 1
ATOM 2547 N N . GLU A 1 318 ? 16.517 4.540 15.835 1.00 62.15 817 GLU A N 1
ATOM 2548 C CA . GLU A 1 318 ? 16.288 5.767 15.074 1.00 69.95 817 GLU A CA 1
ATOM 2549 C C . GLU A 1 318 ? 15.764 5.489 13.670 1.00 75.80 817 GLU A C 1
ATOM 2550 O O . GLU A 1 318 ? 14.900 6.226 13.168 1.00 71.58 817 GLU A O 1
ATOM 2556 N N . VAL A 1 319 ? 16.240 4.409 13.033 1.00 59.83 818 VAL A N 1
ATOM 2557 C CA . VAL A 1 319 ? 15.743 4.065 11.702 1.00 62.37 818 VAL A CA 1
ATOM 2558 C C . VAL A 1 319 ? 14.267 3.676 11.744 1.00 68.38 818 VAL A C 1
ATOM 2559 O O . VAL A 1 319 ? 13.484 4.092 10.882 1.00 68.77 818 VAL A O 1
ATOM 2563 N N . GLU A 1 320 ? 13.868 2.858 12.724 1.00 73.07 819 GLU A N 1
ATOM 2564 C CA . GLU A 1 320 ? 12.462 2.481 12.841 1.00 81.44 819 GLU A CA 1
ATOM 2565 C C . GLU A 1 320 ? 11.573 3.667 13.194 1.00 79.18 819 GLU A C 1
ATOM 2566 O O . GLU A 1 320 ? 10.408 3.711 12.777 1.00 87.14 819 GLU A O 1
ATOM 2572 N N . GLN A 1 321 ? 12.094 4.623 13.963 1.00 79.31 820 GLN A N 1
ATOM 2573 C CA . GLN A 1 321 ? 11.362 5.857 14.230 1.00 79.35 820 GLN A CA 1
ATOM 2574 C C . GLN A 1 321 ? 11.044 6.586 12.931 1.00 83.66 820 GLN A C 1
ATOM 2575 O O . GLN A 1 321 ? 9.899 6.993 12.689 1.00 87.62 820 GLN A O 1
ATOM 2581 N N . ARG A 1 322 ? 12.043 6.727 12.064 1.00 80.05 821 ARG A N 1
ATOM 2582 C CA . ARG A 1 322 ? 11.849 7.419 10.799 1.00 79.91 821 ARG A CA 1
ATOM 2583 C C . ARG A 1 322 ? 11.080 6.603 9.781 1.00 82.95 821 ARG A C 1
ATOM 2584 O O . ARG A 1 322 ? 10.528 7.181 8.839 1.00 84.63 821 ARG A O 1
ATOM 2592 N N . LEU A 1 323 ? 11.057 5.279 9.922 1.00 81.98 822 LEU A N 1
ATOM 2593 C CA . LEU A 1 323 ? 10.214 4.467 9.056 1.00 89.08 822 LEU A CA 1
ATOM 2594 C C . LEU A 1 323 ? 8.728 4.621 9.372 1.00 96.11 822 LEU A C 1
ATOM 2595 O O . LEU A 1 323 ? 7.895 4.161 8.583 1.00 105.19 822 LEU A O 1
ATOM 2600 N N . LEU A 1 324 ? 8.378 5.255 10.497 1.00 94.41 823 LEU A N 1
ATOM 2601 C CA . LEU A 1 324 ? 6.993 5.464 10.904 1.00 99.33 823 LEU A CA 1
ATOM 2602 C C . LEU A 1 324 ? 6.410 6.735 10.351 1.00 112.02 823 LEU A C 1
ATOM 2603 O O . LEU A 1 324 ? 5.526 7.334 10.968 1.00 121.76 823 LEU A O 1
ATOM 2608 N N . GLU A 1 325 ? 6.897 7.189 9.220 1.00 119.82 824 GLU A N 1
ATOM 2609 C CA . GLU A 1 325 ? 6.512 8.481 8.703 1.00 131.74 824 GLU A CA 1
ATOM 2610 C C . GLU A 1 325 ? 5.983 8.284 7.286 1.00 138.39 824 GLU A C 1
ATOM 2611 O O . GLU A 1 325 ? 6.601 7.575 6.484 1.00 139.45 824 GLU A O 1
ATOM 2617 N N . GLU A 1 326 ? 4.848 8.928 6.975 1.00 135.00 825 GLU A N 1
ATOM 2618 C CA . GLU A 1 326 ? 4.042 8.583 5.803 1.00 141.23 825 GLU A CA 1
ATOM 2619 C C . GLU A 1 326 ? 4.454 9.262 4.492 1.00 150.41 825 GLU A C 1
ATOM 2620 O O . GLU A 1 326 ? 3.932 8.861 3.446 1.00 153.70 825 GLU A O 1
ATOM 2626 N N . LYS A 1 327 ? 5.326 10.281 4.473 1.00 153.62 826 LYS A N 1
ATOM 2627 C CA . LYS A 1 327 ? 5.631 10.849 3.158 1.00 158.89 826 LYS A CA 1
ATOM 2628 C C . LYS A 1 327 ? 6.389 9.818 2.312 1.00 157.74 826 LYS A C 1
ATOM 2629 O O . LYS A 1 327 ? 6.244 9.790 1.082 1.00 159.22 826 LYS A O 1
ATOM 2635 N N . ARG A 1 328 ? 7.229 8.986 2.959 1.00 155.51 827 ARG A N 1
ATOM 2636 C CA . ARG A 1 328 ? 7.993 7.921 2.302 1.00 146.89 827 ARG A CA 1
ATOM 2637 C C . ARG A 1 328 ? 8.971 8.487 1.279 1.00 134.92 827 ARG A C 1
ATOM 2638 O O . ARG A 1 328 ? 9.854 9.280 1.630 1.00 133.64 827 ARG A O 1
ATOM 2646 N N . ALA A 1 329 ? 8.833 8.048 0.026 1.00 129.82 828 ALA A N 1
ATOM 2647 C CA . ALA A 1 329 ? 9.654 8.472 -1.100 1.00 124.81 828 ALA A CA 1
ATOM 2648 C C . ALA A 1 329 ? 11.099 8.005 -0.961 1.00 127.51 828 ALA A C 1
ATOM 2649 O O . ALA A 1 329 ? 11.394 6.826 -1.184 1.00 128.81 828 ALA A O 1
ATOM 2651 N N . GLN A 1 330 ? 11.996 8.921 -0.587 1.00 126.07 829 GLN A N 1
ATOM 2652 C CA . GLN A 1 330 ? 13.432 8.654 -0.619 1.00 115.78 829 GLN A CA 1
ATOM 2653 C C . GLN A 1 330 ? 13.826 7.643 0.460 1.00 105.60 829 GLN A C 1
ATOM 2654 O O . GLN A 1 330 ? 13.278 7.665 1.568 1.00 106.05 829 GLN A O 1
ATOM 2660 N N . PRO A 1 331 ? 14.767 6.746 0.171 1.00 101.00 830 PRO A N 1
ATOM 2661 C CA . PRO A 1 331 ? 15.262 5.839 1.210 1.00 90.75 830 PRO A CA 1
ATOM 2662 C C . PRO A 1 331 ? 16.021 6.577 2.298 1.00 83.60 830 PRO A C 1
ATOM 2663 O O . PRO A 1 331 ? 16.541 7.680 2.112 1.00 86.73 830 PRO A O 1
ATOM 2667 N N . ILE A 1 332 ? 16.075 5.932 3.456 1.00 70.15 831 ILE A N 1
ATOM 2668 C CA . ILE A 1 332 ? 16.835 6.439 4.584 1.00 70.10 831 ILE A CA 1
ATOM 2669 C C . ILE A 1 332 ? 18.301 6.099 4.355 1.00 71.30 831 ILE A C 1
ATOM 2670 O O . ILE A 1 332 ? 18.653 4.937 4.133 1.00 74.42 831 ILE A O 1
ATOM 2675 N N . ARG A 1 333 ? 19.151 7.119 4.384 1.00 63.47 832 ARG A N 1
ATOM 2676 C CA . ARG A 1 333 ? 20.535 6.994 3.963 1.00 62.20 832 ARG A CA 1
ATOM 2677 C C . ARG A 1 333 ? 21.408 7.094 5.198 1.00 61.45 832 ARG A C 1
ATOM 2678 O O . ARG A 1 333 ? 21.332 8.075 5.947 1.00 60.52 832 ARG A O 1
ATOM 2686 N N . ILE A 1 334 ? 22.196 6.054 5.425 1.00 64.84 833 ILE A N 1
ATOM 2687 C CA . ILE A 1 334 ? 23.111 5.953 6.552 1.00 57.39 833 ILE A CA 1
ATOM 2688 C C . ILE A 1 334 ? 24.519 5.982 5.995 1.00 58.75 833 ILE A C 1
ATOM 2689 O O . ILE A 1 334 ? 24.796 5.348 4.969 1.00 63.50 833 ILE A O 1
ATOM 2694 N N . LEU A 1 335 ? 25.407 6.726 6.652 1.00 56.40 834 LEU A N 1
ATOM 2695 C CA . LEU A 1 335 ? 26.810 6.756 6.268 1.00 47.92 834 LEU A CA 1
ATOM 2696 C C . LEU A 1 335 ? 27.664 6.457 7.479 1.00 49.66 834 LEU A C 1
ATOM 2697 O O . LEU A 1 335 ? 27.466 7.066 8.531 1.00 54.16 834 LEU A O 1
ATOM 2702 N N . GLU A 1 336 ? 28.638 5.555 7.330 1.00 53.81 835 GLU A N 1
ATOM 2703 C CA . GLU A 1 336 ? 29.610 5.302 8.389 1.00 56.55 835 GLU A CA 1
ATOM 2704 C C . GLU A 1 336 ? 30.965 5.858 7.970 1.00 55.70 835 GLU A C 1
ATOM 2705 O O . GLU A 1 336 ? 31.543 5.410 6.976 1.00 51.28 835 GLU A O 1
ATOM 2711 N N . ILE A 1 337 ? 31.462 6.829 8.730 1.00 52.90 836 ILE A N 1
ATOM 2712 C CA . ILE A 1 337 ? 32.795 7.382 8.514 1.00 47.40 836 ILE A CA 1
ATOM 2713 C C . ILE A 1 337 ? 33.828 6.425 9.091 1.00 49.01 836 ILE A C 1
ATOM 2714 O O . ILE A 1 337 ? 33.661 5.903 10.202 1.00 49.10 836 ILE A O 1
ATOM 2719 N N . GLY A 1 338 ? 34.911 6.211 8.350 1.00 48.40 837 GLY A N 1
ATOM 2720 C CA . GLY A 1 338 ? 36.013 5.390 8.856 1.00 41.84 837 GLY A CA 1
ATOM 2721 C C . GLY A 1 338 ? 35.587 4.008 9.296 1.00 52.51 837 GLY A C 1
ATOM 2722 O O . GLY A 1 338 ? 35.983 3.547 10.371 1.00 52.36 837 GLY A O 1
ATOM 2723 N N . ALA A 1 339 ? 34.774 3.329 8.486 1.00 55.20 838 ALA A N 1
ATOM 2724 C CA . ALA A 1 339 ? 34.241 2.045 8.917 1.00 49.51 838 ALA A CA 1
ATOM 2725 C C . ALA A 1 339 ? 35.336 1.003 9.121 1.00 54.45 838 ALA A C 1
ATOM 2726 O O . ALA A 1 339 ? 35.116 0.023 9.839 1.00 58.50 838 ALA A O 1
ATOM 2728 N N . GLY A 1 340 ? 36.506 1.194 8.521 1.00 58.46 839 GLY A N 1
ATOM 2729 C CA . GLY A 1 340 ? 37.649 0.363 8.878 1.00 60.08 839 GLY A CA 1
ATOM 2730 C C . GLY A 1 340 ? 37.470 -1.086 8.469 1.00 57.64 839 GLY A C 1
ATOM 2731 O O . GLY A 1 340 ? 37.174 -1.394 7.311 1.00 66.64 839 GLY A O 1
ATOM 2732 N N . THR A 1 341 ? 37.679 -1.997 9.415 1.00 60.88 840 THR A N 1
ATOM 2733 C CA . THR A 1 341 ? 37.443 -3.416 9.167 1.00 69.58 840 THR A CA 1
ATOM 2734 C C . THR A 1 341 ? 35.988 -3.813 9.394 1.00 75.98 840 THR A C 1
ATOM 2735 O O . THR A 1 341 ? 35.677 -5.006 9.373 1.00 77.50 840 THR A O 1
ATOM 2739 N N . GLY A 1 342 ? 35.109 -2.840 9.628 1.00 76.21 841 GLY A N 1
ATOM 2740 C CA . GLY A 1 342 ? 33.683 -3.101 9.692 1.00 81.44 841 GLY A CA 1
ATOM 2741 C C . GLY A 1 342 ? 33.266 -4.018 10.813 1.00 78.92 841 GLY A C 1
ATOM 2742 O O . GLY A 1 342 ? 32.318 -4.789 10.649 1.00 73.18 841 GLY A O 1
ATOM 2743 N N . GLY A 1 343 ? 33.948 -3.955 11.953 1.00 83.82 842 GLY A N 1
ATOM 2744 C CA . GLY A 1 343 ? 33.615 -4.805 13.079 1.00 81.78 842 GLY A CA 1
ATOM 2745 C C . GLY A 1 343 ? 32.275 -4.459 13.688 1.00 73.73 842 GLY A C 1
ATOM 2746 O O . GLY A 1 343 ? 31.385 -5.312 13.769 1.00 76.89 842 GLY A O 1
ATOM 2747 N N . VAL A 1 344 ? 32.121 -3.208 14.126 1.00 70.56 843 VAL A N 1
ATOM 2748 C CA . VAL A 1 344 ? 30.824 -2.765 14.626 1.00 71.51 843 VAL A CA 1
ATOM 2749 C C . VAL A 1 344 ? 29.822 -2.667 13.475 1.00 73.64 843 VAL A C 1
ATOM 2750 O O . VAL A 1 344 ? 28.614 -2.844 13.673 1.00 71.97 843 VAL A O 1
ATOM 2754 N N . THR A 1 345 ? 30.304 -2.389 12.257 1.00 64.71 844 THR A N 1
ATOM 2755 C CA . THR A 1 345 ? 29.422 -2.290 11.101 1.00 60.66 844 THR A CA 1
ATOM 2756 C C . THR A 1 345 ? 28.675 -3.592 10.867 1.00 62.82 844 THR A C 1
ATOM 2757 O O . THR A 1 345 ? 27.489 -3.579 10.514 1.00 59.33 844 THR A O 1
ATOM 2761 N N . GLY A 1 346 ? 29.353 -4.721 11.066 1.00 67.04 845 GLY A N 1
ATOM 2762 C CA . GLY A 1 346 ? 28.731 -6.004 10.803 1.00 70.69 845 GLY A CA 1
ATOM 2763 C C . GLY A 1 346 ? 27.568 -6.292 11.731 1.00 75.05 845 GLY A C 1
ATOM 2764 O O . GLY A 1 346 ? 26.555 -6.861 11.315 1.00 75.72 845 GLY A O 1
ATOM 2765 N N . ILE A 1 347 ? 27.689 -5.898 13.001 1.00 75.96 846 ILE A N 1
ATOM 2766 C CA . ILE A 1 347 ? 26.582 -6.136 13.921 1.00 74.90 846 ILE A CA 1
ATOM 2767 C C . ILE A 1 347 ? 25.439 -5.180 13.616 1.00 71.18 846 ILE A C 1
ATOM 2768 O O . ILE A 1 347 ? 24.273 -5.487 13.877 1.00 83.82 846 ILE A O 1
ATOM 2773 N N . LEU A 1 348 ? 25.740 -4.018 13.051 1.00 66.39 847 LEU A N 1
ATOM 2774 C CA . LEU A 1 348 ? 24.668 -3.092 12.734 1.00 67.27 847 LEU A CA 1
ATOM 2775 C C . LEU A 1 348 ? 23.948 -3.511 11.464 1.00 67.88 847 LEU A C 1
ATOM 2776 O O . LEU A 1 348 ? 22.715 -3.445 11.397 1.00 66.61 847 LEU A O 1
ATOM 2781 N N . LEU A 1 349 ? 24.696 -3.955 10.449 1.00 59.48 848 LEU A N 1
ATOM 2782 C CA . LEU A 1 349 ? 24.041 -4.363 9.213 1.00 67.37 848 LEU A CA 1
ATOM 2783 C C . LEU A 1 349 ? 23.090 -5.526 9.457 1.00 69.38 848 LEU A C 1
ATOM 2784 O O . LEU A 1 349 ? 22.005 -5.577 8.869 1.00 78.95 848 LEU A O 1
ATOM 2789 N N . GLU A 1 350 ? 23.469 -6.456 10.340 1.00 74.45 849 GLU A N 1
ATOM 2790 C CA . GLU A 1 350 ? 22.562 -7.539 10.707 1.00 88.18 849 GLU A CA 1
ATOM 2791 C C . GLU A 1 350 ? 21.302 -6.997 11.367 1.00 83.23 849 GLU A C 1
ATOM 2792 O O . GLU A 1 350 ? 20.219 -7.559 11.204 1.00 77.68 849 GLU A O 1
ATOM 2798 N N . LYS A 1 351 ? 21.433 -5.918 12.128 1.00 81.93 850 LYS A N 1
ATOM 2799 C CA . LYS A 1 351 ? 20.287 -5.315 12.793 1.00 87.51 850 LYS A CA 1
ATOM 2800 C C . LYS A 1 351 ? 19.374 -4.629 11.783 1.00 91.64 850 LYS A C 1
ATOM 2801 O O . LYS A 1 351 ? 18.153 -4.832 11.792 1.00 87.57 850 LYS A O 1
ATOM 2807 N N . LEU A 1 352 ? 19.960 -3.822 10.889 1.00 87.45 851 LEU A N 1
ATOM 2808 C CA . LEU A 1 352 ? 19.192 -3.073 9.900 1.00 73.74 851 LEU A CA 1
ATOM 2809 C C . LEU A 1 352 ? 18.701 -3.941 8.757 1.00 79.53 851 LEU A C 1
ATOM 2810 O O . LEU A 1 352 ? 17.833 -3.501 7.996 1.00 91.30 851 LEU A O 1
ATOM 2815 N N . ALA A 1 353 ? 19.233 -5.156 8.611 1.00 81.09 852 ALA A N 1
ATOM 2816 C CA . ALA A 1 353 ? 18.953 -5.939 7.412 1.00 79.14 852 ALA A CA 1
ATOM 2817 C C . ALA A 1 353 ? 17.471 -6.257 7.243 1.00 82.47 852 ALA A C 1
ATOM 2818 O O . ALA A 1 353 ? 17.050 -6.576 6.129 1.00 72.04 852 ALA A O 1
ATOM 2820 N N . SER A 1 354 ? 16.673 -6.178 8.313 1.00 92.78 853 SER A N 1
ATOM 2821 C CA . SER A 1 354 ? 15.234 -6.398 8.174 1.00 103.77 853 SER A CA 1
ATOM 2822 C C . SER A 1 354 ? 14.598 -5.315 7.308 1.00 99.54 853 SER A C 1
ATOM 2823 O O . SER A 1 354 ? 13.669 -5.587 6.539 1.00 86.50 853 SER A O 1
ATOM 2826 N N . HIS A 1 355 ? 15.109 -4.085 7.402 1.00 104.83 854 HIS A N 1
ATOM 2827 C CA . HIS A 1 355 ? 14.541 -2.911 6.751 1.00 108.02 854 HIS A CA 1
ATOM 2828 C C . HIS A 1 355 ? 15.283 -2.552 5.473 1.00 104.53 854 HIS A C 1
ATOM 2829 O O . HIS A 1 355 ? 15.313 -1.382 5.080 1.00 100.11 854 HIS A O 1
ATOM 2836 N N . ALA A 1 356 ? 15.855 -3.560 4.806 1.00 109.94 855 ALA A N 1
ATOM 2837 C CA . ALA A 1 356 ? 16.847 -3.336 3.757 1.00 102.38 855 ALA A CA 1
ATOM 2838 C C . ALA A 1 356 ? 16.313 -2.497 2.608 1.00 99.28 855 ALA A C 1
ATOM 2839 O O . ALA A 1 356 ? 17.093 -1.874 1.883 1.00 96.97 855 ALA A O 1
ATOM 2841 N N . GLU A 1 357 ? 15.003 -2.467 2.418 1.00 94.13 856 GLU A N 1
ATOM 2842 C CA . GLU A 1 357 ? 14.433 -1.862 1.228 1.00 96.15 856 GLU A CA 1
ATOM 2843 C C . GLU A 1 357 ? 14.096 -0.391 1.402 1.00 92.47 856 GLU A C 1
ATOM 2844 O O . GLU A 1 357 ? 13.837 0.294 0.407 1.00 94.79 856 GLU A O 1
ATOM 2850 N N . GLN A 1 358 ? 14.074 0.105 2.633 1.00 88.13 857 GLN A N 1
ATOM 2851 C CA . GLN A 1 358 ? 13.894 1.525 2.876 1.00 89.69 857 GLN A CA 1
ATOM 2852 C C . GLN A 1 358 ? 15.186 2.215 3.265 1.00 86.65 857 GLN A C 1
ATOM 2853 O O . GLN A 1 358 ? 15.209 3.445 3.356 1.00 90.61 857 GLN A O 1
ATOM 2859 N N . ILE A 1 359 ? 16.256 1.459 3.482 1.00 84.35 858 ILE A N 1
ATOM 2860 C CA . ILE A 1 359 ? 17.513 2.008 3.964 1.00 72.63 858 ILE A CA 1
ATOM 2861 C C . ILE A 1 359 ? 18.559 1.898 2.870 1.00 66.98 858 ILE A C 1
ATOM 2862 O O . ILE A 1 359 ? 18.497 1.033 1.990 1.00 78.27 858 ILE A O 1
ATOM 2867 N N . GLU A 1 360 ? 19.525 2.804 2.931 1.00 63.57 859 GLU A N 1
ATOM 2868 C CA . GLU A 1 360 ? 20.672 2.799 2.039 1.00 60.38 859 GLU A CA 1
ATOM 2869 C C . GLU A 1 360 ? 21.895 3.098 2.882 1.00 59.95 859 GLU A C 1
ATOM 2870 O O . GLU A 1 360 ? 21.960 4.160 3.504 1.00 65.60 859 GLU A O 1
ATOM 2876 N N . PHE A 1 361 ? 22.835 2.155 2.944 1.00 58.10 860 PHE A N 1
ATOM 2877 C CA . PHE A 1 361 ? 23.953 2.234 3.876 1.00 54.69 860 PHE A CA 1
ATOM 2878 C C . PHE A 1 361 ? 25.257 2.425 3.113 1.00 60.50 860 PHE A C 1
ATOM 2879 O O . PHE A 1 361 ? 25.597 1.622 2.234 1.00 62.97 860 PHE A O 1
ATOM 2887 N N A TRP A 1 362 ? 25.986 3.480 3.455 0.49 54.10 861 TRP A N 1
ATOM 2888 N N B TRP A 1 362 ? 25.989 3.476 3.465 0.51 54.07 861 TRP A N 1
ATOM 2889 C CA A TRP A 1 362 ? 27.263 3.793 2.826 0.49 51.13 861 TRP A CA 1
ATOM 2890 C CA B TRP A 1 362 ? 27.268 3.797 2.841 0.51 51.06 861 TRP A CA 1
ATOM 2891 C C A TRP A 1 362 ? 28.386 3.360 3.764 0.49 50.33 861 TRP A C 1
ATOM 2892 C C B TRP A 1 362 ? 28.391 3.358 3.771 0.51 50.35 861 TRP A C 1
ATOM 2893 O O A TRP A 1 362 ? 28.581 3.960 4.825 0.49 49.27 861 TRP A O 1
ATOM 2894 O O B TRP A 1 362 ? 28.597 3.957 4.832 0.51 49.29 861 TRP A O 1
ATOM 2915 N N . PHE A 1 363 ? 29.107 2.309 3.381 1.00 51.42 862 PHE A N 1
ATOM 2916 C CA . PHE A 1 363 ? 30.313 1.887 4.084 1.00 50.07 862 PHE A CA 1
ATOM 2917 C C . PHE A 1 363 ? 31.479 2.703 3.518 1.00 54.52 862 PHE A C 1
ATOM 2918 O O . PHE A 1 363 ? 31.801 2.590 2.327 1.00 55.68 862 PHE A O 1
ATOM 2926 N N . THR A 1 364 ? 32.082 3.565 4.336 1.00 48.60 863 THR A N 1
ATOM 2927 C CA . THR A 1 364 ? 33.127 4.444 3.813 1.00 52.81 863 THR A CA 1
ATOM 2928 C C . THR A 1 364 ? 34.342 4.463 4.736 1.00 46.67 863 THR A C 1
ATOM 2929 O O . THR A 1 364 ? 34.256 4.199 5.937 1.00 56.80 863 THR A O 1
ATOM 2933 N N . ASP A 1 365 ? 35.482 4.797 4.143 1.00 52.61 864 ASP A N 1
ATOM 2934 C CA . ASP A 1 365 ? 36.742 4.952 4.861 1.00 50.61 864 ASP A CA 1
ATOM 2935 C C . ASP A 1 365 ? 37.632 5.876 4.047 1.00 47.97 864 ASP A C 1
ATOM 2936 O O . ASP A 1 365 ? 37.453 6.014 2.836 1.00 58.03 864 ASP A O 1
ATOM 2941 N N . ILE A 1 366 ? 38.592 6.516 4.719 1.00 53.73 865 ILE A N 1
ATOM 2942 C CA . ILE A 1 366 ? 39.529 7.344 3.968 1.00 59.20 865 ILE A CA 1
ATOM 2943 C C . ILE A 1 366 ? 40.366 6.480 3.028 1.00 64.77 865 ILE A C 1
ATOM 2944 O O . ILE A 1 366 ? 40.703 6.906 1.913 1.00 64.58 865 ILE A O 1
ATOM 2949 N N . SER A 1 367 ? 40.660 5.240 3.423 1.00 70.41 866 SER A N 1
ATOM 2950 C CA . SER A 1 367 ? 41.541 4.364 2.656 1.00 72.08 866 SER A CA 1
ATOM 2951 C C . SER A 1 367 ? 40.744 3.393 1.798 1.00 68.19 866 SER A C 1
ATOM 2952 O O . SER A 1 367 ? 39.882 2.661 2.297 1.00 62.90 866 SER A O 1
ATOM 2955 N N . SER A 1 368 ? 41.069 3.374 0.510 1.00 72.58 867 SER A N 1
ATOM 2956 C CA . SER A 1 368 ? 40.544 2.367 -0.399 1.00 62.70 867 SER A CA 1
ATOM 2957 C C . SER A 1 368 ? 40.773 0.945 0.107 1.00 70.07 867 SER A C 1
ATOM 2958 O O . SER A 1 368 ? 39.976 0.047 -0.188 1.00 71.41 867 SER A O 1
ATOM 2961 N N . VAL A 1 369 ? 41.845 0.719 0.871 1.00 68.08 868 VAL A N 1
ATOM 2962 C CA . VAL A 1 369 ? 42.116 -0.615 1.410 1.00 72.53 868 VAL A CA 1
ATOM 2963 C C . VAL A 1 369 ? 40.957 -1.097 2.276 1.00 67.93 868 VAL A C 1
ATOM 2964 O O . VAL A 1 369 ? 40.607 -2.283 2.262 1.00 65.75 868 VAL A O 1
ATOM 2968 N N . PHE A 1 370 ? 40.348 -0.194 3.051 1.00 57.94 869 PHE A N 1
ATOM 2969 C CA . PHE A 1 370 ? 39.315 -0.603 3.995 1.00 57.83 869 PHE A CA 1
ATOM 2970 C C . PHE A 1 370 ? 37.924 -0.654 3.376 1.00 68.06 869 PHE A C 1
ATOM 2971 O O . PHE A 1 370 ? 37.089 -1.451 3.821 1.00 72.27 869 PHE A O 1
ATOM 2979 N N . THR A 1 371 ? 37.652 0.147 2.344 1.00 61.90 870 THR A N 1
ATOM 2980 C CA . THR A 1 371 ? 36.382 -0.028 1.655 1.00 66.02 870 THR A CA 1
ATOM 2981 C C . THR A 1 371 ? 36.352 -1.343 0.889 1.00 69.74 870 THR A C 1
ATOM 2982 O O . THR A 1 371 ? 35.297 -1.984 0.808 1.00 65.76 870 THR A O 1
ATOM 2986 N N . ARG A 1 372 ? 37.497 -1.779 0.348 1.00 65.66 871 ARG A N 1
ATOM 2987 C CA . ARG A 1 372 ? 37.526 -3.070 -0.334 1.00 70.61 871 ARG A CA 1
ATOM 2988 C C . ARG A 1 372 ? 37.485 -4.226 0.657 1.00 71.21 871 ARG A C 1
ATOM 2989 O O . ARG A 1 372 ? 36.827 -5.240 0.397 1.00 69.99 871 ARG A O 1
ATOM 2997 N N . TYR A 1 373 ? 38.172 -4.091 1.795 1.00 69.77 872 TYR A N 1
ATOM 2998 C CA . TYR A 1 373 ? 37.941 -5.003 2.911 1.00 69.82 872 TYR A CA 1
ATOM 2999 C C . TYR A 1 373 ? 36.455 -5.098 3.222 1.00 65.99 872 TYR A C 1
ATOM 3000 O O . TYR A 1 373 ? 35.914 -6.195 3.416 1.00 68.01 872 TYR A O 1
ATOM 3009 N N . GLY A 1 374 ? 35.775 -3.949 3.249 1.00 60.37 873 GLY A N 1
ATOM 3010 C CA . GLY A 1 374 ? 34.372 -3.940 3.629 1.00 56.45 873 GLY A CA 1
ATOM 3011 C C . GLY A 1 374 ? 33.513 -4.696 2.638 1.00 63.19 873 GLY A C 1
ATOM 3012 O O . GLY A 1 374 ? 32.677 -5.516 3.020 1.00 61.43 873 GLY A O 1
ATOM 3013 N N . GLU A 1 375 ? 33.729 -4.453 1.344 1.00 67.37 874 GLU A N 1
ATOM 3014 C CA . GLU A 1 375 ? 32.910 -5.130 0.354 1.00 75.04 874 GLU A CA 1
ATOM 3015 C C . GLU A 1 375 ? 33.232 -6.619 0.308 1.00 76.50 874 GLU A C 1
ATOM 3016 O O . GLU A 1 375 ? 32.359 -7.434 -0.011 1.00 71.12 874 GLU A O 1
ATOM 3022 N N . SER A 1 376 ? 34.459 -6.997 0.669 1.00 78.00 875 SER A N 1
ATOM 3023 C CA . SER A 1 376 ? 34.769 -8.413 0.811 1.00 85.29 875 SER A CA 1
ATOM 3024 C C . SER A 1 376 ? 33.920 -9.058 1.901 1.00 91.24 875 SER A C 1
ATOM 3025 O O . SER A 1 376 ? 33.560 -10.237 1.797 1.00 89.13 875 SER A O 1
ATOM 3028 N N . LYS A 1 377 ? 33.577 -8.299 2.943 1.00 88.72 876 LYS A N 1
ATOM 3029 C CA . LYS A 1 377 ? 32.784 -8.821 4.047 1.00 84.08 876 LYS A CA 1
ATOM 3030 C C . LYS A 1 377 ? 31.281 -8.679 3.837 1.00 79.05 876 LYS A C 1
ATOM 3031 O O . LYS A 1 377 ? 30.517 -9.494 4.364 1.00 85.05 876 LYS A O 1
ATOM 3037 N N . PHE A 1 378 ? 30.831 -7.670 3.087 1.00 72.38 877 PHE A N 1
ATOM 3038 C CA . PHE A 1 378 ? 29.408 -7.357 3.000 1.00 81.04 877 PHE A CA 1
ATOM 3039 C C . PHE A 1 378 ? 28.881 -7.350 1.565 1.00 90.94 877 PHE A C 1
ATOM 3040 O O . PHE A 1 378 ? 27.843 -6.731 1.297 1.00 86.97 877 PHE A O 1
ATOM 3048 N N . LYS A 1 379 ? 29.561 -8.028 0.634 1.00 101.25 878 LYS A N 1
ATOM 3049 C CA . LYS A 1 379 ? 29.096 -8.030 -0.750 1.00 106.31 878 LYS A CA 1
ATOM 3050 C C . LYS A 1 379 ? 27.724 -8.676 -0.887 1.00 114.23 878 LYS A C 1
ATOM 3051 O O . LYS A 1 379 ? 26.994 -8.365 -1.835 1.00 117.91 878 LYS A O 1
ATOM 3057 N N . GLN A 1 380 ? 27.342 -9.542 0.055 1.00 112.68 879 GLN A N 1
ATOM 3058 C CA . GLN A 1 380 ? 26.026 -10.161 0.001 1.00 110.56 879 GLN A CA 1
ATOM 3059 C C . GLN A 1 380 ? 24.898 -9.181 0.280 1.00 104.89 879 GLN A C 1
ATOM 3060 O O . GLN A 1 380 ? 23.740 -9.518 0.026 1.00 110.52 879 GLN A O 1
ATOM 3066 N N . PHE A 1 381 ? 25.186 -7.988 0.785 1.00 88.64 880 PHE A N 1
ATOM 3067 C CA . PHE A 1 381 ? 24.127 -7.029 1.085 1.00 83.58 880 PHE A CA 1
ATOM 3068 C C . PHE A 1 381 ? 23.940 -6.079 -0.093 1.00 90.10 880 PHE A C 1
ATOM 3069 O O . PHE A 1 381 ? 24.799 -5.208 -0.306 1.00 87.87 880 PHE A O 1
ATOM 3077 N N . PRO A 1 382 ? 22.854 -6.194 -0.871 1.00 91.45 881 PRO A N 1
ATOM 3078 C CA . PRO A 1 382 ? 22.684 -5.336 -2.048 1.00 91.92 881 PRO A CA 1
ATOM 3079 C C . PRO A 1 382 ? 22.628 -3.854 -1.712 1.00 90.30 881 PRO A C 1
ATOM 3080 O O . PRO A 1 382 ? 22.962 -3.027 -2.572 1.00 87.02 881 PRO A O 1
ATOM 3084 N N . TRP A 1 383 ? 22.181 -3.497 -0.510 1.00 83.74 882 TRP A N 1
ATOM 3085 C CA . TRP A 1 383 ? 21.858 -2.135 -0.106 1.00 83.66 882 TRP A CA 1
ATOM 3086 C C . TRP A 1 383 ? 23.035 -1.387 0.531 1.00 82.60 882 TRP A C 1
ATOM 3087 O O . TRP A 1 383 ? 22.857 -0.243 0.971 1.00 80.84 882 TRP A O 1
ATOM 3098 N N . VAL A 1 384 ? 24.220 -1.995 0.606 1.00 77.59 883 VAL A N 1
ATOM 3099 C CA . VAL A 1 384 ? 25.413 -1.334 1.129 1.00 66.76 883 VAL A CA 1
ATOM 3100 C C . VAL A 1 384 ? 26.228 -0.838 -0.057 1.00 64.11 883 VAL A C 1
ATOM 3101 O O . VAL A 1 384 ? 26.467 -1.591 -1.009 1.00 64.41 883 VAL A O 1
ATOM 3105 N N . LYS A 1 385 ? 26.578 0.448 -0.034 1.00 63.14 884 LYS A N 1
ATOM 3106 C CA . LYS A 1 385 ? 27.377 1.096 -1.062 1.00 60.30 884 LYS A CA 1
ATOM 3107 C C . LYS A 1 385 ? 28.738 1.437 -0.473 1.00 56.70 884 LYS A C 1
ATOM 3108 O O . LYS A 1 385 ? 28.885 1.612 0.742 1.00 57.68 884 LYS A O 1
ATOM 3114 N N . TYR A 1 386 ? 29.738 1.534 -1.336 1.00 56.70 885 TYR A N 1
ATOM 3115 C CA . TYR A 1 386 ? 31.107 1.756 -0.893 1.00 67.23 885 TYR A CA 1
ATOM 3116 C C . TYR A 1 386 ? 31.669 3.013 -1.533 1.00 72.18 885 TYR A C 1
ATOM 3117 O O . TYR A 1 386 ? 31.417 3.302 -2.710 1.00 80.38 885 TYR A O 1
ATOM 3126 N N . GLN A 1 387 ? 32.432 3.754 -0.744 1.00 64.38 886 GLN A N 1
ATOM 3127 C CA . GLN A 1 387 ? 33.021 4.988 -1.220 1.00 64.52 886 GLN A CA 1
ATOM 3128 C C . GLN A 1 387 ? 34.175 5.340 -0.306 1.00 64.71 886 GLN A C 1
ATOM 3129 O O . GLN A 1 387 ? 34.083 5.166 0.917 1.00 59.01 886 GLN A O 1
ATOM 3135 N N . THR A 1 388 ? 35.260 5.822 -0.895 1.00 63.20 887 THR A N 1
ATOM 3136 C CA . THR A 1 388 ? 36.270 6.475 -0.082 1.00 66.52 887 THR A CA 1
ATOM 3137 C C . THR A 1 388 ? 35.751 7.850 0.323 1.00 63.30 887 THR A C 1
ATOM 3138 O O . THR A 1 388 ? 35.167 8.576 -0.486 1.00 61.90 887 THR A O 1
ATOM 3142 N N . PHE A 1 389 ? 35.917 8.182 1.589 1.00 53.98 888 PHE A N 1
ATOM 3143 C CA . PHE A 1 389 ? 35.470 9.467 2.088 1.00 61.17 888 PHE A CA 1
ATOM 3144 C C . PHE A 1 389 ? 36.439 9.913 3.169 1.00 59.65 888 PHE A C 1
ATOM 3145 O O . PHE A 1 389 ? 36.801 9.116 4.040 1.00 54.43 888 PHE A O 1
ATOM 3153 N N . ASP A 1 390 ? 36.867 11.170 3.102 1.00 52.16 889 ASP A N 1
ATOM 3154 C CA . ASP A 1 390 ? 37.681 11.779 4.150 1.00 52.64 889 ASP A CA 1
ATOM 3155 C C . ASP A 1 390 ? 36.844 12.894 4.785 1.00 44.53 889 ASP A C 1
ATOM 3156 O O . ASP A 1 390 ? 36.460 13.857 4.111 1.00 52.39 889 ASP A O 1
ATOM 3161 N N . ILE A 1 391 ? 36.557 12.751 6.078 1.00 45.58 890 ILE A N 1
ATOM 3162 C CA . ILE A 1 391 ? 35.683 13.694 6.775 1.00 47.34 890 ILE A CA 1
ATOM 3163 C C . ILE A 1 391 ? 36.310 15.086 6.816 1.00 55.81 890 ILE A C 1
ATOM 3164 O O . ILE A 1 391 ? 35.597 16.092 6.898 1.00 58.80 890 ILE A O 1
ATOM 3169 N N . GLU A 1 392 ? 37.646 15.173 6.766 1.00 56.02 891 GLU A N 1
ATOM 3170 C CA . GLU A 1 392 ? 38.323 16.465 6.768 1.00 58.43 891 GLU A CA 1
ATOM 3171 C C . GLU A 1 392 ? 38.324 17.155 5.409 1.00 65.16 891 GLU A C 1
ATOM 3172 O O . GLU A 1 392 ? 38.676 18.338 5.334 1.00 62.57 891 GLU A O 1
ATOM 3178 N N . LYS A 1 393 ? 37.950 16.460 4.342 1.00 61.60 892 LYS A N 1
ATOM 3179 C CA . LYS A 1 393 ? 37.999 17.021 3.005 1.00 58.36 892 LYS A CA 1
ATOM 3180 C C . LYS A 1 393 ? 36.605 17.441 2.548 1.00 63.67 892 LYS A C 1
ATOM 3181 O O . LYS A 1 393 ? 35.585 16.950 3.043 1.00 63.50 892 LYS A O 1
ATOM 3187 N N . SER A 1 394 ? 36.589 18.350 1.569 1.00 57.48 893 SER A N 1
ATOM 3188 C CA . SER A 1 394 ? 35.354 18.944 1.069 1.00 63.96 893 SER A CA 1
ATOM 3189 C C . SER A 1 394 ? 34.397 17.896 0.495 1.00 67.29 893 SER A C 1
ATOM 3190 O O . SER A 1 394 ? 34.797 17.015 -0.275 1.00 68.29 893 SER A O 1
ATOM 3193 N N . LEU A 1 395 ? 33.112 18.019 0.858 1.00 59.98 894 LEU A N 1
ATOM 3194 C CA . LEU A 1 395 ? 32.088 17.115 0.328 1.00 62.23 894 LEU A CA 1
ATOM 3195 C C . LEU A 1 395 ? 32.025 17.162 -1.188 1.00 72.63 894 LEU A C 1
ATOM 3196 O O . LEU A 1 395 ? 31.973 16.116 -1.844 1.00 75.74 894 LEU A O 1
ATOM 3201 N N . ASP A 1 396 ? 32.019 18.370 -1.763 1.00 74.24 895 ASP A N 1
ATOM 3202 C CA . ASP A 1 396 ? 31.890 18.510 -3.207 1.00 83.32 895 ASP A CA 1
ATOM 3203 C C . ASP A 1 396 ? 33.020 17.803 -3.942 1.00 79.29 895 ASP A C 1
ATOM 3204 O O . ASP A 1 396 ? 32.787 17.062 -4.902 1.00 85.61 895 ASP A O 1
ATOM 3209 N N . ALA A 1 397 ? 34.231 18.042 -3.524 1.00 83.17 896 ALA A N 1
ATOM 3210 C CA . ALA A 1 397 ? 35.328 17.412 -4.181 1.00 82.50 896 ALA A CA 1
ATOM 3211 C C . ALA A 1 397 ? 35.253 15.909 -4.070 1.00 77.10 896 ALA A C 1
ATOM 3212 O O . ALA A 1 397 ? 35.869 15.214 -4.833 1.00 78.08 896 ALA A O 1
ATOM 3214 N N . GLN A 1 398 ? 34.492 15.395 -3.127 1.00 73.46 897 GLN A N 1
ATOM 3215 C CA . GLN A 1 398 ? 34.435 13.960 -2.971 1.00 63.92 897 GLN A CA 1
ATOM 3216 C C . GLN A 1 398 ? 33.169 13.378 -3.511 1.00 67.29 897 GLN A C 1
ATOM 3217 O O . GLN A 1 398 ? 32.895 12.218 -3.317 1.00 70.77 897 GLN A O 1
ATOM 3223 N N . GLY A 1 399 ? 32.386 14.199 -4.179 1.00 72.00 898 GLY A N 1
ATOM 3224 C CA . GLY A 1 399 ? 31.160 13.732 -4.783 1.00 76.37 898 GLY A CA 1
ATOM 3225 C C . GLY A 1 399 ? 30.078 13.268 -3.852 1.00 83.34 898 GLY A C 1
ATOM 3226 O O . GLY A 1 399 ? 29.471 12.236 -4.052 1.00 83.40 898 GLY A O 1
ATOM 3227 N N . ILE A 1 400 ? 29.841 14.053 -2.821 1.00 86.08 899 ILE A N 1
ATOM 3228 C CA . ILE A 1 400 ? 28.801 13.760 -1.840 1.00 76.30 899 ILE A CA 1
ATOM 3229 C C . ILE A 1 400 ? 27.895 14.973 -1.705 1.00 78.67 899 ILE A C 1
ATOM 3230 O O . ILE A 1 400 ? 28.376 16.084 -1.461 1.00 86.05 899 ILE A O 1
ATOM 3235 N N . LYS A 1 401 ? 26.588 14.763 -1.875 1.00 78.62 900 LYS A N 1
ATOM 3236 C CA . LYS A 1 401 ? 25.631 15.834 -1.649 1.00 77.43 900 LYS A CA 1
ATOM 3237 C C . LYS A 1 401 ? 25.605 16.194 -0.176 1.00 69.53 900 LYS A C 1
ATOM 3238 O O . LYS A 1 401 ? 25.569 15.315 0.688 1.00 65.48 900 LYS A O 1
ATOM 3244 N N . SER A 1 402 ? 25.597 17.485 0.110 1.00 69.63 901 SER A N 1
ATOM 3245 C CA . SER A 1 402 ? 25.441 17.911 1.484 1.00 71.06 901 SER A CA 1
ATOM 3246 C C . SER A 1 402 ? 24.003 17.683 1.944 1.00 70.40 901 SER A C 1
ATOM 3247 O O . SER A 1 402 ? 23.063 17.643 1.142 1.00 65.92 901 SER A O 1
ATOM 3250 N N . GLU A 1 403 ? 23.848 17.510 3.256 1.00 70.99 902 GLU A N 1
ATOM 3251 C CA . GLU A 1 403 ? 22.539 17.507 3.907 1.00 74.14 902 GLU A CA 1
ATOM 3252 C C . GLU A 1 403 ? 21.633 16.429 3.314 1.00 73.02 902 GLU A C 1
ATOM 3253 O O . GLU A 1 403 ? 20.432 16.627 3.136 1.00 77.89 902 GLU A O 1
ATOM 3259 N N . SER A 1 404 ? 22.221 15.275 3.007 1.00 70.37 903 SER A N 1
ATOM 3260 C CA . SER A 1 404 ? 21.533 14.204 2.308 1.00 70.99 903 SER A CA 1
ATOM 3261 C C . SER A 1 404 ? 21.437 12.924 3.123 1.00 66.54 903 SER A C 1
ATOM 3262 O O . SER A 1 404 ? 20.798 11.965 2.667 1.00 64.97 903 SER A O 1
ATOM 3265 N N . PHE A 1 405 ? 22.045 12.880 4.306 1.00 55.33 904 PHE A N 1
ATOM 3266 C CA . PHE A 1 405 ? 22.073 11.686 5.135 1.00 56.64 904 PHE A CA 1
ATOM 3267 C C . PHE A 1 405 ? 21.211 11.850 6.375 1.00 58.66 904 PHE A C 1
ATOM 3268 O O . PHE A 1 405 ? 21.113 12.937 6.948 1.00 66.78 904 PHE A O 1
ATOM 3276 N N . ASP A 1 406 ? 20.604 10.739 6.789 1.00 59.05 905 ASP A N 1
ATOM 3277 C CA . ASP A 1 406 ? 19.751 10.692 7.967 1.00 60.89 905 ASP A CA 1
ATOM 3278 C C . ASP A 1 406 ? 20.494 10.252 9.209 1.00 65.83 905 ASP A C 1
ATOM 3279 O O . ASP A 1 406 ? 20.133 10.672 10.318 1.00 56.95 905 ASP A O 1
ATOM 3284 N N . VAL A 1 407 ? 21.502 9.394 9.041 1.00 54.99 906 VAL A N 1
ATOM 3285 C CA . VAL A 1 407 ? 22.326 8.916 10.140 1.00 43.20 906 VAL A CA 1
ATOM 3286 C C . VAL A 1 407 ? 23.772 8.950 9.674 1.00 56.83 906 VAL A C 1
ATOM 3287 O O . VAL A 1 407 ? 24.088 8.428 8.601 1.00 53.52 906 VAL A O 1
ATOM 3291 N N . VAL A 1 408 ? 24.650 9.563 10.471 1.00 53.43 907 VAL A N 1
ATOM 3292 C CA . VAL A 1 408 ? 26.092 9.483 10.270 1.00 53.06 907 VAL A CA 1
ATOM 3293 C C . VAL A 1 408 ? 26.721 8.788 11.475 1.00 52.91 907 VAL A C 1
ATOM 3294 O O . VAL A 1 408 ? 26.478 9.179 12.624 1.00 47.67 907 VAL A O 1
ATOM 3298 N N . ILE A 1 409 ? 27.538 7.770 11.203 1.00 43.05 908 ILE A N 1
ATOM 3299 C CA . ILE A 1 409 ? 28.160 6.929 12.221 1.00 46.53 908 ILE A CA 1
ATOM 3300 C C . ILE A 1 409 ? 29.666 7.125 12.145 1.00 50.78 908 ILE A C 1
ATOM 3301 O O . ILE A 1 409 ? 30.248 7.079 11.055 1.00 55.19 908 ILE A O 1
ATOM 3306 N N . ALA A 1 410 ? 30.294 7.335 13.297 1.00 50.00 909 ALA A N 1
ATOM 3307 C CA . ALA A 1 410 ? 31.743 7.486 13.374 1.00 52.68 909 ALA A CA 1
ATOM 3308 C C . ALA A 1 410 ? 32.225 6.799 14.646 1.00 50.70 909 ALA A C 1
ATOM 3309 O O . ALA A 1 410 ? 32.028 7.322 15.747 1.00 40.68 909 ALA A O 1
ATOM 3311 N N . ASN A 1 411 ? 32.883 5.651 14.486 1.00 47.31 910 ASN A N 1
ATOM 3312 C CA . ASN A 1 411 ? 33.374 4.830 15.591 1.00 52.52 910 ASN A CA 1
ATOM 3313 C C . ASN A 1 411 ? 34.876 5.075 15.790 1.00 55.66 910 ASN A C 1
ATOM 3314 O O . ASN A 1 411 ? 35.713 4.523 15.069 1.00 53.79 910 ASN A O 1
ATOM 3319 N N . ASN A 1 412 ? 35.210 5.904 16.777 1.00 52.63 911 ASN A N 1
ATOM 3320 C CA . ASN A 1 412 ? 36.599 6.157 17.184 1.00 60.72 911 ASN A CA 1
ATOM 3321 C C . ASN A 1 412 ? 37.467 6.611 16.013 1.00 53.56 911 ASN A C 1
ATOM 3322 O O . ASN A 1 412 ? 38.536 6.056 15.760 1.00 52.14 911 ASN A O 1
ATOM 3327 N N . VAL A 1 413 ? 37.011 7.637 15.304 1.00 48.02 912 VAL A N 1
ATOM 3328 C CA . VAL A 1 413 ? 37.738 8.129 14.133 1.00 53.35 912 VAL A CA 1
ATOM 3329 C C . VAL A 1 413 ? 37.808 9.651 14.166 1.00 47.04 912 VAL A C 1
ATOM 3330 O O . VAL A 1 413 ? 38.820 10.248 13.786 1.00 50.54 912 VAL A O 1
ATOM 3334 N N . LEU A 1 414 ? 36.741 10.293 14.638 1.00 41.71 913 LEU A N 1
ATOM 3335 C CA . LEU A 1 414 ? 36.647 11.743 14.509 1.00 37.81 913 LEU A CA 1
ATOM 3336 C C . LEU A 1 414 ? 37.757 12.470 15.267 1.00 52.88 913 LEU A C 1
ATOM 3337 O O . LEU A 1 414 ? 38.124 13.588 14.894 1.00 53.91 913 LEU A O 1
ATOM 3342 N N . HIS A 1 415 ? 38.323 11.859 16.313 1.00 54.20 914 HIS A N 1
ATOM 3343 C CA . HIS A 1 415 ? 39.421 12.530 17.001 1.00 55.71 914 HIS A CA 1
ATOM 3344 C C . HIS A 1 415 ? 40.701 12.558 16.157 1.00 51.06 914 HIS A C 1
ATOM 3345 O O . HIS A 1 415 ? 41.515 13.468 16.316 1.00 52.21 914 HIS A O 1
ATOM 3352 N N . ASN A 1 416 ? 40.881 11.612 15.232 1.00 42.96 915 ASN A N 1
ATOM 3353 C CA . ASN A 1 416 ? 42.081 11.583 14.402 1.00 47.80 915 ASN A CA 1
ATOM 3354 C C . ASN A 1 416 ? 42.034 12.642 13.309 1.00 50.08 915 ASN A C 1
ATOM 3355 O O . ASN A 1 416 ? 42.231 12.340 12.127 1.00 50.03 915 ASN A O 1
ATOM 3360 N N . THR A 1 417 ? 41.779 13.885 13.686 1.00 51.61 916 THR A N 1
ATOM 3361 C CA . THR A 1 417 ? 41.683 14.962 12.711 1.00 48.56 916 THR A CA 1
ATOM 3362 C C . THR A 1 417 ? 42.343 16.194 13.305 1.00 49.50 916 THR A C 1
ATOM 3363 O O . THR A 1 417 ? 42.653 16.253 14.500 1.00 48.31 916 THR A O 1
ATOM 3367 N N . LYS A 1 418 ? 42.514 17.197 12.454 1.00 56.19 917 LYS A N 1
ATOM 3368 C CA . LYS A 1 418 ? 43.322 18.363 12.775 1.00 56.44 917 LYS A CA 1
ATOM 3369 C C . LYS A 1 418 ? 42.578 19.333 13.697 1.00 59.50 917 LYS A C 1
ATOM 3370 O O . LYS A 1 418 ? 43.127 19.776 14.712 1.00 59.08 917 LYS A O 1
ATOM 3376 N N . LEU A 1 419 ? 41.323 19.658 13.386 1.00 51.19 918 LEU A N 1
ATOM 3377 C CA . LEU A 1 419 ? 40.558 20.630 14.173 1.00 52.34 918 LEU A CA 1
ATOM 3378 C C . LEU A 1 419 ? 39.157 20.087 14.411 1.00 50.66 918 LEU A C 1
ATOM 3379 O O . LEU A 1 419 ? 38.356 20.018 13.471 1.00 52.19 918 LEU A O 1
ATOM 3384 N N . ILE A 1 420 ? 38.856 19.720 15.666 1.00 49.76 919 ILE A N 1
ATOM 3385 C CA . ILE A 1 420 ? 37.617 18.992 15.960 1.00 46.55 919 ILE A CA 1
ATOM 3386 C C . ILE A 1 420 ? 36.381 19.795 15.556 1.00 59.44 919 ILE A C 1
ATOM 3387 O O . ILE A 1 420 ? 35.351 19.209 15.189 1.00 54.84 919 ILE A O 1
ATOM 3392 N N . HIS A 1 421 ? 36.462 21.137 15.590 1.00 55.41 920 HIS A N 1
ATOM 3393 C CA . HIS A 1 421 ? 35.335 21.963 15.168 1.00 58.14 920 HIS A CA 1
ATOM 3394 C C . HIS A 1 421 ? 35.131 21.910 13.661 1.00 59.45 920 HIS A C 1
ATOM 3395 O O . HIS A 1 421 ? 33.991 21.979 13.184 1.00 55.98 920 HIS A O 1
ATOM 3402 N N . GLN A 1 422 ? 36.207 21.807 12.890 1.00 60.83 921 GLN A N 1
ATOM 3403 C CA . GLN A 1 422 ? 36.018 21.634 11.458 1.00 57.79 921 GLN A CA 1
ATOM 3404 C C . GLN A 1 422 ? 35.488 20.232 11.143 1.00 60.80 921 GLN A C 1
ATOM 3405 O O . GLN A 1 422 ? 34.681 20.065 10.225 1.00 63.19 921 GLN A O 1
ATOM 3411 N N . THR A 1 423 ? 35.881 19.225 11.917 1.00 54.62 922 THR A N 1
ATOM 3412 C CA . THR A 1 423 ? 35.394 17.877 11.646 1.00 55.92 922 THR A CA 1
ATOM 3413 C C . THR A 1 423 ? 33.907 17.747 11.944 1.00 55.66 922 THR A C 1
ATOM 3414 O O . THR A 1 423 ? 33.177 17.083 11.200 1.00 52.24 922 THR A O 1
ATOM 3418 N N . LEU A 1 424 ? 33.437 18.358 13.028 1.00 58.39 923 LEU A N 1
ATOM 3419 C CA . LEU A 1 424 ? 32.022 18.239 13.360 1.00 61.76 923 LEU A CA 1
ATOM 3420 C C . LEU A 1 424 ? 31.159 19.116 12.454 1.00 68.21 923 LEU A C 1
ATOM 3421 O O . LEU A 1 424 ? 30.039 18.729 12.101 1.00 67.28 923 LEU A O 1
ATOM 3426 N N . ASN A 1 425 ? 31.664 20.289 12.057 1.00 63.79 924 ASN A N 1
ATOM 3427 C CA . ASN A 1 425 ? 30.996 21.063 11.014 1.00 63.24 924 ASN A CA 1
ATOM 3428 C C . ASN A 1 425 ? 30.809 20.226 9.753 1.00 60.85 924 ASN A C 1
ATOM 3429 O O . ASN A 1 425 ? 29.709 20.166 9.190 1.00 62.00 924 ASN A O 1
ATOM 3434 N N . ASN A 1 426 ? 31.881 19.582 9.286 1.00 50.87 925 ASN A N 1
ATOM 3435 C CA . ASN A 1 426 ? 31.759 18.734 8.106 1.00 53.07 925 ASN A CA 1
ATOM 3436 C C . ASN A 1 426 ? 30.771 17.606 8.355 1.00 54.28 925 ASN A C 1
ATOM 3437 O O . ASN A 1 426 ? 29.965 17.284 7.478 1.00 50.00 925 ASN A O 1
ATOM 3442 N N . SER A 1 427 ? 30.796 17.007 9.556 1.00 48.71 926 SER A N 1
ATOM 3443 C CA . SER A 1 427 ? 29.792 16.002 9.890 1.00 48.02 926 SER A CA 1
ATOM 3444 C C . SER A 1 427 ? 28.390 16.603 9.841 1.00 58.72 926 SER A C 1
ATOM 3445 O O . SER A 1 427 ? 27.468 16.011 9.260 1.00 56.24 926 SER A O 1
ATOM 3448 N N . ASN A 1 428 ? 28.221 17.801 10.411 1.00 59.16 927 ASN A N 1
ATOM 3449 C CA . ASN A 1 428 ? 26.949 18.514 10.315 1.00 62.45 927 ASN A CA 1
ATOM 3450 C C . ASN A 1 428 ? 26.508 18.682 8.860 1.00 66.26 927 ASN A C 1
ATOM 3451 O O . ASN A 1 428 ? 25.338 18.450 8.530 1.00 63.40 927 ASN A O 1
ATOM 3456 N N . SER A 1 429 ? 27.438 19.063 7.970 1.00 66.92 928 SER A N 1
ATOM 3457 C CA . SER A 1 429 ? 27.110 19.223 6.549 1.00 63.44 928 SER A CA 1
ATOM 3458 C C . SER A 1 429 ? 26.578 17.939 5.924 1.00 59.57 928 SER A C 1
ATOM 3459 O O . SER A 1 429 ? 25.872 17.991 4.920 1.00 53.30 928 SER A O 1
ATOM 3462 N N . LEU A 1 430 ? 26.967 16.780 6.446 1.00 58.06 929 LEU A N 1
ATOM 3463 C CA . LEU A 1 430 ? 26.472 15.527 5.885 1.00 50.26 929 LEU A CA 1
ATOM 3464 C C . LEU A 1 430 ? 24.979 15.356 6.136 1.00 51.38 929 LEU A C 1
ATOM 3465 O O . LEU A 1 430 ? 24.246 14.905 5.250 1.00 50.03 929 LEU A O 1
ATOM 3470 N N . LEU A 1 431 ? 24.520 15.696 7.343 1.00 55.73 930 LEU A N 1
ATOM 3471 C CA . LEU A 1 431 ? 23.163 15.392 7.781 1.00 61.06 930 LEU A CA 1
ATOM 3472 C C . LEU A 1 431 ? 22.149 16.438 7.324 1.00 60.52 930 LEU A C 1
ATOM 3473 O O . LEU A 1 431 ? 22.462 17.625 7.204 1.00 63.72 930 LEU A O 1
ATOM 3478 N N . ASN A 1 432 ? 20.930 15.983 7.049 1.00 61.90 931 ASN A N 1
ATOM 3479 C CA . ASN A 1 432 ? 19.810 16.906 6.943 1.00 65.07 931 ASN A CA 1
ATOM 3480 C C . ASN A 1 432 ? 19.331 17.290 8.345 1.00 68.41 931 ASN A C 1
ATOM 3481 O O . ASN A 1 432 ? 19.717 16.684 9.344 1.00 64.10 931 ASN A O 1
ATOM 3486 N N . THR A 1 433 ? 18.502 18.324 8.429 1.00 71.34 932 THR A N 1
ATOM 3487 C CA . THR A 1 433 ? 18.049 18.752 9.744 1.00 72.90 932 THR A CA 1
ATOM 3488 C C . THR A 1 433 ? 17.264 17.628 10.411 1.00 74.54 932 THR A C 1
ATOM 3489 O O . THR A 1 433 ? 16.436 16.965 9.783 1.00 74.47 932 THR A O 1
ATOM 3493 N N . GLY A 1 434 ? 17.555 17.394 11.689 1.00 71.31 933 GLY A N 1
ATOM 3494 C CA . GLY A 1 434 ? 17.001 16.262 12.397 1.00 76.40 933 GLY A CA 1
ATOM 3495 C C . GLY A 1 434 ? 17.757 14.962 12.231 1.00 71.54 933 GLY A C 1
ATOM 3496 O O . GLY A 1 434 ? 17.379 13.957 12.856 1.00 65.53 933 GLY A O 1
ATOM 3497 N N . GLY A 1 435 ? 18.794 14.936 11.402 1.00 52.30 934 GLY A N 1
ATOM 3498 C CA . GLY A 1 435 ? 19.588 13.741 11.270 1.00 57.74 934 GLY A CA 1
ATOM 3499 C C . GLY A 1 435 ? 20.410 13.479 12.515 1.00 56.54 934 GLY A C 1
ATOM 3500 O O . GLY A 1 435 ? 20.669 14.368 13.326 1.00 61.39 934 GLY A O 1
ATOM 3501 N N . LEU A 1 436 ? 20.853 12.236 12.637 1.00 56.31 935 LEU A N 1
ATOM 3502 C CA . LEU A 1 436 ? 21.418 11.698 13.864 1.00 56.61 935 LEU A CA 1
ATOM 3503 C C . LEU A 1 436 ? 22.910 11.446 13.699 1.00 54.80 935 LEU A C 1
ATOM 3504 O O . LEU A 1 436 ? 23.317 10.721 12.784 1.00 55.01 935 LEU A O 1
ATOM 3509 N N . LEU A 1 437 ? 23.724 12.045 14.575 1.00 56.03 936 LEU A N 1
ATOM 3510 C CA . LEU A 1 437 ? 25.142 11.701 14.675 1.00 49.20 936 LEU A CA 1
ATOM 3511 C C . LEU A 1 437 ? 25.321 10.642 15.755 1.00 49.75 936 LEU A C 1
ATOM 3512 O O . LEU A 1 437 ? 24.814 10.792 16.875 1.00 48.92 936 LEU A O 1
ATOM 3517 N N . ALA A 1 438 ? 26.027 9.565 15.421 1.00 44.45 937 ALA A N 1
ATOM 3518 C CA . ALA A 1 438 ? 26.213 8.449 16.342 1.00 48.46 937 ALA A CA 1
ATOM 3519 C C . ALA A 1 438 ? 27.707 8.184 16.487 1.00 42.95 937 ALA A C 1
ATOM 3520 O O . ALA A 1 438 ? 28.347 7.727 15.539 1.00 50.94 937 ALA A O 1
ATOM 3522 N N . LEU A 1 439 ? 28.264 8.467 17.667 1.00 43.81 938 LEU A N 1
ATOM 3523 C CA . LEU A 1 439 ? 29.694 8.299 17.909 1.00 48.29 938 LEU A CA 1
ATOM 3524 C C . LEU A 1 439 ? 29.977 7.228 18.943 1.00 46.98 938 LEU A C 1
ATOM 3525 O O . LEU A 1 439 ? 29.206 7.024 19.887 1.00 57.87 938 LEU A O 1
ATOM 3530 N N . LEU A 1 440 ? 31.114 6.565 18.753 1.00 39.17 939 LEU A N 1
ATOM 3531 C CA . LEU A 1 440 ? 31.763 5.750 19.778 1.00 35.21 939 LEU A CA 1
ATOM 3532 C C . LEU A 1 440 ? 33.183 6.287 19.932 1.00 41.51 939 LEU A C 1
ATOM 3533 O O . LEU A 1 440 ? 33.943 6.332 18.962 1.00 46.30 939 LEU A O 1
ATOM 3538 N N . GLU A 1 441 ? 33.523 6.740 21.126 1.00 45.63 940 GLU A N 1
ATOM 3539 C CA . GLU A 1 441 ? 34.785 7.418 21.359 1.00 39.16 940 GLU A CA 1
ATOM 3540 C C . GLU A 1 441 ? 35.364 6.971 22.683 1.00 39.37 940 GLU A C 1
ATOM 3541 O O . GLU A 1 441 ? 34.631 6.829 23.667 1.00 44.19 940 GLU A O 1
ATOM 3547 N N . PHE A 1 442 ? 36.683 6.795 22.713 1.00 37.82 941 PHE A N 1
ATOM 3548 C CA . PHE A 1 442 ? 37.391 6.766 23.984 1.00 39.95 941 PHE A CA 1
ATOM 3549 C C . PHE A 1 442 ? 37.447 8.169 24.560 1.00 41.32 941 PHE A C 1
ATOM 3550 O O . PHE A 1 442 ? 37.735 9.126 23.841 1.00 33.98 941 PHE A O 1
ATOM 3558 N N . THR A 1 443 ? 37.132 8.310 25.852 1.00 44.57 942 THR A N 1
ATOM 3559 C CA . THR A 1 443 ? 36.923 9.649 26.390 1.00 48.77 942 THR A CA 1
ATOM 3560 C C . THR A 1 443 ? 37.745 9.929 27.646 1.00 51.85 942 THR A C 1
ATOM 3561 O O . THR A 1 443 ? 37.442 10.866 28.379 1.00 56.86 942 THR A O 1
ATOM 3565 N N . GLN A 1 444 ? 38.785 9.152 27.900 1.00 46.36 943 GLN A N 1
ATOM 3566 C CA . GLN A 1 444 ? 39.849 9.513 28.824 1.00 45.37 943 GLN A CA 1
ATOM 3567 C C . GLN A 1 444 ? 41.186 9.336 28.121 1.00 48.94 943 GLN A C 1
ATOM 3568 O O . GLN A 1 444 ? 41.284 8.577 27.156 1.00 48.72 943 GLN A O 1
ATOM 3574 N N . PRO A 1 445 ? 42.247 10.035 28.574 1.00 49.53 944 PRO A N 1
ATOM 3575 C CA . PRO A 1 445 ? 43.551 9.789 27.895 1.00 38.66 944 PRO A CA 1
ATOM 3576 C C . PRO A 1 445 ? 44.178 8.477 28.355 1.00 47.31 944 PRO A C 1
ATOM 3577 O O . PRO A 1 445 ? 45.188 8.473 29.055 1.00 54.47 944 PRO A O 1
ATOM 3581 N N . ILE A 1 446 ? 43.569 7.364 27.920 1.00 43.77 945 ILE A N 1
ATOM 3582 C CA . ILE A 1 446 ? 43.927 6.037 28.418 1.00 52.26 945 ILE A CA 1
ATOM 3583 C C . ILE A 1 446 ? 45.296 5.599 27.904 1.00 55.33 945 ILE A C 1
ATOM 3584 O O . ILE A 1 446 ? 45.621 5.793 26.722 1.00 54.43 945 ILE A O 1
ATOM 3589 N N . ASP A 1 447 ? 46.094 4.964 28.785 1.00 47.75 946 ASP A N 1
ATOM 3590 C CA . ASP A 1 447 ? 47.415 4.478 28.374 1.00 47.15 946 ASP A CA 1
ATOM 3591 C C . ASP A 1 447 ? 47.298 3.483 27.227 1.00 56.95 946 ASP A C 1
ATOM 3592 O O . ASP A 1 447 ? 47.995 3.604 26.213 1.00 55.55 946 ASP A O 1
ATOM 3597 N N . ILE A 1 448 ? 46.447 2.458 27.402 1.00 56.78 947 ILE A N 1
ATOM 3598 C CA . ILE A 1 448 ? 46.388 1.318 26.488 1.00 49.14 947 ILE A CA 1
ATOM 3599 C C . ILE A 1 448 ? 46.414 1.779 25.036 1.00 57.31 947 ILE A C 1
ATOM 3600 O O . ILE A 1 448 ? 47.023 1.138 24.178 1.00 57.88 947 ILE A O 1
ATOM 3605 N N . LEU A 1 449 ? 45.750 2.899 24.745 1.00 55.40 948 LEU A N 1
ATOM 3606 C CA . LEU A 1 449 ? 45.598 3.362 23.375 1.00 56.81 948 LEU A CA 1
ATOM 3607 C C . LEU A 1 449 ? 46.866 4.007 22.834 1.00 53.41 948 LEU A C 1
ATOM 3608 O O . LEU A 1 449 ? 47.040 4.068 21.615 1.00 55.98 948 LEU A O 1
ATOM 3613 N N . LEU A 1 450 ? 47.744 4.512 23.705 1.00 46.25 949 LEU A N 1
ATOM 3614 C CA . LEU A 1 450 ? 48.928 5.201 23.203 1.00 52.61 949 LEU A CA 1
ATOM 3615 C C . LEU A 1 450 ? 49.893 4.237 22.545 1.00 52.08 949 LEU A C 1
ATOM 3616 O O . LEU A 1 450 ? 50.494 4.580 21.524 1.00 59.09 949 LEU A O 1
ATOM 3621 N N . TYR A 1 451 ? 50.057 3.033 23.117 1.00 50.04 950 TYR A N 1
ATOM 3622 C CA . TYR A 1 451 ? 51.194 2.185 22.757 1.00 50.42 950 TYR A CA 1
ATOM 3623 C C . TYR A 1 451 ? 51.211 1.864 21.267 1.00 55.65 950 TYR A C 1
ATOM 3624 O O . TYR A 1 451 ? 52.281 1.859 20.636 1.00 53.96 950 TYR A O 1
ATOM 3633 N N . PHE A 1 452 ? 50.039 1.614 20.687 1.00 54.42 951 PHE A N 1
ATOM 3634 C CA . PHE A 1 452 ? 49.913 1.391 19.258 1.00 65.29 951 PHE A CA 1
ATOM 3635 C C . PHE A 1 452 ? 49.158 2.508 18.548 1.00 62.35 951 PHE A C 1
ATOM 3636 O O . PHE A 1 452 ? 49.614 3.005 17.512 1.00 61.54 951 PHE A O 1
ATOM 3644 N N . GLY A 1 453 ? 48.010 2.929 19.068 1.00 53.91 952 GLY A N 1
ATOM 3645 C CA . GLY A 1 453 ? 47.281 4.008 18.413 1.00 54.75 952 GLY A CA 1
ATOM 3646 C C . GLY A 1 453 ? 48.106 5.274 18.285 1.00 58.69 952 GLY A C 1
ATOM 3647 O O . GLY A 1 453 ? 48.044 5.974 17.271 1.00 62.61 952 GLY A O 1
ATOM 3648 N N . GLY A 1 454 ? 48.899 5.579 19.308 1.00 56.76 953 GLY A N 1
ATOM 3649 C CA . GLY A 1 454 ? 49.798 6.709 19.232 1.00 57.50 953 GLY A CA 1
ATOM 3650 C C . GLY A 1 454 ? 50.894 6.563 18.203 1.00 57.97 953 GLY A C 1
ATOM 3651 O O . GLY A 1 454 ? 51.602 7.542 17.944 1.00 63.72 953 GLY A O 1
ATOM 3652 N N . LEU A 1 455 ? 51.063 5.370 17.619 1.00 48.74 954 LEU A N 1
ATOM 3653 C CA . LEU A 1 455 ? 52.083 5.188 16.592 1.00 49.96 954 LEU A CA 1
ATOM 3654 C C . LEU A 1 455 ? 51.632 5.670 15.221 1.00 60.88 954 LEU A C 1
ATOM 3655 O O . LEU A 1 455 ? 52.481 5.903 14.352 1.00 65.72 954 LEU A O 1
ATOM 3660 N N . LEU A 1 456 ? 50.326 5.824 15.013 1.00 60.37 955 LEU A N 1
ATOM 3661 C CA . LEU A 1 456 ? 49.781 6.233 13.728 1.00 60.90 955 LEU A CA 1
ATOM 3662 C C . LEU A 1 456 ? 49.655 7.750 13.646 1.00 61.75 955 LEU A C 1
ATOM 3663 O O . LEU A 1 456 ? 49.417 8.423 14.647 1.00 65.02 955 LEU A O 1
ATOM 3668 N N . GLN A 1 457 ? 49.814 8.278 12.426 1.00 68.87 956 GLN A N 1
ATOM 3669 C CA . GLN A 1 457 ? 49.930 9.723 12.216 1.00 70.86 956 GLN A CA 1
ATOM 3670 C C . GLN A 1 457 ? 48.628 10.469 12.517 1.00 62.62 956 GLN A C 1
ATOM 3671 O O . GLN A 1 457 ? 48.672 11.617 12.984 1.00 59.37 956 GLN A O 1
ATOM 3677 N N . GLY A 1 458 ? 47.470 9.849 12.250 1.00 52.22 957 GLY A N 1
ATOM 3678 C CA . GLY A 1 458 ? 46.204 10.515 12.506 1.00 51.21 957 GLY A CA 1
ATOM 3679 C C . GLY A 1 458 ? 46.009 10.878 13.965 1.00 45.00 957 GLY A C 1
ATOM 3680 O O . GLY A 1 458 ? 45.327 11.855 14.281 1.00 48.55 957 GLY A O 1
ATOM 3681 N N . PHE A 1 459 ? 46.623 10.121 14.868 1.00 42.26 958 PHE A N 1
ATOM 3682 C CA . PHE A 1 459 ? 46.577 10.456 16.280 1.00 47.48 958 PHE A CA 1
ATOM 3683 C C . PHE A 1 459 ? 47.196 11.823 16.581 1.00 51.67 958 PHE A C 1
ATOM 3684 O O . PHE A 1 459 ? 46.884 12.399 17.625 1.00 47.94 958 PHE A O 1
ATOM 3692 N N . TRP A 1 460 ? 48.038 12.369 15.688 1.00 39.75 959 TRP A N 1
ATOM 3693 C CA . TRP A 1 460 ? 48.806 13.579 15.983 1.00 45.63 959 TRP A CA 1
ATOM 3694 C C . TRP A 1 460 ? 48.498 14.724 15.035 1.00 50.77 959 TRP A C 1
ATOM 3695 O O . TRP A 1 460 ? 49.227 15.721 15.033 1.00 51.85 959 TRP A O 1
ATOM 3706 N N . LEU A 1 461 ? 47.430 14.624 14.246 1.00 55.50 960 LEU A N 1
ATOM 3707 C CA . LEU A 1 461 ? 47.047 15.742 13.390 1.00 55.00 960 LEU A CA 1
ATOM 3708 C C . LEU A 1 461 ? 46.609 16.952 14.201 1.00 51.46 960 LEU A C 1
ATOM 3709 O O . LEU A 1 461 ? 46.812 18.093 13.767 1.00 48.88 960 LEU A O 1
ATOM 3714 N N . PHE A 1 462 ? 46.055 16.730 15.390 1.00 49.36 961 PHE A N 1
ATOM 3715 C CA . PHE A 1 462 ? 45.295 17.777 16.058 1.00 48.10 961 PHE A CA 1
ATOM 3716 C C . PHE A 1 462 ? 46.123 19.032 16.275 1.00 50.74 961 PHE A C 1
ATOM 3717 O O . PHE A 1 462 ? 47.301 18.981 16.652 1.00 50.01 961 PHE A O 1
ATOM 3725 N N . GLU A 1 463 ? 45.477 20.169 16.046 1.00 54.12 962 GLU A N 1
ATOM 3726 C CA . GLU A 1 463 ? 46.081 21.477 16.227 1.00 54.60 962 GLU A CA 1
ATOM 3727 C C . GLU A 1 463 ? 45.299 22.333 17.203 1.00 62.54 962 GLU A C 1
ATOM 3728 O O . GLU A 1 463 ? 45.562 23.536 17.306 1.00 64.50 962 GLU A O 1
ATOM 3734 N N . ASP A 1 464 ? 44.325 21.755 17.896 1.00 56.31 963 ASP A N 1
ATOM 3735 C CA . ASP A 1 464 ? 43.471 22.493 18.823 1.00 56.68 963 ASP A CA 1
ATOM 3736 C C . ASP A 1 464 ? 43.528 21.815 20.188 1.00 64.86 963 ASP A C 1
ATOM 3737 O O . ASP A 1 464 ? 42.528 21.260 20.667 1.00 64.81 963 ASP A O 1
ATOM 3742 N N . PRO A 1 465 ? 44.696 21.834 20.843 1.00 60.32 964 PRO A N 1
ATOM 3743 C CA . PRO A 1 465 ? 44.815 21.162 22.149 1.00 63.25 964 PRO A CA 1
ATOM 3744 C C . PRO A 1 465 ? 43.892 21.744 23.209 1.00 64.88 964 PRO A C 1
ATOM 3745 O O . PRO A 1 465 ? 43.569 21.052 24.186 1.00 57.43 964 PRO A O 1
ATOM 3749 N N . GLU A 1 466 ? 43.455 22.996 23.039 1.00 59.58 965 GLU A N 1
ATOM 3750 C CA . GLU A 1 466 ? 42.534 23.611 23.984 1.00 64.50 965 GLU A CA 1
ATOM 3751 C C . GLU A 1 466 ? 41.211 22.860 24.064 1.00 62.33 965 GLU A C 1
ATOM 3752 O O . GLU A 1 466 ? 40.471 23.035 25.038 1.00 65.96 965 GLU A O 1
ATOM 3758 N N . TYR A 1 467 ? 40.907 22.013 23.078 1.00 49.40 966 TYR A N 1
ATOM 3759 C CA . TYR A 1 467 ? 39.702 21.194 23.098 1.00 50.30 966 TYR A CA 1
ATOM 3760 C C . TYR A 1 467 ? 40.018 19.702 23.207 1.00 50.33 966 TYR A C 1
ATOM 3761 O O . TYR A 1 467 ? 39.169 18.878 22.855 1.00 55.90 966 TYR A O 1
ATOM 3770 N N . ARG A 1 468 ? 41.206 19.336 23.710 1.00 53.02 967 ARG A N 1
ATOM 3771 C CA . ARG A 1 468 ? 41.575 17.936 23.918 1.00 52.65 967 ARG A CA 1
ATOM 3772 C C . ARG A 1 468 ? 42.049 17.681 25.345 1.00 51.75 967 ARG A C 1
ATOM 3773 O O . ARG A 1 468 ? 42.279 18.601 26.137 1.00 56.65 967 ARG A O 1
ATOM 3781 N N . LEU A 1 469 ? 42.173 16.390 25.667 1.00 46.28 968 LEU A N 1
ATOM 3782 C CA . LEU A 1 469 ? 42.608 15.949 26.987 1.00 55.04 968 LEU A CA 1
ATOM 3783 C C . LEU A 1 469 ? 44.126 15.842 27.049 1.00 54.30 968 LEU A C 1
ATOM 3784 O O . LEU A 1 469 ? 44.753 15.331 26.115 1.00 50.90 968 LEU A O 1
ATOM 3789 N N . GLU A 1 470 ? 44.701 16.317 28.157 1.00 56.67 969 GLU A N 1
ATOM 3790 C CA . GLU A 1 470 ? 46.128 16.188 28.445 1.00 54.95 969 GLU A CA 1
ATOM 3791 C C . GLU A 1 470 ? 47.017 16.484 27.237 1.00 53.19 969 GLU A C 1
ATOM 3792 O O . GLU A 1 470 ? 47.052 17.612 26.740 1.00 58.23 969 GLU A O 1
ATOM 3798 N N . VAL A 1 471 ? 47.729 15.467 26.748 1.00 54.44 970 VAL A N 1
ATOM 3799 C CA . VAL A 1 471 ? 48.669 15.650 25.650 1.00 58.38 970 VAL A CA 1
ATOM 3800 C C . VAL A 1 471 ? 48.394 14.684 24.491 1.00 64.47 970 VAL A C 1
ATOM 3801 O O . VAL A 1 471 ? 49.284 14.409 23.694 1.00 76.04 970 VAL A O 1
ATOM 3805 N N . GLY A 1 472 ? 47.159 14.191 24.370 1.00 50.72 971 GLY A N 1
ATOM 3806 C CA . GLY A 1 472 ? 46.738 13.448 23.199 1.00 36.99 971 GLY A CA 1
ATOM 3807 C C . GLY A 1 472 ? 45.608 14.098 22.413 1.00 57.03 971 GLY A C 1
ATOM 3808 O O . GLY A 1 472 ? 45.335 15.293 22.570 1.00 61.25 971 GLY A O 1
ATOM 3809 N N . CYS A 1 473 ? 44.932 13.314 21.568 1.00 49.47 972 CYS A N 1
ATOM 3810 C CA . CYS A 1 473 ? 43.901 13.808 20.663 1.00 47.22 972 CYS A CA 1
ATOM 3811 C C . CYS A 1 473 ? 42.473 13.521 21.124 1.00 42.89 972 CYS A C 1
ATOM 3812 O O . CYS A 1 473 ? 41.529 13.927 20.434 1.00 44.08 972 CYS A O 1
ATOM 3815 N N . LEU A 1 474 ? 42.280 12.851 22.257 1.00 48.17 973 LEU A N 1
ATOM 3816 C CA . LEU A 1 474 ? 40.933 12.493 22.681 1.00 51.26 973 LEU A CA 1
ATOM 3817 C C . LEU A 1 474 ? 40.193 13.691 23.278 1.00 50.67 973 LEU A C 1
ATOM 3818 O O . LEU A 1 474 ? 40.792 14.688 23.699 1.00 51.70 973 LEU A O 1
ATOM 3823 N N . LEU A 1 475 ? 38.865 13.587 23.275 1.00 39.19 974 LEU A N 1
ATOM 3824 C CA . LEU A 1 475 ? 37.986 14.493 24.002 1.00 46.77 974 LEU A CA 1
ATOM 3825 C C . LEU A 1 475 ? 37.250 13.729 25.097 1.00 45.41 974 LEU A C 1
ATOM 3826 O O . LEU A 1 475 ? 36.803 12.599 24.886 1.00 50.02 974 LEU A O 1
ATOM 3831 N N . SER A 1 476 ? 37.126 14.350 26.261 1.00 43.03 975 SER A N 1
ATOM 3832 C CA . SER A 1 476 ? 36.244 13.864 27.310 1.00 50.81 975 SER A CA 1
ATOM 3833 C C . SER A 1 476 ? 34.771 14.090 26.936 1.00 55.90 975 SER A C 1
ATOM 3834 O O . SER A 1 476 ? 34.429 14.788 25.964 1.00 52.15 975 SER A O 1
ATOM 3837 N N . ILE A 1 477 ? 33.886 13.500 27.744 1.00 64.04 976 ILE A N 1
ATOM 3838 C CA . ILE A 1 477 ? 32.440 13.747 27.607 1.00 60.63 976 ILE A CA 1
ATOM 3839 C C . ILE A 1 477 ? 32.104 15.248 27.633 1.00 59.71 976 ILE A C 1
ATOM 3840 O O . ILE A 1 477 ? 31.410 15.716 26.727 1.00 65.19 976 ILE A O 1
ATOM 3845 N N . PRO A 1 478 ? 32.564 16.025 28.635 1.00 49.94 977 PRO A N 1
ATOM 3846 C CA . PRO A 1 478 ? 32.246 17.469 28.609 1.00 58.16 977 PRO A CA 1
ATOM 3847 C C . PRO A 1 478 ? 32.796 18.199 27.395 1.00 62.36 977 PRO A C 1
ATOM 3848 O O . PRO A 1 478 ? 32.090 19.042 26.821 1.00 67.67 977 PRO A O 1
ATOM 3852 N N . LEU A 1 479 ? 34.035 17.920 26.984 1.00 66.76 978 LEU A N 1
ATOM 3853 C CA . LEU A 1 479 ? 34.555 18.569 25.788 1.00 53.42 978 LEU A CA 1
ATOM 3854 C C . LEU A 1 479 ? 33.726 18.205 24.562 1.00 50.66 978 LEU A C 1
ATOM 3855 O O . LEU A 1 479 ? 33.480 19.058 23.699 1.00 56.27 978 LEU A O 1
ATOM 3860 N N . TRP A 1 480 ? 33.276 16.945 24.466 1.00 48.69 979 TRP A N 1
ATOM 3861 C CA . TRP A 1 480 ? 32.409 16.553 23.351 1.00 49.43 979 TRP A CA 1
ATOM 3862 C C . TRP A 1 480 ? 31.076 17.299 23.406 1.00 55.03 979 TRP A C 1
ATOM 3863 O O . TRP A 1 480 ? 30.563 17.758 22.378 1.00 55.54 979 TRP A O 1
ATOM 3874 N N . GLN A 1 481 ? 30.501 17.432 24.598 1.00 60.54 980 GLN A N 1
ATOM 3875 C CA . GLN A 1 481 ? 29.269 18.195 24.712 1.00 66.31 980 GLN A CA 1
ATOM 3876 C C . GLN A 1 481 ? 29.491 19.634 24.282 1.00 68.06 980 GLN A C 1
ATOM 3877 O O . GLN A 1 481 ? 28.666 20.206 23.566 1.00 72.95 980 GLN A O 1
ATOM 3883 N N . LYS A 1 482 ? 30.616 20.225 24.677 1.00 68.11 981 LYS A N 1
ATOM 3884 C CA . LYS A 1 482 ? 30.891 21.604 24.289 1.00 69.48 981 LYS A CA 1
ATOM 3885 C C . LYS A 1 482 ? 31.051 21.721 22.780 1.00 63.27 981 LYS A C 1
ATOM 3886 O O . LYS A 1 482 ? 30.439 22.588 22.149 1.00 62.78 981 LYS A O 1
ATOM 3892 N N . VAL A 1 483 ? 31.857 20.851 22.173 1.00 53.27 982 VAL A N 1
ATOM 3893 C CA . VAL A 1 483 ? 32.116 21.025 20.747 1.00 56.56 982 VAL A CA 1
ATOM 3894 C C . VAL A 1 483 ? 30.882 20.667 19.912 1.00 52.54 982 VAL A C 1
ATOM 3895 O O . VAL A 1 483 ? 30.579 21.347 18.925 1.00 58.56 982 VAL A O 1
ATOM 3899 N N . LEU A 1 484 ? 30.125 19.636 20.305 1.00 51.11 983 LEU A N 1
ATOM 3900 C CA . LEU A 1 484 ? 28.911 19.306 19.551 1.00 58.70 983 LEU A CA 1
ATOM 3901 C C . LEU A 1 484 ? 27.902 20.449 19.563 1.00 60.00 983 LEU A C 1
ATOM 3902 O O . LEU A 1 484 ? 27.277 20.733 18.535 1.00 62.06 983 LEU A O 1
ATOM 3907 N N . SER A 1 485 ? 27.720 21.117 20.712 1.00 62.33 984 SER A N 1
ATOM 3908 C CA . SER A 1 485 ? 26.828 22.271 20.739 1.00 62.15 984 SER A CA 1
ATOM 3909 C C . SER A 1 485 ? 27.382 23.412 19.896 1.00 66.46 984 SER A C 1
ATOM 3910 O O . SER A 1 485 ? 26.638 24.067 19.162 1.00 70.70 984 SER A O 1
ATOM 3913 N N . ASP A 1 486 ? 28.690 23.655 19.971 1.00 76.72 985 ASP A N 1
ATOM 3914 C CA . ASP A 1 486 ? 29.298 24.695 19.150 1.00 80.35 985 ASP A CA 1
ATOM 3915 C C . ASP A 1 486 ? 29.114 24.447 17.652 1.00 74.36 985 ASP A C 1
ATOM 3916 O O . ASP A 1 486 ? 29.170 25.401 16.866 1.00 72.78 985 ASP A O 1
ATOM 3921 N N . CYS A 1 487 ? 28.888 23.198 17.241 1.00 65.46 986 CYS A N 1
ATOM 3922 C CA . CYS A 1 487 ? 28.801 22.831 15.832 1.00 65.14 986 CYS A CA 1
ATOM 3923 C C . CYS A 1 487 ? 27.375 22.508 15.396 1.00 72.16 986 CYS A C 1
ATOM 3924 O O . CYS A 1 487 ? 27.182 21.827 14.383 1.00 70.75 986 CYS A O 1
ATOM 3927 N N . GLY A 1 488 ? 26.376 22.972 16.141 1.00 69.53 987 GLY A N 1
ATOM 3928 C CA . GLY A 1 488 ? 25.006 22.912 15.678 1.00 69.53 987 GLY A CA 1
ATOM 3929 C C . GLY A 1 488 ? 24.247 21.649 16.010 1.00 67.07 987 GLY A C 1
ATOM 3930 O O . GLY A 1 488 ? 23.207 21.397 15.392 1.00 65.32 987 GLY A O 1
ATOM 3931 N N . PHE A 1 489 ? 24.721 20.842 16.959 1.00 58.57 988 PHE A N 1
ATOM 3932 C CA . PHE A 1 489 ? 23.949 19.705 17.438 1.00 54.04 988 PHE A CA 1
ATOM 3933 C C . PHE A 1 489 ? 23.316 19.992 18.797 1.00 63.79 988 PHE A C 1
ATOM 3934 O O . PHE A 1 489 ? 23.864 20.728 19.619 1.00 72.14 988 PHE A O 1
ATOM 3942 N N . ASP A 1 490 ? 22.141 19.410 19.014 1.00 59.78 989 ASP A N 1
ATOM 3943 C CA . ASP A 1 490 ? 21.489 19.409 20.318 1.00 66.74 989 ASP A CA 1
ATOM 3944 C C . ASP A 1 490 ? 21.066 17.966 20.582 1.00 68.43 989 ASP A C 1
ATOM 3945 O O . ASP A 1 490 ? 21.496 17.040 19.876 1.00 58.81 989 ASP A O 1
ATOM 3950 N N . GLU A 1 491 ? 20.205 17.779 21.592 1.00 53.72 990 GLU A N 1
ATOM 3951 C CA . GLU A 1 491 ? 19.782 16.452 22.064 1.00 65.37 990 GLU A CA 1
ATOM 3952 C C . GLU A 1 491 ? 20.971 15.517 22.284 1.00 60.54 990 GLU A C 1
ATOM 3953 O O . GLU A 1 491 ? 20.910 14.323 21.986 1.00 67.81 990 GLU A O 1
ATOM 3959 N N . ILE A 1 492 ? 22.056 16.062 22.831 1.00 58.48 991 ILE A N 1
ATOM 3960 C CA . ILE A 1 492 ? 23.277 15.281 22.992 1.00 49.52 991 ILE A CA 1
ATOM 3961 C C . ILE A 1 492 ? 23.106 14.289 24.133 1.00 52.41 991 ILE A C 1
ATOM 3962 O O . ILE A 1 492 ? 22.767 14.672 25.266 1.00 53.16 991 ILE A O 1
ATOM 3967 N N . ILE A 1 493 ? 23.358 13.016 23.842 1.00 54.07 992 ILE A N 1
ATOM 3968 C CA . ILE A 1 493 ? 23.165 11.926 24.786 1.00 52.18 992 ILE A CA 1
ATOM 3969 C C . ILE A 1 493 ? 24.485 11.185 24.969 1.00 49.81 992 ILE A C 1
ATOM 3970 O O . ILE A 1 493 ? 24.856 10.342 24.147 1.00 42.75 992 ILE A O 1
ATOM 3975 N N . PRO A 1 494 ? 25.234 11.476 26.068 1.00 54.09 993 PRO A N 1
ATOM 3976 C CA . PRO A 1 494 ? 26.469 10.728 26.360 1.00 46.53 993 PRO A CA 1
ATOM 3977 C C . PRO A 1 494 ? 26.176 9.462 27.141 1.00 45.40 993 PRO A C 1
ATOM 3978 O O . PRO A 1 494 ? 25.481 9.528 28.162 1.00 52.05 993 PRO A O 1
ATOM 3982 N N . LEU A 1 495 ? 26.720 8.321 26.727 1.00 45.06 994 LEU A N 1
ATOM 3983 C CA . LEU A 1 495 ? 26.429 7.054 27.381 1.00 51.32 994 LEU A CA 1
ATOM 3984 C C . LEU A 1 495 ? 27.719 6.373 27.808 1.00 54.73 994 LEU A C 1
ATOM 3985 O O . LEU A 1 495 ? 28.684 6.305 27.045 1.00 60.72 994 LEU A O 1
ATOM 3990 N N . GLY A 1 496 ? 27.723 5.852 29.023 1.00 51.52 995 GLY A N 1
ATOM 3991 C CA . GLY A 1 496 ? 28.829 5.053 29.497 1.00 49.82 995 GLY A CA 1
ATOM 3992 C C . GLY A 1 496 ? 28.319 3.739 30.026 1.00 47.13 995 GLY A C 1
ATOM 3993 O O . GLY A 1 496 ? 27.180 3.369 29.759 1.00 47.79 995 GLY A O 1
ATOM 3994 N N . LEU A 1 497 ? 29.158 3.016 30.753 1.00 56.06 996 LEU A N 1
ATOM 3995 C CA . LEU A 1 497 ? 28.713 1.822 31.450 1.00 54.20 996 LEU A CA 1
ATOM 3996 C C . LEU A 1 497 ? 27.644 2.177 32.490 1.00 58.54 996 LEU A C 1
ATOM 3997 O O . LEU A 1 497 ? 27.620 3.302 32.998 1.00 61.20 996 LEU A O 1
ATOM 4002 N N . PRO A 1 498 ? 26.751 1.233 32.826 1.00 60.39 997 PRO A N 1
ATOM 4003 C CA . PRO A 1 498 ? 25.628 1.589 33.714 1.00 65.43 997 PRO A CA 1
ATOM 4004 C C . PRO A 1 498 ? 26.067 2.153 35.041 1.00 63.57 997 PRO A C 1
ATOM 4005 O O . PRO A 1 498 ? 25.453 3.115 35.521 1.00 60.78 997 PRO A O 1
ATOM 4009 N N . CYS A 1 499 ? 27.147 1.615 35.623 1.00 61.35 998 CYS A N 1
ATOM 4010 C CA . CYS A 1 499 ? 27.635 2.014 36.940 1.00 61.84 998 CYS A CA 1
ATOM 4011 C C . CYS A 1 499 ? 28.290 3.397 36.951 1.00 57.44 998 CYS A C 1
ATOM 4012 O O . CYS A 1 499 ? 28.677 3.869 38.022 1.00 59.99 998 CYS A O 1
ATOM 4015 N N . GLU A 1 500 ? 28.411 4.077 35.816 1.00 54.39 999 GLU A N 1
ATOM 4016 C CA . GLU A 1 500 ? 29.042 5.392 35.786 1.00 56.36 999 GLU A CA 1
ATOM 4017 C C . GLU A 1 500 ? 28.203 6.432 35.047 1.00 59.96 999 GLU A C 1
ATOM 4018 O O . GLU A 1 500 ? 28.726 7.488 34.682 1.00 55.48 999 GLU A O 1
ATOM 4024 N N . MET A 1 501 ? 26.915 6.163 34.802 1.00 57.04 1000 MET A N 1
ATOM 4025 C CA . MET A 1 501 ? 26.087 7.154 34.120 1.00 57.04 1000 MET A CA 1
ATOM 4026 C C . MET A 1 501 ? 26.045 8.470 34.883 1.00 59.67 1000 MET A C 1
ATOM 4027 O O . MET A 1 501 ? 25.826 9.524 34.282 1.00 64.43 1000 MET A O 1
ATOM 4032 N N . HIS A 1 502 ? 26.291 8.433 36.188 1.00 58.70 1001 HIS A N 1
ATOM 4033 C CA . HIS A 1 502 ? 26.414 9.627 37.016 1.00 67.88 1001 HIS A CA 1
ATOM 4034 C C . HIS A 1 502 ? 27.837 10.180 37.101 1.00 76.84 1001 HIS A C 1
ATOM 4035 O O . HIS A 1 502 ? 28.051 11.178 37.797 1.00 84.14 1001 HIS A O 1
ATOM 4042 N N . ALA A 1 503 ? 28.813 9.566 36.430 1.00 73.25 1002 ALA A N 1
ATOM 4043 C CA . ALA A 1 503 ? 30.218 9.953 36.570 1.00 61.66 1002 ALA A CA 1
ATOM 4044 C C . ALA A 1 503 ? 30.914 9.917 35.224 1.00 62.12 1002 ALA A C 1
ATOM 4045 O O . ALA A 1 503 ? 32.060 9.456 35.108 1.00 66.72 1002 ALA A O 1
ATOM 4047 N N . LEU A 1 504 ? 30.227 10.394 34.176 1.00 56.24 1003 LEU A N 1
ATOM 4048 C CA . LEU A 1 504 ? 30.770 10.225 32.832 1.00 54.32 1003 LEU A CA 1
ATOM 4049 C C . LEU A 1 504 ? 31.967 11.119 32.541 1.00 54.39 1003 LEU A C 1
ATOM 4050 O O . LEU A 1 504 ? 32.710 10.831 31.606 1.00 57.10 1003 LEU A O 1
ATOM 4055 N N . SER A 1 505 ? 32.201 12.163 33.331 1.00 57.79 1004 SER A N 1
ATOM 4056 C CA . SER A 1 505 ? 33.390 12.986 33.136 1.00 60.39 1004 SER A CA 1
ATOM 4057 C C . SER A 1 505 ? 34.682 12.197 33.327 1.00 59.55 1004 SER A C 1
ATOM 4058 O O . SER A 1 505 ? 35.755 12.682 32.953 1.00 63.20 1004 SER A O 1
ATOM 4061 N N . LYS A 1 506 ? 34.608 11.010 33.926 1.00 55.58 1005 LYS A N 1
ATOM 4062 C CA . LYS A 1 506 ? 35.762 10.151 34.136 1.00 59.83 1005 LYS A CA 1
ATOM 4063 C C . LYS A 1 506 ? 35.679 8.855 33.336 1.00 63.59 1005 LYS A C 1
ATOM 4064 O O . LYS A 1 506 ? 36.489 7.952 33.570 1.00 70.09 1005 LYS A O 1
ATOM 4070 N N . ALA A 1 507 ? 34.725 8.736 32.407 1.00 49.59 1006 ALA A N 1
ATOM 4071 C CA . ALA A 1 507 ? 34.499 7.471 31.714 1.00 56.69 1006 ALA A CA 1
ATOM 4072 C C . ALA A 1 507 ? 35.567 7.227 30.650 1.00 51.42 1006 ALA A C 1
ATOM 4073 O O . ALA A 1 507 ? 35.922 8.128 29.890 1.00 41.32 1006 ALA A O 1
ATOM 4075 N N . ARG A 1 508 ? 36.051 5.983 30.573 1.00 50.74 1007 ARG A N 1
ATOM 4076 C CA . ARG A 1 508 ? 37.086 5.671 29.586 1.00 52.96 1007 ARG A CA 1
ATOM 4077 C C . ARG A 1 508 ? 36.525 5.666 28.176 1.00 52.72 1007 ARG A C 1
ATOM 4078 O O . ARG A 1 508 ? 37.240 6.024 27.225 1.00 56.05 1007 ARG A O 1
ATOM 4086 N N . GLU A 1 509 ? 35.260 5.261 28.018 1.00 43.16 1008 GLU A N 1
ATOM 4087 C CA . GLU A 1 509 ? 34.684 5.026 26.701 1.00 47.34 1008 GLU A CA 1
ATOM 4088 C C . GLU A 1 509 ? 33.207 5.391 26.729 1.00 49.80 1008 GLU A C 1
ATOM 4089 O O . GLU A 1 509 ? 32.520 5.205 27.738 1.00 47.80 1008 GLU A O 1
ATOM 4095 N N . SER A 1 510 ? 32.720 5.920 25.620 1.00 46.26 1009 SER A N 1
ATOM 4096 C CA . SER A 1 510 ? 31.383 6.462 25.640 1.00 48.21 1009 SER A CA 1
ATOM 4097 C C . SER A 1 510 ? 30.792 6.422 24.249 1.00 52.81 1009 SER A C 1
ATOM 4098 O O . SER A 1 510 ? 31.467 6.768 23.278 1.00 51.26 1009 SER A O 1
ATOM 4101 N N . VAL A 1 511 ? 29.546 5.961 24.163 1.00 48.37 1010 VAL A N 1
ATOM 4102 C CA . VAL A 1 511 ? 28.731 6.141 22.970 1.00 45.45 1010 VAL A CA 1
ATOM 4103 C C . VAL A 1 511 ? 27.993 7.458 23.122 1.00 52.77 1010 VAL A C 1
ATOM 4104 O O . VAL A 1 511 ? 27.412 7.733 24.180 1.00 53.60 1010 VAL A O 1
ATOM 4108 N N . ILE A 1 512 ? 28.035 8.287 22.083 1.00 49.27 1011 ILE A N 1
ATOM 4109 C CA . ILE A 1 512 ? 27.393 9.601 22.109 1.00 51.51 1011 ILE A CA 1
ATOM 4110 C C . ILE A 1 512 ? 26.506 9.737 20.879 1.00 47.50 1011 ILE A C 1
ATOM 4111 O O . ILE A 1 512 ? 26.995 9.641 19.748 1.00 50.82 1011 ILE A O 1
ATOM 4116 N N . PHE A 1 513 ? 25.218 9.993 21.094 1.00 44.40 1012 PHE A N 1
ATOM 4117 C CA . PHE A 1 513 ? 24.321 10.388 20.013 1.00 48.27 1012 PHE A CA 1
ATOM 4118 C C . PHE A 1 513 ? 24.044 11.882 20.077 1.00 58.48 1012 PHE A C 1
ATOM 4119 O O . PHE A 1 513 ? 24.001 12.483 21.158 1.00 58.10 1012 PHE A O 1
ATOM 4127 N N . ALA A 1 514 ? 23.845 12.479 18.902 1.00 53.42 1013 ALA A N 1
ATOM 4128 C CA . ALA A 1 514 ? 23.497 13.888 18.847 1.00 50.47 1013 ALA A CA 1
ATOM 4129 C C . ALA A 1 514 ? 22.689 14.146 17.586 1.00 55.76 1013 ALA A C 1
ATOM 4130 O O . ALA A 1 514 ? 22.743 13.380 16.624 1.00 58.84 1013 ALA A O 1
ATOM 4132 N N . ARG A 1 515 ? 21.933 15.242 17.605 1.00 53.41 1014 ARG A N 1
ATOM 4133 C CA . ARG A 1 515 ? 20.964 15.550 16.563 1.00 59.08 1014 ARG A CA 1
ATOM 4134 C C . ARG A 1 515 ? 21.246 16.912 15.943 1.00 66.62 1014 ARG A C 1
ATOM 4135 O O . ARG A 1 515 ? 21.503 17.888 16.654 1.00 64.66 1014 ARG A O 1
ATOM 4143 N N . LYS A 1 516 ? 21.186 16.972 14.613 1.00 59.36 1015 LYS A N 1
ATOM 4144 C CA . LYS A 1 516 ? 21.320 18.235 13.903 1.00 63.12 1015 LYS A CA 1
ATOM 4145 C C . LYS A 1 516 ? 20.058 19.074 14.070 1.00 70.55 1015 LYS A C 1
ATOM 4146 O O . LYS A 1 516 ? 18.946 18.597 13.820 1.00 74.80 1015 LYS A O 1
ATOM 4152 N N . HIS A 1 517 ? 20.228 20.323 14.498 1.00 73.01 1016 HIS A N 1
ATOM 4153 C CA . HIS A 1 517 ? 19.106 21.259 14.547 1.00 80.60 1016 HIS A CA 1
ATOM 4154 C C . HIS A 1 517 ? 19.226 22.277 13.410 1.00 88.61 1016 HIS A C 1
ATOM 4155 O O . HIS A 1 517 ? 18.238 22.893 13.012 1.00 103.97 1016 HIS A O 1
#

Foldseek 3Di:
DKDKDFDALVCLVLQLQWWKQPDHDDSVVVVVLCVVCVHQKMWMGDPNHTAKIWHWDADDVRAEIETPMITGNVPDDPSLVVSVVVLVVNQVVPCPPPRYPYYPDSVVVNVCSVVPDQVSIAHDDPLQVVLLVCQCPPPLLPDDCCVQCVLQVVLLLQLLLLLLVLVVVLPDLQDAWDKDFLVVCCVSLQFDPLCSLLVVLNLVSCCVVQQWPDDPGIIGGHPCSNPRHDDDCVVVLVVVLVVSCVPPVLQNLLSLQLVQLSVCVSCLRNVNDASCVRRVPPVPCVSVLSNQDRGDQSVVLLCSLQVSVLVLQVVVVPDPVQDAAAEEEEEACALVNSPVVNCVSCVVVLVRYAYEYEYQDPVRQVSVCVVVVVRPRYHYAYDDLLDDCVVRVAQWQPHQEYEYEAQLLLAAESLSSVLSVLRRHHAFHKYKYKHFAASRPSCSSRVVSDSSFPNYDCCVLAYDSTRHHAPVSCVVSNVVNAWDSKDWAARSNCSVPRSPGRITMIMIGHD

B-factor: mean 68.15, std 22.42, range [29.4, 179.05]

Organism: NCBI:txid568701

Secondary structure (DSSP, 8-state):
-EEEEE--GGGHHHHHTSEESSS---HHHHHHHHHH-TTSEEEEEETTEEEEEEEEEEETTTTEEEEEEEEE-TTSTTHHHHHHHHHHHHHHHHHTSTT--EEE--HHHHHHHHT--TTTSB---HHHHHHHHHHHTSGGGG--HHHHTHHHHHHHHHHHHHHHHHHHHTT--SSTT-EE-HHHHHHHHT--GGGHHHHHHHHHHHHHTTSEEE-SS-EEE-GGGGTSS-S-HHHHHHHHHHHHHHHSGGGHHHHHHHHHHHHTHHHHHTTSS-HHHHTSGGG-HHHHHTTSSSSHHHHHHHHHHHHHHHHHHHHHTT-TT--SPEEEEEET-TT-HHHHHHHHHHGGGTTTEEEEEEESSHHHHHHHHHHHTT-TTEEEEE--TTS-TGGGT--TT-EEEEEEES-TTSSS-HHHHHHHHHHHEEEEEEEEEEEE-S--HHHHHHHTTSGGGG----GGGSSTTSS---HHHHHHHHHHTTEEEEEEE--GGGTT-GGG-SEEEEEEEE-

InterPro domains:
  IPR009081 Phosphopantetheine binding ACP domain [PF00550] (1065-1129)
  IPR009081 Phosphopantetheine binding ACP domain [PS50075] (1058-1133)
  IPR013217 Methyltransferase type 12 [PF08242] (834-936)
  IPR020806 Polyketide synthase-like, phosphopantetheine-binding domain [SM00823] (1061-1133)
  IPR029063 S-adenosyl-L-methionine-dependent methyltransferase superfamily [G3DSA:3.40.50.150] (800-993)
  IPR029063 S-adenosyl-L-methionine-dependent methyltransferase superfamily [SSF53335] (259-339)
  IPR029063 S-adenosyl-L-methionine-dependent methyltransferase superfamily [SSF53335] (827-994)
  IPR036388 Winged helix-like DNA-binding domain superfamily [G3DSA:1.10.10.10] (1-82)
  IPR036736 ACP-like superfamily [G3DSA:1.10.1200.10] (1054-1134)
  IPR036736 ACP-like superfamily [SSF47336] (1059-1132)
  IPR050444 Polyketide synthase [PTHR45681] (726-1053)
  IPR056393 AprA-like, MT2-like domain [PF23525] (233-500)
  IPR056394 AprA-like, N-terminal domain [PF23526] (1-65)
  IPR056395 AprA, winged helix domain [PF23589] (132-220)